Protein AF-A0A022Y0R9-F1 (afdb_monomer)

Solvent-accessible surface area (backbone atoms only — not comparable to full-atom values): 32531 Å² total; per-residue (Å²): 109,80,93,41,53,85,51,68,72,31,67,56,22,46,51,35,30,47,54,48,49,51,53,48,36,60,74,70,77,48,46,57,48,100,87,66,48,80,49,83,89,83,55,71,91,77,61,82,59,59,70,62,46,53,52,52,51,49,53,51,50,52,64,66,67,51,51,73,65,56,54,50,49,58,46,50,55,51,51,60,73,42,53,81,56,44,48,45,77,56,95,91,37,86,34,45,39,52,47,70,69,77,74,74,55,43,65,36,79,50,55,62,80,22,67,58,18,24,30,68,38,62,72,80,51,54,62,53,30,31,38,35,46,60,87,89,50,87,76,81,80,54,62,90,99,54,45,57,53,42,80,44,64,65,85,86,58,79,48,46,31,35,33,66,43,87,82,82,63,48,79,46,71,25,35,63,18,64,58,22,70,70,45,35,52,52,52,50,53,53,46,50,53,22,47,54,43,66,79,47,44,66,60,52,52,53,50,28,62,55,26,51,69,43,87,51,63,52,51,21,45,48,19,46,46,53,48,46,26,64,77,54,35,41,51,49,23,68,87,74,62,89,77,44,43,88,47,41,21,57,37,45,32,31,39,76,32,53,46,82,42,85,91,28,35,39,34,39,50,44,33,21,81,78,51,43,74,45,73,49,80,41,80,48,58,61,60,52,40,52,46,53,56,58,50,56,38,82,91,56,46,79,83,35,50,46,35,80,72,48,50,50,65,60,51,29,58,55,42,27,74,81,38,89,83,37,41,60,70,42,43,37,31,28,51,30,28,50,50,43,52,52,49,56,71,75,53,77,69,59,85,53,68,66,55,38,50,46,56,52,48,53,47,44,43,54,36,13,56,55,58,67,34,65,43,74,66,55,92,63,46,64,65,52,52,50,56,49,50,54,51,44,52,52,47,52,52,52,43,44,50,48,45,42,17,39,41,62,75,40,65,69,50,44,78,77,66,40,67,74,72,66,47,76,57,91,94,57,52,78,65,59,51,52,53,51,50,52,48,53,25,51,51,45,40,52,52,51,51,54,50,51,52,54,51,28,56,49,27,51,76,73,74,41,78,63,77,56,70,68,59,53,54,60,60,42,45,62,26,54,52,49,42,53,48,53,54,50,28,69,73,66,76,50,46,77,67,69,72,92,81,70,46,62,66,62,48,52,56,48,39,56,55,46,51,56,49,42,54,53,49,50,54,51,50,50,54,50,61,80,37,42,47,45,33,51,65,60,35,57,75,73,27,33,51,61,46,58,57,42,15,52,22,54,66,58,72,39,67,58,68,81,80,34,51,74,70,47,43,52,35,40,43,70,36,61,76,69,56,58,54,84,65,81,127

Radius of gyration: 31.55 Å; Cα contacts (8 Å, |Δi|>4): 720; chains: 1; bounding box: 85×70×90 Å

Sequence (585 aa):
MLNSTHNVENPIFQKNFFNDFQAIIKKTGGAKDPQGKPIQIKEFSKCDFRTIFEHYEKLRAEKKAMSAAEKKAAKAEKDAAEAPYMYCMWDGRKQKVGNFRVEPPALFRGRGEHPKTGTVKTRVMPEQITINIGKDAPVPAPPEGHRWKEVRHDQEGTWLAMWQENVNGNYKYVMLAANSDVKGQSDYKKFEKARELKKHIDRIRKDYKKGLKDELMVNRQRATAVYLIDQFALRAGNEKGEDEADTVGCCSLKFEHVTLKPPNTVVFDFLGKDSIRYYDEVEVDPQVFKNLKIFKKPPKKEGDEIFDRLTTSALNKHLSSYMPGLTAKVFRTYNASYTMATLLKKMSATGTTPEKVKQYNDANREVAILCNHKRTVAAGHADQMEKLSDRIKGLQYQKWRIKQMILALDPKIKKKKGAAYFELDEDLDMEWIKEHQAFLAEELRQKIRKKFDKENEKRAADGEKEMKAKELEERLKAADELEAKYKRENKTKKVEAEGRGPTVEKFEGQISKIDQRIENMLLQAEDKENNKEVALGTSKLNYIDPRLTVVFSKKFNVPIEKFFSKTMREKFDWAIKSVDEDWEF

Nearest PDB structures (foldseek):
  1ej9-assembly1_A  TM=9.448E-01  e=2.783E-35  Homo sapiens
  1a31-assembly1_A  TM=9.478E-01  e=4.021E-34  Homo sapiens
  2b9s-assembly1_A  TM=9.733E-01  e=2.728E-32  Leishmania donovani
  1k4s-assembly1_A  TM=9.468E-01  e=2.603E-32  Homo sapiens
  1nh3-assembly1_A  TM=9.400E-01  e=3.589E-31  Homo sapiens

Foldseek 3Di:
DVVPCVQVVDPLLLVQQVVVVQVVCVVVVADADPVRHHDHDDDSVPDDCVVVVVVVVVVVVVVVVDDPVVVVVVVVVVCVVCVVQQWDQDPNDTFGWAPSDDDAWDFDCAFDPQNNGNHIWDGDAQLFKEFEDAPPDDDDDHPPPDHHVYYHDDPPDQFGMWGAIDQPRDIDTTHTHLLGPVNLVVQVVLLVLLVVCVVLVVVLVVLLVVQLPDPDLLSNLLSLLLVCCQPLVWDLFADDDPNGDPAGTSQQAALVQWDADPDFWIWGWTQHPSRQTDTDIDGDDNSSSVSLVVLCDPPGDGPHGSNNNDGQVNSQVVQCVSPNRDHSNSSLLNQLAVQLQVLLVVDPDDDDLLSLLLSSLVSLQVSLVSNVQWDAQDPCLVVVLVVLVLVLLVLLVVLLLLLLQLCQVPVCCCVVPDVVSNDRDPSDDPVSLLVVLVVVLVVQLVVLVVVLVVVQVVCVVVVHHRDDVVVSVVSNVVSVVSNVQVVVCSVVVHRHNDDDPGDSVVSVVVSVVSVVVSVSSVSVSVSCVVCSTTDSVVSCQRRHDVLSLLLSCQVHVHDSCSPAPPSRCSSCVVSNPPDHNPDGD

Structure (mmCIF, N/CA/C/O backbone):
data_AF-A0A022Y0R9-F1
#
_entry.id   AF-A0A022Y0R9-F1
#
loop_
_atom_site.group_PDB
_atom_site.id
_atom_site.type_symbol
_atom_site.label_atom_id
_atom_site.label_alt_id
_atom_site.label_comp_id
_atom_site.label_asym_id
_atom_site.label_entity_id
_atom_site.label_seq_id
_atom_site.pdbx_PDB_ins_code
_atom_site.Cartn_x
_atom_site.Cartn_y
_atom_site.Cartn_z
_atom_site.occupancy
_atom_site.B_iso_or_equiv
_atom_site.auth_seq_id
_atom_site.auth_comp_id
_atom_site.auth_asym_id
_atom_site.auth_atom_id
_atom_site.pdbx_PDB_model_num
ATOM 1 N N . MET A 1 1 ? -2.597 22.151 -9.084 1.00 50.31 1 MET A N 1
ATOM 2 C CA . MET A 1 1 ? -1.182 21.730 -9.166 1.00 50.31 1 MET A CA 1
ATOM 3 C C . MET A 1 1 ? -0.357 22.318 -8.029 1.00 50.31 1 MET A C 1
ATOM 5 O O . MET A 1 1 ? 0.408 21.558 -7.456 1.00 50.31 1 MET A O 1
ATOM 9 N N . LEU A 1 2 ? -0.576 23.580 -7.636 1.00 60.91 2 LEU A N 1
ATOM 10 C CA . LEU A 1 2 ? 0.195 24.274 -6.590 1.00 60.91 2 LEU A CA 1
ATOM 11 C C . LEU A 1 2 ? 0.255 23.551 -5.229 1.00 60.91 2 LEU A C 1
ATOM 13 O O . LEU A 1 2 ? 1.308 23.520 -4.614 1.00 60.91 2 LEU A O 1
ATOM 17 N N . ASN A 1 3 ? -0.806 22.850 -4.813 1.00 65.56 3 ASN A N 1
ATOM 18 C CA . ASN A 1 3 ? -0.824 22.113 -3.532 1.00 65.56 3 ASN A CA 1
ATOM 19 C C . ASN A 1 3 ? 0.118 20.893 -3.480 1.00 65.56 3 ASN A C 1
ATOM 21 O O . ASN A 1 3 ? 0.201 20.214 -2.463 1.00 65.56 3 ASN A O 1
ATOM 25 N N . SER A 1 4 ? 0.767 20.547 -4.592 1.00 73.75 4 SER A N 1
ATOM 26 C CA . SER A 1 4 ? 1.695 19.426 -4.679 1.00 73.75 4 SER A CA 1
ATOM 27 C C . SER A 1 4 ? 3.127 19.943 -4.815 1.00 73.75 4 SER A C 1
ATOM 29 O O . SER A 1 4 ? 3.768 19.675 -5.838 1.00 73.75 4 SER A O 1
ATOM 31 N N . THR A 1 5 ? 3.611 20.646 -3.788 1.00 76.44 5 THR A N 1
ATOM 32 C CA . THR A 1 5 ? 4.952 21.266 -3.701 1.00 76.44 5 THR A CA 1
ATOM 33 C C . THR A 1 5 ? 6.051 20.347 -4.232 1.00 76.44 5 THR A C 1
ATOM 35 O O . THR A 1 5 ? 6.713 20.692 -5.204 1.00 76.44 5 THR A O 1
ATOM 38 N N . HIS A 1 6 ? 6.088 19.088 -3.775 1.00 81.44 6 HIS A N 1
ATOM 39 C CA . HIS A 1 6 ? 7.045 18.063 -4.230 1.00 81.44 6 HIS A CA 1
ATOM 40 C C . HIS A 1 6 ? 7.155 17.884 -5.761 1.00 81.44 6 HIS A C 1
ATOM 42 O O . HIS A 1 6 ? 8.184 17.448 -6.261 1.00 81.44 6 HIS A O 1
ATOM 48 N N . ASN A 1 7 ? 6.088 18.161 -6.519 1.00 85.88 7 ASN A N 1
ATOM 49 C CA . ASN A 1 7 ? 6.117 18.061 -7.983 1.00 85.88 7 ASN A CA 1
ATOM 50 C C . ASN A 1 7 ? 6.301 19.434 -8.632 1.00 85.88 7 ASN A C 1
ATOM 52 O O . ASN A 1 7 ? 7.072 19.548 -9.573 1.00 85.88 7 ASN A O 1
ATOM 56 N N . VAL A 1 8 ? 5.600 20.469 -8.159 1.00 84.50 8 VAL A N 1
ATOM 57 C CA . VAL A 1 8 ? 5.638 21.783 -8.820 1.00 84.50 8 VAL A CA 1
ATOM 58 C C . VAL A 1 8 ? 6.938 22.539 -8.588 1.00 84.50 8 VAL A C 1
ATOM 60 O O . VAL A 1 8 ? 7.271 23.371 -9.415 1.00 84.50 8 VAL A O 1
ATOM 63 N N . GLU A 1 9 ? 7.679 22.240 -7.523 1.00 88.94 9 GLU A N 1
ATOM 64 C CA . GLU A 1 9 ? 9.000 22.823 -7.245 1.00 88.94 9 GLU A CA 1
ATOM 65 C C . GLU A 1 9 ? 10.142 22.000 -7.856 1.00 88.94 9 GLU A C 1
ATOM 67 O O . GLU A 1 9 ? 11.284 22.446 -7.870 1.00 88.94 9 GLU A O 1
ATOM 72 N N . ASN A 1 10 ? 9.855 20.804 -8.383 1.00 92.81 10 ASN A N 1
ATOM 73 C CA . ASN A 1 10 ? 10.867 19.936 -8.974 1.00 92.81 10 ASN A CA 1
ATOM 74 C C . ASN A 1 10 ? 11.312 20.491 -10.348 1.00 92.81 10 ASN A C 1
ATOM 76 O O . ASN A 1 10 ? 10.494 20.527 -11.275 1.00 92.81 10 ASN A O 1
ATOM 80 N N . PRO A 1 11 ? 12.597 20.857 -10.534 1.00 94.62 11 PRO A N 1
ATOM 81 C CA . PRO A 1 11 ? 13.074 21.444 -11.789 1.00 94.62 11 PRO A CA 1
ATOM 82 C C . PRO A 1 11 ? 12.941 20.511 -12.999 1.00 94.62 11 PRO A C 1
ATOM 84 O O . PRO A 1 11 ? 12.618 20.966 -14.095 1.00 94.62 11 PRO A O 1
ATOM 87 N N . ILE A 1 12 ? 13.137 19.200 -12.813 1.00 95.88 12 ILE A N 1
ATOM 88 C CA . ILE A 1 12 ? 12.966 18.194 -13.874 1.00 95.88 12 ILE A CA 1
ATOM 89 C C . ILE A 1 12 ? 11.490 18.108 -14.269 1.00 95.88 12 ILE A C 1
ATOM 91 O O . ILE A 1 12 ? 11.167 18.089 -15.457 1.00 95.88 12 ILE A O 1
ATOM 95 N N . PHE A 1 13 ? 10.588 18.135 -13.282 1.00 95.88 13 PHE A N 1
ATOM 96 C CA . PHE A 1 13 ? 9.147 18.145 -13.528 1.00 95.88 13 PHE A CA 1
ATOM 97 C C . PHE A 1 13 ? 8.723 19.371 -14.339 1.00 95.88 13 PHE A C 1
ATOM 99 O O . PHE A 1 13 ? 8.027 19.226 -15.343 1.00 95.88 13 PHE A O 1
ATOM 106 N N . GLN A 1 14 ? 9.161 20.567 -13.928 1.00 95.12 14 GLN A N 1
ATOM 107 C CA . GLN A 1 14 ? 8.875 21.816 -14.638 1.00 95.12 14 GLN A CA 1
ATOM 108 C C . GLN A 1 14 ? 9.438 21.794 -16.061 1.00 95.12 14 GLN A C 1
ATOM 110 O O . GLN A 1 14 ? 8.714 22.114 -17.001 1.00 95.12 14 GLN A O 1
ATOM 115 N N . LYS A 1 15 ? 10.698 21.373 -16.230 1.00 96.56 15 LYS A N 1
ATOM 116 C CA . LYS A 1 15 ? 11.367 21.278 -17.534 1.00 96.56 15 LYS A CA 1
ATOM 117 C C . LYS A 1 15 ? 10.610 20.354 -18.488 1.00 96.56 15 LYS A C 1
ATOM 119 O O . LYS A 1 15 ? 10.275 20.768 -19.594 1.00 96.56 15 LYS A O 1
ATOM 124 N N . ASN A 1 16 ? 10.316 19.127 -18.061 1.00 97.31 16 ASN A N 1
ATOM 125 C CA . ASN A 1 16 ? 9.630 18.146 -18.903 1.00 97.31 16 ASN A CA 1
ATOM 126 C C . ASN A 1 16 ? 8.200 18.585 -19.235 1.00 97.31 16 ASN A C 1
ATOM 128 O O . ASN A 1 16 ? 7.799 18.525 -20.395 1.00 97.31 16 ASN A O 1
ATOM 132 N N . PHE A 1 17 ? 7.458 19.096 -18.244 1.00 96.69 17 PHE A N 1
ATOM 133 C CA . PHE A 1 17 ? 6.132 19.666 -18.482 1.00 96.69 17 PHE A CA 1
ATOM 134 C C . PHE A 1 17 ? 6.189 20.799 -19.507 1.00 96.69 17 PHE A C 1
ATOM 136 O O . PHE A 1 17 ? 5.391 20.820 -20.441 1.00 96.69 17 PHE A O 1
ATOM 143 N N . PHE A 1 18 ? 7.111 21.746 -19.331 1.00 96.75 18 PHE A N 1
ATOM 144 C CA . PHE A 1 18 ? 7.184 22.937 -20.166 1.00 96.75 18 PHE A CA 1
ATOM 145 C C . PHE A 1 18 ? 7.545 22.602 -21.615 1.00 96.75 18 PHE A C 1
ATOM 147 O O . PHE A 1 18 ? 6.906 23.125 -22.528 1.00 96.75 18 PHE A O 1
ATOM 154 N N . ASN A 1 19 ? 8.476 21.666 -21.822 1.00 97.12 19 ASN A N 1
ATOM 155 C CA . ASN A 1 19 ? 8.824 21.161 -23.149 1.00 97.12 19 ASN A CA 1
ATOM 156 C C . ASN A 1 19 ? 7.595 20.585 -23.876 1.00 97.12 19 ASN A C 1
ATOM 158 O O . ASN A 1 19 ? 7.285 20.983 -25.002 1.00 97.12 19 ASN A O 1
ATOM 162 N N . ASP A 1 20 ? 6.850 19.695 -23.216 1.00 97.19 20 ASP A N 1
ATOM 163 C CA . ASP A 1 20 ? 5.657 19.080 -23.804 1.00 97.19 20 ASP A CA 1
ATOM 164 C C . ASP A 1 20 ? 4.521 20.092 -23.992 1.00 97.19 20 ASP A C 1
ATOM 166 O O . ASP A 1 20 ? 3.797 20.056 -24.988 1.00 97.19 20 ASP A O 1
ATOM 170 N N . PHE A 1 21 ? 4.369 21.031 -23.058 1.00 95.69 21 PHE A N 1
ATOM 171 C CA . PHE A 1 21 ? 3.374 22.094 -23.132 1.00 95.69 21 PHE A CA 1
ATOM 172 C C . PHE A 1 21 ? 3.614 23.002 -24.344 1.00 95.69 21 PHE A C 1
ATOM 174 O O . PHE A 1 21 ? 2.680 23.264 -25.104 1.00 95.69 21 PHE A O 1
ATOM 181 N N . GLN A 1 22 ? 4.861 23.419 -24.587 1.00 95.44 22 GLN A N 1
ATOM 182 C CA . GLN A 1 22 ? 5.234 24.186 -25.778 1.00 95.44 22 GLN A CA 1
ATOM 183 C C . GLN A 1 22 ? 4.964 23.402 -27.070 1.00 95.44 22 GLN A C 1
ATOM 185 O O . GLN A 1 22 ? 4.436 23.963 -28.036 1.00 95.44 22 GLN A O 1
ATOM 190 N N . ALA A 1 23 ? 5.273 22.101 -27.087 1.00 95.06 23 ALA A N 1
ATOM 191 C CA . ALA A 1 23 ? 4.993 21.241 -28.233 1.00 95.06 23 ALA A CA 1
ATOM 192 C C . ALA A 1 23 ? 3.485 21.147 -28.526 1.00 95.06 23 ALA A C 1
ATOM 194 O O . ALA A 1 23 ? 3.069 21.248 -29.685 1.00 95.06 23 ALA A O 1
ATOM 195 N N . ILE A 1 24 ? 2.655 21.020 -27.485 1.00 93.62 24 ILE A N 1
ATOM 196 C CA . ILE A 1 24 ? 1.193 21.008 -27.612 1.00 93.62 24 ILE A CA 1
ATOM 197 C C . ILE A 1 24 ? 0.687 22.350 -28.138 1.00 93.62 24 ILE A C 1
ATOM 199 O O . ILE A 1 24 ? -0.055 22.352 -29.115 1.00 93.62 24 ILE A O 1
ATOM 203 N N . ILE A 1 25 ? 1.129 23.477 -27.570 1.00 93.50 25 ILE A N 1
ATOM 204 C CA . ILE A 1 25 ? 0.736 24.820 -28.031 1.00 93.50 25 ILE A CA 1
ATOM 205 C C . ILE A 1 25 ? 1.023 24.990 -29.522 1.00 93.50 25 ILE A C 1
ATOM 207 O O . ILE A 1 25 ? 0.167 25.459 -30.272 1.00 93.50 25 ILE A O 1
ATOM 211 N N . LYS A 1 26 ? 2.214 24.578 -29.973 1.00 92.25 26 LYS A N 1
ATOM 212 C CA . LYS A 1 26 ? 2.590 24.639 -31.389 1.00 92.25 26 LYS A CA 1
ATOM 213 C C . LYS A 1 26 ? 1.649 23.797 -32.255 1.00 92.25 26 LYS A C 1
ATOM 215 O O . LYS A 1 26 ? 1.250 24.240 -33.328 1.00 92.25 26 LYS A O 1
ATOM 220 N N . LYS A 1 27 ? 1.268 22.608 -31.782 1.00 92.25 27 LYS A N 1
ATOM 221 C CA . LYS A 1 27 ? 0.342 21.706 -32.481 1.00 92.25 27 LYS A CA 1
ATOM 222 C C . LYS A 1 27 ? -1.100 22.231 -32.512 1.00 92.25 27 LYS A C 1
ATOM 224 O O . LYS A 1 27 ? -1.826 21.917 -33.448 1.00 92.25 27 LYS A O 1
ATOM 229 N N . THR A 1 28 ? -1.518 23.024 -31.526 1.00 91.00 28 THR A N 1
ATOM 230 C CA . THR A 1 28 ? -2.899 23.525 -31.384 1.00 91.00 28 THR A CA 1
ATOM 231 C C . THR A 1 28 ? -3.095 24.959 -31.884 1.00 91.00 28 THR A C 1
ATOM 233 O O . THR A 1 28 ? -4.025 25.633 -31.452 1.00 91.00 28 THR A O 1
ATOM 236 N N . GLY A 1 29 ? -2.237 25.448 -32.786 1.00 89.06 29 GLY A N 1
ATOM 237 C CA . GLY A 1 29 ? -2.412 26.761 -33.425 1.00 89.06 29 GLY A CA 1
ATOM 238 C C . GLY A 1 29 ? -1.744 27.943 -32.711 1.00 89.06 29 GLY A C 1
ATOM 239 O O . GLY A 1 29 ? -2.010 29.090 -33.068 1.00 89.06 29 GLY A O 1
ATOM 240 N N . GLY A 1 30 ? -0.852 27.680 -31.750 1.00 91.25 30 GLY A N 1
ATOM 241 C CA . GLY A 1 30 ? -0.072 28.698 -31.043 1.00 91.25 30 GLY A CA 1
ATOM 242 C C . GLY A 1 30 ? -0.811 29.353 -29.873 1.00 91.25 30 GLY A C 1
ATOM 243 O O . GLY A 1 30 ? -2.021 29.212 -29.710 1.00 91.25 30 GLY A O 1
ATOM 244 N N . ALA A 1 31 ? -0.066 30.072 -29.031 1.00 91.38 31 ALA A N 1
ATOM 245 C CA . ALA A 1 31 ? -0.639 30.886 -27.965 1.00 91.38 31 ALA A CA 1
ATOM 246 C C . ALA A 1 31 ? -0.994 32.274 -28.510 1.00 91.38 31 ALA A C 1
ATOM 248 O O . ALA A 1 31 ? -0.322 32.778 -29.412 1.00 91.38 31 ALA A O 1
ATOM 249 N N . LYS A 1 32 ? -2.043 32.891 -27.963 1.00 92.44 32 LYS A N 1
ATOM 250 C CA . LYS A 1 32 ? -2.500 34.233 -28.340 1.00 92.44 32 LYS A CA 1
ATOM 251 C C . LYS A 1 32 ? -2.700 35.099 -27.099 1.00 92.44 32 LYS A C 1
ATOM 253 O O . LYS A 1 32 ? -3.011 34.568 -26.034 1.00 92.44 32 LYS A O 1
ATOM 258 N N . ASP A 1 33 ? -2.508 36.404 -27.240 1.00 90.19 33 ASP A N 1
ATOM 259 C CA . ASP A 1 33 ? -2.887 37.388 -26.222 1.00 90.19 33 ASP A CA 1
ATOM 260 C C . ASP A 1 33 ? -4.422 37.610 -26.197 1.00 90.19 33 ASP A C 1
ATOM 262 O O . ASP A 1 33 ? -5.138 37.062 -27.047 1.00 90.19 33 ASP A O 1
ATOM 266 N N . PRO A 1 34 ? -4.967 38.392 -25.242 1.00 89.94 34 PRO A N 1
ATOM 267 C CA . PRO A 1 34 ? -6.401 38.703 -25.194 1.00 89.94 34 PRO A CA 1
ATOM 268 C C . PRO A 1 34 ? -6.950 39.399 -26.451 1.00 89.94 34 PRO A C 1
ATOM 270 O O . PRO A 1 34 ? -8.152 39.361 -26.693 1.00 89.94 34 PRO A O 1
ATOM 273 N N . GLN A 1 35 ? -6.087 40.022 -27.255 1.00 92.94 35 GLN A N 1
ATOM 274 C CA . GLN A 1 35 ? -6.417 40.680 -28.519 1.00 92.94 35 GLN A CA 1
ATOM 275 C C . GLN A 1 35 ? -6.293 39.728 -29.725 1.00 92.94 35 GLN A C 1
ATOM 277 O O . GLN A 1 35 ? -6.485 40.143 -30.868 1.00 92.94 35 GLN A O 1
ATOM 282 N N . GLY A 1 36 ? -5.982 38.449 -29.491 1.00 90.19 36 GLY A N 1
ATOM 283 C CA . GLY A 1 36 ? -5.864 37.419 -30.517 1.00 90.19 36 GLY A CA 1
ATOM 284 C C . GLY A 1 36 ? -4.533 37.416 -31.273 1.00 90.19 36 GLY A C 1
ATOM 285 O O . GLY A 1 36 ? -4.391 36.640 -32.225 1.00 90.19 36 GLY A O 1
ATOM 286 N N . LYS A 1 37 ? -3.548 38.232 -30.877 1.00 92.81 37 LYS A N 1
ATOM 287 C CA . LYS A 1 37 ? -2.232 38.270 -31.525 1.00 92.81 37 LYS A CA 1
ATOM 288 C C . LYS A 1 37 ? -1.377 37.086 -31.071 1.00 92.81 37 LYS A C 1
ATOM 290 O O . LYS A 1 37 ? -1.365 36.776 -29.880 1.00 92.81 37 LYS A O 1
ATOM 295 N N . PRO A 1 38 ? -0.638 36.424 -31.980 1.00 91.88 38 PRO A N 1
ATOM 296 C CA . PRO A 1 38 ? 0.245 35.322 -31.613 1.00 91.88 38 PRO A CA 1
ATOM 297 C C . PRO A 1 38 ? 1.319 35.746 -30.606 1.00 91.88 38 PRO A C 1
ATOM 299 O O . PRO A 1 38 ? 1.994 36.756 -30.796 1.00 91.88 38 PRO A O 1
ATOM 302 N N . ILE A 1 39 ? 1.524 34.929 -29.576 1.00 92.75 39 ILE A N 1
ATOM 303 C CA . ILE A 1 39 ? 2.581 35.099 -28.577 1.00 92.75 39 ILE A CA 1
ATOM 304 C C . ILE A 1 39 ? 3.412 33.824 -28.454 1.00 92.75 39 ILE A C 1
ATOM 306 O O . ILE A 1 39 ? 2.926 32.707 -28.638 1.00 92.75 39 ILE A O 1
ATOM 310 N N . GLN A 1 40 ? 4.689 33.989 -28.115 1.00 89.88 40 GLN A N 1
ATOM 311 C CA . GLN A 1 40 ? 5.585 32.871 -27.837 1.00 89.88 40 GLN A CA 1
ATOM 312 C C . GLN A 1 40 ? 5.768 32.709 -26.332 1.00 89.88 40 GLN A C 1
ATOM 314 O O . GLN A 1 40 ? 6.255 33.614 -25.656 1.00 89.88 40 GLN A O 1
ATOM 319 N N . ILE A 1 41 ? 5.439 31.528 -25.819 1.00 93.25 41 ILE A N 1
ATOM 320 C CA . ILE A 1 41 ? 5.697 31.172 -24.424 1.00 93.25 41 ILE A CA 1
ATOM 321 C C . ILE A 1 41 ? 7.122 30.622 -24.337 1.00 93.25 41 ILE A C 1
ATOM 323 O O . ILE A 1 41 ? 7.364 29.499 -24.768 1.00 93.25 41 ILE A O 1
ATOM 327 N N . LYS A 1 42 ? 8.072 31.424 -23.838 1.00 93.06 42 LYS A N 1
ATOM 328 C CA . LYS A 1 42 ? 9.515 31.093 -23.832 1.00 93.06 42 LYS A CA 1
ATOM 329 C C . LYS A 1 42 ? 10.046 30.594 -22.491 1.00 93.06 42 LYS A C 1
ATOM 331 O O . LYS A 1 42 ? 10.961 29.783 -22.473 1.00 93.06 42 LYS A O 1
ATOM 336 N N . GLU A 1 43 ? 9.476 31.067 -21.387 1.00 93.50 43 GLU A N 1
ATOM 337 C CA . GLU A 1 43 ? 9.962 30.780 -20.036 1.00 93.50 43 GLU A CA 1
ATOM 338 C C . GLU A 1 43 ? 8.810 30.309 -19.146 1.00 93.50 43 GLU A C 1
ATOM 340 O O . GLU A 1 43 ? 7.776 30.975 -19.054 1.00 93.50 43 GLU A O 1
ATOM 345 N N . PHE A 1 44 ? 9.001 29.180 -18.457 1.00 92.38 44 PHE A N 1
ATOM 346 C CA . PHE A 1 44 ? 8.013 28.650 -17.515 1.00 92.38 44 PHE A CA 1
ATOM 347 C C . PHE A 1 44 ? 7.763 29.610 -16.343 1.00 92.38 44 PHE A C 1
ATOM 349 O O . PHE A 1 44 ? 6.620 29.789 -15.935 1.00 92.38 44 PHE A O 1
ATOM 356 N N . SER A 1 45 ? 8.805 30.290 -15.853 1.00 92.94 45 SER A N 1
ATOM 357 C CA . SER A 1 45 ? 8.726 31.261 -14.749 1.00 92.94 45 SER A CA 1
ATOM 358 C C . SER A 1 45 ? 7.808 32.456 -15.033 1.00 92.94 45 SER A C 1
ATOM 360 O O . SER A 1 45 ? 7.336 33.095 -14.099 1.00 92.94 45 SER A O 1
ATOM 362 N N . LYS A 1 46 ? 7.528 32.749 -16.310 1.00 93.25 46 LYS A N 1
ATOM 363 C CA . LYS A 1 46 ? 6.604 33.811 -16.741 1.00 93.25 46 LYS A CA 1
ATOM 364 C C . LYS A 1 46 ? 5.157 33.328 -16.895 1.00 93.25 46 LYS A C 1
ATOM 366 O O . LYS A 1 46 ? 4.286 34.125 -17.231 1.00 93.25 46 LYS A O 1
ATOM 371 N N . CYS A 1 47 ? 4.891 32.038 -16.689 1.00 92.12 47 CYS A N 1
ATOM 372 C CA . CYS A 1 47 ? 3.553 31.464 -16.786 1.00 92.12 47 CYS A CA 1
ATOM 373 C C . CYS A 1 47 ? 2.853 31.502 -15.424 1.00 92.12 47 CYS A C 1
ATOM 375 O O . CYS A 1 47 ? 3.280 30.838 -14.481 1.00 92.12 47 CYS A O 1
ATOM 377 N N . ASP A 1 48 ? 1.730 32.214 -15.344 1.00 91.88 48 ASP A N 1
ATOM 378 C CA . ASP A 1 48 ? 0.878 32.223 -14.157 1.00 91.88 48 ASP A CA 1
ATOM 379 C C . ASP A 1 48 ? -0.359 31.336 -14.356 1.00 91.88 48 ASP A C 1
ATOM 381 O O . ASP A 1 48 ? -1.238 31.618 -15.169 1.00 91.88 48 ASP A O 1
ATOM 385 N N . PHE A 1 49 ? -0.431 30.249 -13.587 1.00 92.44 49 PHE A N 1
ATOM 386 C CA . PHE A 1 49 ? -1.542 29.297 -13.622 1.00 92.44 49 PHE A CA 1
ATOM 387 C C . PHE A 1 49 ? -2.572 29.518 -12.497 1.00 92.44 49 PHE A C 1
ATOM 389 O O . PHE A 1 49 ? -3.459 28.675 -12.328 1.00 92.44 49 PHE A O 1
ATOM 396 N N . ARG A 1 50 ? -2.480 30.607 -11.712 1.00 93.00 50 ARG A N 1
ATOM 397 C CA . ARG A 1 50 ? -3.360 30.866 -10.552 1.00 93.00 50 ARG A CA 1
ATOM 398 C C . ARG A 1 50 ? -4.834 30.924 -10.926 1.00 93.00 50 ARG A C 1
ATOM 400 O O . ARG A 1 50 ? -5.622 30.217 -10.310 1.00 93.00 50 ARG A O 1
ATOM 407 N N . THR A 1 51 ? -5.199 31.632 -11.992 1.00 94.88 51 THR A N 1
ATOM 408 C CA . THR A 1 51 ? -6.602 31.718 -12.439 1.00 94.88 51 THR A CA 1
ATOM 409 C C . THR A 1 51 ? -7.186 30.342 -12.778 1.00 94.88 51 THR A C 1
ATOM 411 O O . THR A 1 51 ? -8.317 30.026 -12.411 1.00 94.88 51 THR A O 1
ATOM 414 N N . ILE A 1 52 ? -6.400 29.473 -13.426 1.00 94.25 52 ILE A N 1
ATOM 415 C CA . ILE A 1 52 ? -6.811 28.090 -13.715 1.00 94.25 52 ILE A CA 1
ATOM 416 C C . ILE A 1 52 ? -6.946 27.298 -12.409 1.00 94.25 52 ILE A C 1
ATOM 418 O O . ILE A 1 52 ? -7.900 26.544 -12.228 1.00 94.25 52 ILE A O 1
ATOM 422 N N . PHE A 1 53 ? -5.993 27.456 -11.490 1.00 92.31 53 PHE A N 1
ATOM 423 C CA . PHE A 1 53 ? -6.020 26.791 -10.193 1.00 92.31 53 PHE A CA 1
ATOM 424 C C . PHE A 1 53 ? -7.260 27.173 -9.370 1.00 92.31 53 PHE A C 1
ATOM 426 O O . PHE A 1 53 ? -7.977 26.277 -8.926 1.00 92.31 53 PHE A O 1
ATOM 433 N N . GLU A 1 54 ? -7.548 28.466 -9.230 1.00 94.81 54 GLU A N 1
ATOM 434 C CA . GLU A 1 54 ? -8.703 29.006 -8.503 1.00 94.81 54 GLU A CA 1
ATOM 435 C C . GLU A 1 54 ? -10.028 28.530 -9.101 1.00 94.81 54 GLU A C 1
ATOM 437 O O . GLU A 1 54 ? -10.925 28.117 -8.367 1.00 94.81 54 GLU A O 1
ATOM 442 N N . HIS A 1 55 ? -10.128 28.486 -10.434 1.00 96.00 55 HIS A N 1
ATOM 443 C CA . HIS A 1 55 ? -11.285 27.912 -11.116 1.00 96.00 55 HIS A CA 1
ATOM 444 C C . HIS A 1 55 ? -11.536 26.452 -10.695 1.00 96.00 55 HIS A C 1
ATOM 446 O O . HIS A 1 55 ? -12.656 26.092 -10.333 1.00 96.00 55 HIS A O 1
ATOM 452 N N . TYR A 1 56 ? -10.501 25.604 -10.672 1.00 93.81 56 TYR A N 1
ATOM 453 C CA . TYR A 1 56 ? -10.657 24.205 -10.253 1.00 93.81 56 TYR A CA 1
ATOM 454 C C . TYR A 1 56 ? -10.883 24.034 -8.744 1.00 93.81 56 TYR A C 1
ATOM 456 O O . TYR A 1 56 ? -11.549 23.074 -8.348 1.00 93.81 56 TYR A O 1
ATOM 464 N N . GLU A 1 57 ? -10.366 24.927 -7.897 1.00 93.31 57 GLU A N 1
ATOM 465 C CA . GLU A 1 57 ? -10.707 24.940 -6.468 1.00 93.31 57 GLU A CA 1
ATOM 466 C C . GLU A 1 57 ? -12.181 25.307 -6.260 1.00 93.31 57 GLU A C 1
ATOM 468 O O . GLU A 1 57 ? -12.873 24.626 -5.499 1.00 93.31 57 GLU A O 1
ATOM 473 N N . LYS A 1 58 ? -12.703 26.281 -7.018 1.00 95.81 58 LYS A N 1
ATOM 474 C CA . LYS A 1 58 ? -14.131 26.619 -7.027 1.00 95.81 58 LYS A CA 1
ATOM 475 C C . LYS A 1 58 ? -14.991 25.425 -7.451 1.00 95.81 58 LYS A C 1
ATOM 477 O O . LYS A 1 58 ? -15.880 25.035 -6.700 1.00 95.81 58 LYS A O 1
ATOM 482 N N . LEU A 1 59 ? -14.669 24.761 -8.567 1.00 94.94 59 LEU A N 1
ATOM 483 C CA . LEU A 1 59 ? -15.391 23.558 -9.017 1.00 94.94 59 LEU A CA 1
ATOM 484 C C . LEU A 1 59 ? -15.369 22.426 -7.973 1.00 94.94 59 LEU A C 1
ATOM 486 O O . LEU A 1 59 ? -16.340 21.683 -7.814 1.00 94.94 59 LEU A O 1
ATOM 490 N N . ARG A 1 60 ? -14.259 22.259 -7.238 1.00 93.88 60 ARG A N 1
ATOM 491 C CA . ARG A 1 60 ? -14.178 21.285 -6.135 1.00 93.88 60 ARG A CA 1
ATOM 492 C C . ARG A 1 60 ? -15.073 21.675 -4.965 1.00 93.88 60 ARG A C 1
ATOM 494 O O . ARG A 1 60 ? -15.707 20.787 -4.391 1.00 93.88 60 ARG A O 1
ATOM 501 N N . ALA A 1 61 ? -15.115 22.958 -4.612 1.00 93.81 61 ALA A N 1
ATOM 502 C CA . ALA A 1 61 ? -15.984 23.479 -3.564 1.00 93.81 61 ALA A CA 1
ATOM 503 C C . ALA A 1 61 ? -17.464 23.302 -3.936 1.00 93.81 61 ALA A C 1
ATOM 505 O O . ALA A 1 61 ? -18.215 22.738 -3.144 1.00 93.81 61 ALA A O 1
ATOM 506 N N . GLU A 1 62 ? -17.851 23.651 -5.165 1.00 93.75 62 GLU A N 1
ATOM 507 C CA . GLU A 1 62 ? -19.200 23.447 -5.715 1.00 93.75 62 GLU A CA 1
ATOM 508 C C . GLU A 1 62 ? -19.595 21.962 -5.686 1.00 93.75 62 GLU A C 1
ATOM 510 O O . GLU A 1 62 ? -20.627 21.591 -5.127 1.00 93.75 62 GLU A O 1
ATOM 515 N N . LYS A 1 63 ? -18.721 21.064 -6.162 1.00 91.50 63 LYS A N 1
ATOM 516 C CA . LYS A 1 63 ? -18.961 19.611 -6.102 1.00 91.50 63 LYS A CA 1
ATOM 517 C C . LYS A 1 63 ? -19.109 19.087 -4.670 1.00 91.50 63 LYS A C 1
ATOM 519 O O . LYS A 1 63 ? -19.863 18.144 -4.413 1.00 91.50 63 LYS A O 1
ATOM 524 N N . LYS A 1 64 ? -18.364 19.656 -3.719 1.00 90.19 64 LYS A N 1
ATOM 525 C CA . LYS A 1 64 ? -18.477 19.306 -2.297 1.00 90.19 64 LYS A CA 1
ATOM 526 C C . LYS A 1 64 ? -19.795 19.819 -1.711 1.00 90.19 64 LYS A C 1
ATOM 528 O O . LYS A 1 64 ? -20.385 19.093 -0.907 1.00 90.19 64 LYS A O 1
ATOM 533 N N . ALA A 1 65 ? -20.254 20.988 -2.152 1.00 89.38 65 ALA A N 1
ATOM 534 C CA . ALA A 1 65 ? -21.496 21.635 -1.740 1.00 89.38 65 ALA A CA 1
ATOM 535 C C . ALA A 1 65 ? -22.767 21.026 -2.359 1.00 89.38 65 ALA A C 1
ATOM 537 O O . ALA A 1 65 ? -23.837 21.239 -1.802 1.00 89.38 65 ALA A O 1
ATOM 538 N N . MET A 1 66 ? -22.665 20.225 -3.432 1.00 87.38 66 MET A N 1
ATOM 539 C CA . MET A 1 66 ? -23.814 19.502 -4.005 1.00 87.38 66 MET A CA 1
ATOM 540 C C . MET A 1 66 ? -24.628 18.767 -2.931 1.00 87.38 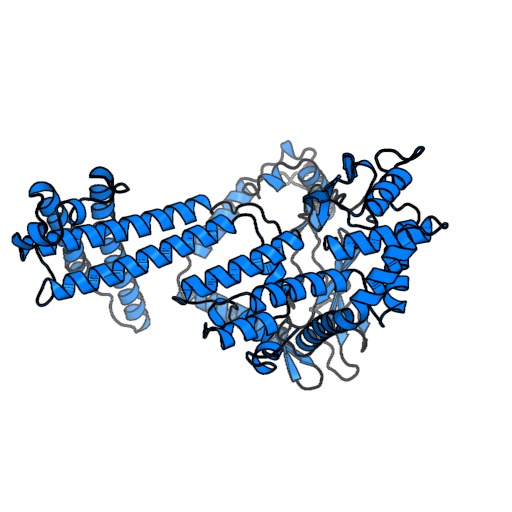66 MET A C 1
ATOM 542 O O . MET A 1 66 ? -24.063 18.103 -2.045 1.00 87.38 66 MET A O 1
ATOM 546 N N . SER A 1 67 ? -25.947 18.810 -3.067 1.00 86.62 67 SER A N 1
ATOM 547 C CA . SER A 1 67 ? -26.887 18.103 -2.202 1.00 86.62 67 SER A CA 1
ATOM 548 C C . SER A 1 67 ? -26.696 16.582 -2.270 1.00 86.62 67 SER A C 1
ATOM 550 O O . SER A 1 67 ? -26.099 16.021 -3.199 1.00 86.62 67 SER A O 1
ATOM 552 N N . ALA A 1 68 ? -27.215 15.873 -1.265 1.00 83.88 68 ALA A N 1
ATOM 553 C CA . ALA A 1 68 ? -27.206 14.412 -1.266 1.00 83.88 68 ALA A CA 1
ATOM 554 C C . ALA A 1 68 ? -27.993 13.830 -2.457 1.00 83.88 68 ALA A C 1
ATOM 556 O O . ALA A 1 68 ? -27.572 12.822 -3.031 1.00 83.88 68 ALA A O 1
ATOM 557 N N . ALA A 1 69 ? -29.093 14.485 -2.849 1.00 83.00 69 ALA A N 1
ATOM 558 C CA . ALA A 1 69 ? -29.918 14.097 -3.989 1.00 83.00 69 ALA A CA 1
ATOM 559 C C . ALA A 1 69 ? -29.153 14.227 -5.315 1.00 83.00 69 ALA A C 1
ATOM 561 O O . ALA A 1 69 ? -29.062 13.252 -6.059 1.00 83.00 69 ALA A O 1
ATOM 562 N N . GLU A 1 70 ? -28.507 15.369 -5.568 1.00 88.44 70 GLU A N 1
ATOM 563 C CA . GLU A 1 70 ? -27.702 15.582 -6.780 1.00 88.44 70 GLU A CA 1
ATOM 564 C C . GLU A 1 70 ? -26.513 14.618 -6.849 1.00 88.44 70 GLU A C 1
ATOM 566 O O . GLU A 1 70 ? -26.242 14.025 -7.892 1.00 88.44 70 GLU A O 1
ATOM 571 N N . LYS A 1 71 ? -25.819 14.389 -5.724 1.00 89.38 71 LYS A N 1
ATOM 572 C CA . LYS A 1 71 ? -24.726 13.402 -5.654 1.00 89.38 71 LYS A CA 1
ATOM 573 C C . LYS A 1 71 ? -25.216 11.987 -5.968 1.00 89.38 71 LYS A C 1
ATOM 575 O O . LYS A 1 71 ? -24.494 11.228 -6.618 1.00 89.38 71 LYS A O 1
ATOM 580 N N . LYS A 1 72 ? -26.420 11.619 -5.513 1.00 89.31 72 LYS A N 1
ATOM 581 C CA . LYS A 1 72 ? -27.043 10.318 -5.798 1.00 89.31 72 LYS A CA 1
ATOM 582 C C . LYS A 1 72 ? -27.441 10.203 -7.272 1.00 89.31 72 LYS A C 1
ATOM 584 O O . LYS A 1 72 ? -27.140 9.175 -7.872 1.00 89.31 72 LYS A O 1
ATOM 589 N N . ALA A 1 73 ? -28.044 11.242 -7.851 1.00 92.25 73 ALA A N 1
ATOM 590 C CA . ALA A 1 73 ? -28.427 11.284 -9.262 1.00 92.25 73 ALA A CA 1
ATOM 591 C C . ALA A 1 73 ? -27.202 11.187 -10.187 1.00 92.25 73 ALA A C 1
ATOM 593 O O . ALA A 1 73 ? -27.126 10.271 -11.002 1.00 92.25 73 ALA A O 1
ATOM 594 N N . ALA A 1 74 ? -26.181 12.023 -9.967 1.00 92.56 74 ALA A N 1
ATOM 595 C CA . ALA A 1 74 ? -24.932 11.987 -10.732 1.00 92.56 74 ALA A CA 1
ATOM 596 C C . ALA A 1 74 ? -24.203 10.637 -10.607 1.00 92.56 74 ALA A C 1
ATOM 598 O O . ALA A 1 74 ? -23.557 10.165 -11.544 1.00 92.56 74 ALA A O 1
ATOM 599 N N . LYS A 1 75 ? -24.298 9.982 -9.441 1.00 93.94 75 LYS A N 1
ATOM 600 C CA . LYS A 1 75 ? -23.774 8.627 -9.262 1.00 93.94 75 LYS A CA 1
ATOM 601 C C . LYS A 1 75 ? -24.587 7.586 -10.038 1.00 93.94 75 LYS A C 1
ATOM 603 O O . LYS A 1 75 ? -23.974 6.698 -10.616 1.00 93.94 75 LYS A O 1
ATOM 608 N N . ALA A 1 76 ? -25.916 7.673 -10.044 1.00 94.69 76 ALA A N 1
ATOM 609 C CA . ALA A 1 76 ? -26.773 6.740 -10.774 1.00 94.69 76 ALA A CA 1
ATOM 610 C C . ALA A 1 76 ? -26.559 6.840 -12.291 1.00 94.69 76 ALA A C 1
ATOM 612 O O . ALA A 1 76 ? -26.403 5.814 -12.947 1.00 94.69 76 ALA A O 1
ATOM 613 N N . GLU A 1 77 ? -26.459 8.059 -12.824 1.00 96.12 77 GLU A N 1
ATOM 614 C CA . GLU A 1 77 ? -26.134 8.310 -14.233 1.00 96.12 77 GLU A CA 1
ATOM 615 C C . GLU A 1 77 ? -24.770 7.713 -14.604 1.00 96.12 77 GLU A C 1
ATOM 617 O O . GLU A 1 77 ? -24.646 6.960 -15.570 1.00 96.12 77 GLU A O 1
ATOM 622 N N . LYS A 1 78 ? -23.752 7.969 -13.773 1.00 94.94 78 LYS A N 1
ATOM 623 C CA . LYS A 1 78 ? -22.420 7.390 -13.957 1.00 94.94 78 LYS A CA 1
ATOM 624 C C . LYS A 1 78 ? -22.437 5.859 -13.900 1.00 94.94 78 LYS A C 1
ATOM 626 O O . LYS A 1 78 ? -21.809 5.216 -14.736 1.00 94.94 78 LYS A O 1
ATOM 631 N N . ASP A 1 79 ? -23.113 5.276 -12.912 1.00 94.75 79 ASP A N 1
ATOM 632 C CA . ASP A 1 79 ? -23.184 3.823 -12.742 1.00 94.75 79 ASP A CA 1
ATOM 633 C C . ASP A 1 79 ? -23.917 3.173 -13.938 1.00 94.75 79 ASP A C 1
ATOM 635 O O . ASP A 1 79 ? -23.486 2.122 -14.410 1.00 94.75 79 ASP A O 1
ATOM 639 N N . ALA A 1 80 ? -24.962 3.815 -14.480 1.00 96.31 80 ALA A N 1
ATOM 640 C CA . ALA A 1 80 ? -25.674 3.361 -15.676 1.00 96.31 80 ALA A CA 1
ATOM 641 C C . ALA A 1 80 ? -24.795 3.417 -16.936 1.00 96.31 80 ALA A C 1
ATOM 643 O O . ALA A 1 80 ? -24.727 2.438 -17.678 1.00 96.31 80 ALA A O 1
ATOM 644 N N . ALA A 1 81 ? -24.065 4.519 -17.142 1.00 95.19 81 ALA A N 1
ATOM 645 C CA . ALA A 1 81 ? -23.135 4.667 -18.261 1.00 95.19 81 ALA A CA 1
ATOM 646 C C . ALA A 1 81 ? -21.976 3.655 -18.207 1.00 95.19 81 ALA A C 1
ATOM 648 O O . ALA A 1 81 ? -21.452 3.237 -19.238 1.00 95.19 81 ALA A O 1
ATOM 649 N N . GLU A 1 82 ? -21.559 3.248 -17.005 1.00 95.69 82 GLU A N 1
ATOM 650 C CA . GLU A 1 82 ? -20.448 2.315 -16.811 1.00 95.69 82 GLU A CA 1
ATOM 651 C C . GLU A 1 82 ? -20.871 0.842 -16.801 1.00 95.69 82 GLU A C 1
ATOM 653 O O . GLU A 1 82 ? -20.030 -0.023 -17.061 1.00 95.69 82 GLU A O 1
ATOM 658 N N . ALA A 1 83 ? -22.147 0.545 -16.531 1.00 96.19 83 ALA A N 1
ATOM 659 C CA . ALA A 1 83 ? -22.669 -0.813 -16.388 1.00 96.19 83 ALA A CA 1
ATOM 660 C C . ALA A 1 83 ? -22.276 -1.776 -17.531 1.00 96.19 83 ALA A C 1
ATOM 662 O O . ALA A 1 83 ? -21.887 -2.907 -17.210 1.00 96.19 83 ALA A O 1
ATOM 663 N N . PRO A 1 84 ? -22.279 -1.370 -18.822 1.00 95.06 84 PRO A N 1
ATOM 664 C CA . PRO A 1 84 ? -21.876 -2.246 -19.926 1.00 95.06 84 PRO A CA 1
ATOM 665 C C . PRO A 1 84 ? -20.405 -2.689 -19.883 1.00 95.06 84 PRO A C 1
ATOM 667 O O . PRO A 1 84 ? -20.066 -3.735 -20.424 1.00 95.06 84 PRO A O 1
ATOM 670 N N . TYR A 1 85 ? -19.528 -1.927 -19.222 1.00 96.12 85 TYR A N 1
ATOM 671 C CA . TYR A 1 85 ? -18.075 -2.158 -19.217 1.00 96.12 85 TYR A CA 1
ATOM 672 C C . TYR A 1 85 ? -17.568 -2.827 -17.933 1.00 96.12 85 TYR A C 1
ATOM 674 O O . TYR A 1 85 ? -16.402 -3.214 -17.834 1.00 96.12 85 TYR A O 1
ATOM 682 N N . MET A 1 86 ? -18.422 -2.943 -16.913 1.00 96.31 86 MET A N 1
ATOM 683 C CA . MET A 1 86 ? -18.030 -3.453 -15.597 1.00 96.31 86 MET A CA 1
ATOM 684 C C . MET A 1 86 ? -17.801 -4.966 -15.565 1.00 96.31 86 MET A C 1
ATOM 686 O O . MET A 1 86 ? -17.168 -5.461 -14.628 1.00 96.31 86 MET A O 1
ATOM 690 N N . TYR A 1 87 ? -18.324 -5.701 -16.544 1.00 96.88 87 TYR A N 1
ATOM 691 C CA . TYR A 1 87 ? -18.302 -7.158 -16.575 1.00 96.88 87 TYR A CA 1
ATOM 692 C C . TYR A 1 87 ? -17.970 -7.673 -17.971 1.00 96.88 87 TYR A C 1
ATOM 694 O O . TYR A 1 87 ? -18.298 -7.039 -18.966 1.00 96.88 87 TYR A O 1
ATOM 702 N N . CYS A 1 88 ? -17.368 -8.854 -18.028 1.00 96.50 88 CYS A N 1
ATOM 703 C CA . CYS A 1 88 ? -17.222 -9.633 -19.248 1.00 96.50 88 CYS A CA 1
ATOM 704 C C . CYS A 1 88 ? -17.703 -11.069 -19.009 1.00 96.50 88 CYS A C 1
ATOM 706 O O . CYS A 1 88 ? -17.932 -11.480 -17.866 1.00 96.50 88 CYS A O 1
ATOM 708 N N . MET A 1 89 ? -17.834 -11.835 -20.088 1.00 95.75 89 MET A N 1
ATOM 709 C CA . MET A 1 89 ? -18.019 -13.281 -20.018 1.00 95.75 89 MET A CA 1
ATOM 710 C C . MET A 1 89 ? -16.655 -13.952 -20.153 1.00 95.75 89 MET A C 1
ATOM 712 O O . MET A 1 89 ? -15.938 -13.701 -21.116 1.00 95.75 89 MET A O 1
ATOM 716 N N . TRP A 1 90 ? -16.291 -14.771 -19.174 1.00 95.06 90 TRP A N 1
ATOM 717 C CA . TRP A 1 90 ? -15.074 -15.574 -19.172 1.00 95.06 90 TRP A CA 1
ATOM 718 C C . TRP A 1 90 ? -15.484 -17.030 -18.960 1.00 95.06 90 TRP A C 1
ATOM 720 O O . TRP A 1 90 ? -16.062 -17.345 -17.919 1.00 95.06 90 TRP A O 1
ATOM 730 N N . ASP A 1 91 ? -15.259 -17.889 -19.955 1.00 92.25 91 ASP A N 1
ATOM 731 C CA . ASP A 1 91 ? -15.654 -19.308 -19.945 1.00 92.25 91 ASP A CA 1
ATOM 732 C C . ASP A 1 91 ? -17.119 -19.526 -19.512 1.00 92.25 91 ASP A C 1
ATOM 734 O O . ASP A 1 91 ? -17.436 -20.322 -18.628 1.00 92.25 91 ASP A O 1
ATOM 738 N N . GLY A 1 92 ? -18.035 -18.733 -20.081 1.00 92.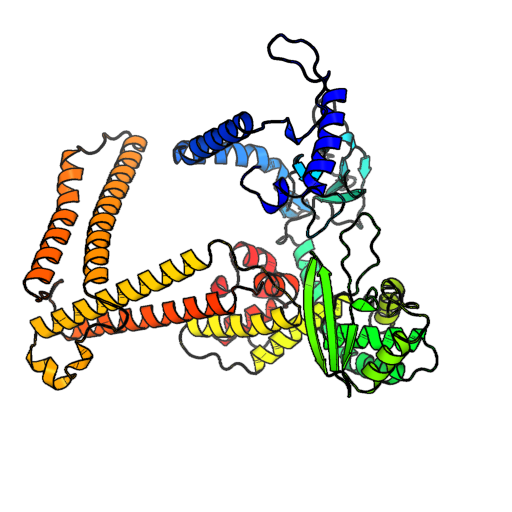12 92 GLY A N 1
ATOM 739 C CA . GLY A 1 92 ? -19.471 -18.798 -19.779 1.00 92.12 92 GLY A CA 1
ATOM 740 C C . GLY A 1 92 ? -19.888 -18.183 -18.436 1.00 92.12 92 GLY A C 1
ATOM 741 O O . GLY A 1 92 ? -21.078 -18.140 -18.129 1.00 92.12 92 GLY A O 1
ATOM 742 N N . ARG A 1 93 ? -18.953 -17.644 -17.642 1.00 94.69 93 ARG A N 1
ATOM 743 C CA . ARG A 1 93 ? -19.242 -16.990 -16.356 1.00 94.69 93 ARG A CA 1
ATOM 744 C C . ARG A 1 93 ? -19.092 -15.479 -16.438 1.00 94.69 93 ARG A C 1
ATOM 746 O O . ARG A 1 93 ? -18.118 -14.962 -16.980 1.00 94.69 93 ARG A O 1
ATOM 753 N N . LYS A 1 94 ? -20.030 -14.757 -15.824 1.00 96.12 94 LYS A N 1
ATOM 754 C CA . LYS A 1 94 ? -19.960 -13.298 -15.699 1.00 96.12 94 LYS A CA 1
ATOM 755 C C . LYS A 1 94 ? -18.891 -12.913 -14.676 1.00 96.12 94 LYS A C 1
ATOM 757 O O . LYS A 1 94 ? -19.055 -13.157 -13.484 1.00 96.12 94 LYS A O 1
ATOM 762 N N . GLN A 1 95 ? -17.817 -12.281 -15.136 1.00 96.00 95 GLN A N 1
ATOM 763 C CA . GLN A 1 95 ? -16.669 -11.880 -14.323 1.00 96.00 95 GLN A CA 1
ATOM 764 C C . GLN A 1 95 ? -16.508 -10.362 -14.333 1.00 96.00 95 GLN A C 1
ATOM 766 O O . GLN A 1 95 ? -16.738 -9.699 -15.342 1.00 96.00 95 GLN A O 1
ATOM 771 N N . LYS A 1 96 ? -16.130 -9.783 -13.191 1.00 96.12 96 LYS A N 1
ATOM 772 C CA . LYS A 1 96 ? -15.953 -8.332 -13.065 1.00 96.12 96 LYS A CA 1
ATOM 773 C C . LYS A 1 96 ? -14.640 -7.894 -13.715 1.00 96.12 96 LYS A C 1
ATOM 775 O O . LYS A 1 96 ? -13.594 -8.484 -13.451 1.00 96.12 96 LYS A O 1
ATOM 780 N N . VAL A 1 97 ? -14.670 -6.817 -14.495 1.00 97.38 97 VAL A N 1
ATOM 781 C CA . VAL A 1 97 ? -13.475 -6.181 -15.064 1.00 97.38 97 VAL A CA 1
ATOM 782 C C . VAL A 1 97 ? -12.856 -5.243 -14.026 1.00 97.38 97 VAL A C 1
ATOM 784 O O . VAL A 1 97 ? -13.554 -4.483 -13.354 1.00 97.38 97 VAL A O 1
ATOM 787 N N . GLY A 1 98 ? -11.535 -5.306 -13.853 1.00 95.00 98 GLY A N 1
ATOM 788 C CA . GLY A 1 98 ? -10.821 -4.554 -12.821 1.00 95.00 98 GLY A CA 1
ATOM 789 C C . GLY A 1 98 ? -10.666 -3.074 -13.163 1.00 95.00 98 GLY A C 1
ATOM 790 O O . GLY A 1 98 ? -11.033 -2.206 -12.374 1.00 95.00 98 GLY A O 1
ATOM 791 N N . ASN A 1 99 ? -10.120 -2.787 -14.344 1.00 95.50 99 ASN A N 1
ATOM 792 C CA . ASN A 1 99 ? -9.726 -1.445 -14.775 1.00 95.50 99 ASN A CA 1
ATOM 793 C C . ASN A 1 99 ? -10.199 -1.135 -16.204 1.00 95.50 99 ASN A C 1
ATOM 795 O O . ASN A 1 99 ? -9.398 -0.801 -17.067 1.00 95.50 99 ASN A O 1
ATOM 799 N N . PHE A 1 100 ? -11.510 -1.226 -16.446 1.00 96.12 100 PHE A N 1
ATOM 800 C CA . PHE A 1 100 ? -12.120 -0.963 -17.760 1.00 96.12 100 PHE A CA 1
ATOM 801 C C . PHE A 1 100 ? -11.976 0.491 -18.245 1.00 96.12 100 PHE A C 1
ATOM 803 O O . PHE A 1 100 ? -12.106 0.762 -19.433 1.00 96.12 100 PHE A O 1
ATOM 810 N N . ARG A 1 101 ? -11.705 1.442 -17.340 1.00 96.12 101 ARG A N 1
ATOM 811 C CA . ARG A 1 101 ? -11.433 2.834 -17.717 1.00 96.12 101 ARG A CA 1
ATOM 812 C C . ARG A 1 101 ? -9.982 2.967 -18.152 1.00 96.12 101 ARG A C 1
ATOM 814 O O . ARG A 1 101 ? -9.076 2.751 -17.345 1.00 96.12 101 ARG A O 1
ATOM 821 N N . VAL A 1 102 ? -9.785 3.378 -19.397 1.00 96.62 102 VAL A N 1
ATOM 822 C CA . VAL A 1 102 ? -8.471 3.765 -19.912 1.00 96.62 102 VAL A CA 1
ATOM 823 C C . VAL A 1 102 ? -7.918 4.923 -19.073 1.00 96.62 102 VAL A C 1
ATOM 825 O O . VAL A 1 102 ? -8.666 5.812 -18.656 1.00 96.62 102 VAL A O 1
ATOM 828 N N . GLU A 1 103 ? -6.617 4.886 -18.771 1.00 93.31 103 GLU A N 1
ATOM 829 C CA . GLU A 1 103 ? -5.968 5.925 -17.964 1.00 93.31 103 GLU A CA 1
ATOM 830 C C . GLU A 1 103 ? -6.167 7.305 -18.632 1.00 93.31 103 GLU A C 1
ATOM 832 O O . GLU A 1 103 ? -5.853 7.453 -19.816 1.00 93.31 103 GLU A O 1
ATOM 837 N N . PRO A 1 104 ? -6.685 8.324 -17.917 1.00 95.81 104 PRO A N 1
ATOM 838 C CA . PRO A 1 104 ? -6.857 9.651 -18.495 1.00 95.81 104 PRO A CA 1
ATOM 839 C C . PRO A 1 104 ? -5.494 10.310 -18.767 1.00 95.81 104 PRO A C 1
ATOM 841 O O . PRO A 1 104 ? -4.513 9.990 -18.081 1.00 95.81 104 PRO A O 1
ATOM 844 N N . PRO A 1 105 ? -5.424 11.267 -19.713 1.00 96.12 105 PRO A N 1
ATOM 845 C CA . PRO A 1 105 ? -4.226 12.074 -19.896 1.00 96.12 105 PRO A CA 1
ATOM 846 C C . PRO A 1 105 ? -3.897 12.838 -18.610 1.00 96.12 105 PRO A C 1
ATOM 848 O O . PRO A 1 105 ? -4.790 13.309 -17.902 1.00 96.12 105 PRO A O 1
ATOM 851 N N . ALA A 1 106 ? -2.611 12.941 -18.294 1.00 96.06 106 ALA A N 1
ATOM 852 C CA . ALA A 1 106 ? -2.122 13.544 -17.057 1.00 96.06 106 ALA A CA 1
ATOM 853 C C . ALA A 1 106 ? -0.632 13.881 -17.176 1.00 96.06 106 ALA A C 1
ATOM 855 O O . ALA A 1 106 ? 0.024 13.470 -18.124 1.00 96.06 106 ALA A O 1
ATOM 856 N N . LEU A 1 107 ? -0.066 14.560 -16.181 1.00 95.69 107 LEU A N 1
ATOM 857 C CA . LEU A 1 107 ? 1.390 14.645 -16.043 1.00 95.69 107 LEU A CA 1
ATOM 858 C C . LEU A 1 107 ? 1.913 13.372 -15.375 1.00 95.69 107 LEU A C 1
ATOM 860 O O . LEU A 1 107 ? 1.347 12.902 -14.380 1.00 95.69 107 LEU A O 1
ATOM 864 N N . PHE A 1 108 ? 2.972 12.791 -15.928 1.00 95.81 108 PHE A N 1
ATOM 865 C CA . PHE A 1 108 ? 3.629 11.619 -15.374 1.00 95.81 108 PHE A CA 1
ATOM 866 C C . PHE A 1 108 ? 4.321 11.987 -14.065 1.00 95.81 108 PHE A C 1
ATOM 868 O O . PHE A 1 108 ? 5.126 12.909 -14.002 1.00 95.81 108 PHE A O 1
ATOM 875 N N . ARG A 1 109 ? 3.997 11.253 -13.003 1.00 93.69 109 ARG A N 1
ATOM 876 C CA . ARG A 1 109 ? 4.562 11.450 -11.664 1.00 93.69 109 ARG A CA 1
ATOM 877 C C . ARG A 1 109 ? 5.384 10.219 -11.325 1.00 93.69 109 ARG A C 1
ATOM 879 O O . ARG A 1 109 ? 4.888 9.293 -10.678 1.00 93.69 109 ARG A O 1
ATOM 886 N N . GLY A 1 110 ? 6.598 10.181 -11.870 1.00 91.88 110 GLY A N 1
ATOM 887 C CA . GLY A 1 110 ? 7.565 9.132 -11.566 1.00 91.88 110 GLY A CA 1
ATOM 888 C C . GLY A 1 110 ? 7.941 9.169 -10.083 1.00 91.88 110 GLY A C 1
ATOM 889 O O . GLY A 1 110 ? 7.916 10.231 -9.465 1.00 91.88 110 GLY A O 1
ATOM 890 N N . ARG A 1 111 ? 8.217 8.004 -9.491 1.00 90.62 111 ARG A N 1
ATOM 891 C CA . ARG A 1 111 ? 8.631 7.914 -8.080 1.00 90.62 111 ARG A CA 1
ATOM 892 C C . ARG A 1 111 ? 10.132 8.163 -7.954 1.00 90.62 111 ARG A C 1
ATOM 894 O O . ARG A 1 111 ? 10.875 7.746 -8.837 1.00 90.62 111 ARG A O 1
ATOM 901 N N . GLY A 1 112 ? 10.542 8.789 -6.850 1.00 89.19 112 GLY A N 1
ATOM 902 C CA . GLY A 1 112 ? 11.928 9.207 -6.637 1.00 89.19 112 GLY A CA 1
ATOM 903 C C . GLY A 1 112 ? 12.387 10.230 -7.674 1.00 89.19 112 GLY A C 1
ATOM 904 O O . GLY A 1 112 ? 11.577 10.976 -8.226 1.00 89.19 112 GLY A O 1
ATOM 905 N N . GLU A 1 113 ? 13.682 10.232 -7.964 1.00 91.25 113 GLU A N 1
ATOM 906 C CA . GLU A 1 113 ? 14.316 11.113 -8.950 1.00 91.25 113 GLU A CA 1
ATOM 907 C C . GLU A 1 113 ? 14.146 10.572 -10.377 1.00 91.25 113 GLU A C 1
ATOM 909 O O . GLU A 1 113 ? 15.100 10.297 -11.095 1.00 91.25 113 GLU A O 1
ATOM 914 N N . HIS A 1 114 ? 12.897 10.351 -10.794 1.00 94.12 114 HIS A N 1
ATOM 915 C CA . HIS A 1 114 ? 12.621 9.793 -12.114 1.00 94.12 114 HIS A CA 1
ATOM 916 C C . HIS A 1 114 ? 12.872 10.845 -13.215 1.00 94.12 114 HIS A C 1
ATOM 918 O O . HIS A 1 114 ? 12.188 11.875 -13.220 1.00 94.12 114 HIS A O 1
ATOM 924 N N . PRO A 1 115 ? 13.727 10.571 -14.221 1.00 95.12 115 PRO A N 1
ATOM 925 C CA . PRO A 1 115 ? 14.158 11.577 -15.202 1.00 95.12 115 PRO A CA 1
ATOM 926 C C . PRO A 1 115 ? 13.017 12.107 -16.082 1.00 95.12 115 PRO A C 1
ATOM 928 O O . PRO A 1 115 ? 13.019 13.267 -16.476 1.00 95.12 115 PRO A O 1
ATOM 931 N N . LYS A 1 116 ? 11.998 11.281 -16.346 1.00 95.69 116 LYS A N 1
ATOM 932 C CA . LYS A 1 116 ? 10.796 11.641 -17.119 1.00 95.69 116 LYS A CA 1
ATOM 933 C C . LYS A 1 116 ? 9.639 12.236 -16.305 1.00 95.69 116 LYS A C 1
ATOM 935 O O . LYS A 1 116 ? 8.563 12.456 -16.863 1.00 95.69 116 LYS A O 1
ATOM 940 N N . THR A 1 117 ? 9.791 12.479 -14.999 1.00 95.81 117 THR A N 1
ATOM 941 C CA . THR A 1 117 ? 8.720 13.104 -14.195 1.00 95.81 117 THR A CA 1
ATOM 942 C C . THR A 1 117 ? 8.322 14.462 -14.792 1.00 95.81 117 THR A C 1
ATOM 944 O O . THR A 1 117 ? 9.186 15.195 -15.256 1.00 95.81 117 THR A O 1
ATOM 947 N N . GLY A 1 118 ? 7.030 14.784 -14.860 1.00 95.62 118 GLY A N 1
ATOM 948 C CA . GLY A 1 118 ? 6.500 15.993 -15.515 1.00 95.62 118 GLY A CA 1
ATOM 949 C C . GLY A 1 118 ? 6.071 15.820 -16.975 1.00 95.62 118 GLY A C 1
ATOM 950 O O . GLY A 1 118 ? 5.228 16.586 -17.434 1.00 95.62 118 GLY A O 1
ATOM 951 N N . THR A 1 119 ? 6.556 14.786 -17.670 1.00 97.06 119 THR A N 1
ATOM 952 C CA . THR A 1 119 ? 6.179 14.477 -19.067 1.00 97.06 119 THR A CA 1
ATOM 953 C C . THR A 1 119 ? 4.670 14.250 -19.202 1.00 97.06 119 THR A C 1
ATOM 955 O O . THR A 1 119 ? 4.040 13.629 -18.339 1.00 97.06 119 THR A O 1
ATOM 958 N N . VAL A 1 120 ? 4.065 14.705 -20.293 1.00 97.12 120 VAL A N 1
ATOM 959 C CA . VAL A 1 120 ? 2.642 14.530 -20.584 1.00 97.12 120 VAL A CA 1
ATOM 960 C C . VAL A 1 120 ? 2.354 13.078 -20.969 1.00 97.12 120 VAL A C 1
ATOM 962 O O . VAL A 1 120 ? 2.776 12.564 -22.005 1.00 97.12 120 VAL A O 1
ATOM 965 N N . LYS A 1 121 ? 1.535 12.415 -20.151 1.00 97.12 121 LYS A N 1
ATOM 966 C CA . LYS A 1 121 ? 0.823 11.195 -20.531 1.00 97.12 121 LYS A CA 1
ATOM 967 C C . LYS A 1 121 ? -0.319 11.589 -21.455 1.00 97.12 121 LYS A C 1
ATOM 969 O O . LYS A 1 121 ? -1.272 12.250 -21.036 1.00 97.12 121 LYS A O 1
ATOM 974 N N . THR A 1 122 ? -0.198 11.197 -22.711 1.00 95.94 122 THR A N 1
ATOM 975 C CA . THR A 1 122 ? -1.155 11.543 -23.763 1.00 95.94 122 THR A CA 1
ATOM 976 C C . THR A 1 122 ? -2.468 10.779 -23.611 1.00 95.94 122 THR A C 1
ATOM 978 O O . THR A 1 122 ? -2.550 9.755 -22.928 1.00 95.94 122 THR A O 1
ATOM 981 N N . ARG A 1 123 ? -3.530 11.301 -24.234 1.00 97.31 123 ARG A N 1
ATOM 982 C CA . ARG A 1 123 ? -4.810 10.596 -24.316 1.00 97.31 123 ARG A CA 1
ATOM 983 C C . ARG A 1 123 ? -4.631 9.379 -25.218 1.00 97.31 123 ARG A C 1
ATOM 985 O O . ARG A 1 123 ? -4.206 9.529 -26.356 1.00 97.31 123 ARG A O 1
ATOM 992 N N . VAL A 1 124 ? -4.989 8.209 -24.705 1.00 97.88 124 VAL A N 1
ATOM 993 C CA . VAL A 1 124 ? -4.990 6.965 -25.477 1.00 97.88 124 VAL A CA 1
ATOM 994 C C . VAL A 1 124 ? -6.198 6.967 -26.412 1.00 97.88 124 VAL A C 1
ATOM 996 O O . VAL A 1 124 ? -7.335 7.089 -25.951 1.00 97.88 124 VAL A O 1
ATOM 999 N N . MET A 1 125 ? -5.938 6.846 -27.710 1.00 97.75 125 MET A N 1
ATOM 1000 C CA . MET A 1 125 ? -6.953 6.788 -28.764 1.00 97.75 125 MET A CA 1
ATOM 1001 C C . MET A 1 125 ? -7.325 5.334 -29.104 1.00 97.75 125 MET A C 1
ATOM 1003 O O . MET A 1 125 ? -6.510 4.436 -28.865 1.00 97.75 125 MET A O 1
ATOM 1007 N N . PRO A 1 126 ? -8.515 5.071 -29.682 1.00 98.50 126 PRO A N 1
ATOM 1008 C CA . PRO A 1 126 ? -8.906 3.728 -30.123 1.00 98.50 126 PRO A CA 1
ATOM 1009 C C . PRO A 1 126 ? -7.864 3.051 -31.026 1.00 98.50 126 PRO A C 1
ATOM 1011 O O . PRO A 1 126 ? -7.577 1.866 -30.859 1.00 98.50 126 PRO A O 1
ATOM 1014 N N . GLU A 1 127 ? -7.191 3.823 -31.880 1.00 98.44 127 GLU A N 1
ATOM 1015 C CA . GLU A 1 127 ? -6.159 3.353 -32.814 1.00 98.44 127 GLU A CA 1
ATOM 1016 C C . GLU A 1 127 ? -4.883 2.849 -32.116 1.00 98.44 127 GLU A C 1
ATOM 1018 O O . GLU A 1 127 ? -3.992 2.297 -32.760 1.00 98.44 127 GLU A O 1
ATOM 1023 N N . GLN A 1 128 ? -4.771 3.033 -30.798 1.00 98.38 128 GLN A N 1
ATOM 1024 C CA . GLN A 1 128 ? -3.676 2.518 -29.973 1.00 98.38 128 GLN A CA 1
ATOM 1025 C C . GLN A 1 128 ? -4.068 1.265 -29.179 1.00 98.38 128 GLN A C 1
ATOM 1027 O O . GLN A 1 128 ? -3.191 0.626 -28.592 1.00 98.38 128 GLN A O 1
ATOM 1032 N N . ILE A 1 129 ? -5.360 0.927 -29.136 1.00 98.69 129 ILE A N 1
ATOM 1033 C CA . ILE A 1 129 ? -5.902 -0.148 -28.307 1.00 98.69 129 ILE A CA 1
ATOM 1034 C C . ILE A 1 129 ? -6.030 -1.424 -29.135 1.00 98.69 129 ILE A C 1
ATOM 1036 O O . ILE A 1 129 ? -6.739 -1.462 -30.140 1.00 98.69 129 ILE A O 1
ATOM 1040 N N . THR A 1 130 ? -5.368 -2.480 -28.673 1.00 98.62 130 THR A N 1
ATOM 1041 C CA . THR A 1 130 ? -5.577 -3.850 -29.141 1.00 98.62 130 THR A CA 1
ATOM 1042 C C . THR A 1 130 ? -6.611 -4.524 -28.245 1.00 98.62 130 THR A C 1
ATOM 1044 O O . THR A 1 130 ? -6.442 -4.551 -27.023 1.00 98.62 130 THR A O 1
ATOM 1047 N N . ILE A 1 131 ? -7.666 -5.079 -28.838 1.00 98.62 131 ILE A N 1
ATOM 1048 C CA . ILE A 1 131 ? -8.689 -5.868 -28.140 1.00 98.62 131 ILE A CA 1
ATOM 1049 C C . ILE A 1 131 ? -8.293 -7.343 -28.183 1.00 98.62 131 ILE A C 1
ATOM 1051 O O . ILE A 1 131 ? -7.910 -7.833 -29.241 1.00 98.62 131 ILE A O 1
ATOM 1055 N N . ASN A 1 132 ? -8.406 -8.051 -27.059 1.00 98.44 132 ASN A N 1
ATOM 1056 C CA . ASN A 1 132 ? -8.294 -9.507 -27.013 1.00 98.44 132 ASN A CA 1
ATOM 1057 C C . ASN A 1 132 ? -9.630 -10.118 -26.609 1.00 98.44 132 ASN A C 1
ATOM 1059 O O . ASN A 1 132 ? -10.187 -9.776 -25.564 1.00 98.44 132 ASN A O 1
ATOM 1063 N N . ILE A 1 133 ? -10.157 -10.996 -27.453 1.00 98.06 133 ILE A N 1
ATOM 1064 C CA . ILE A 1 133 ? -11.500 -11.544 -27.289 1.00 98.06 133 ILE A CA 1
ATOM 1065 C C . ILE A 1 133 ? -11.589 -12.953 -27.881 1.00 98.06 133 ILE A C 1
ATOM 1067 O O . ILE A 1 133 ? -10.784 -13.322 -28.729 1.00 98.06 133 ILE A O 1
ATOM 1071 N N . GLY A 1 134 ? -12.554 -13.764 -27.444 1.00 96.88 134 GLY A N 1
ATOM 1072 C CA . GLY A 1 134 ? -12.804 -15.074 -28.052 1.00 96.88 134 GLY A CA 1
ATOM 1073 C C . GLY A 1 134 ? -13.149 -14.956 -29.540 1.00 96.88 134 GLY A C 1
ATOM 1074 O O . GLY A 1 134 ? -13.784 -13.986 -29.948 1.00 96.88 134 GLY A O 1
ATOM 1075 N N . LYS A 1 135 ? -12.740 -15.943 -30.344 1.00 95.31 135 LYS A N 1
ATOM 1076 C CA . LYS A 1 135 ? -12.926 -15.944 -31.806 1.00 95.31 135 LYS A CA 1
ATOM 1077 C C . LYS A 1 135 ? -14.393 -15.791 -32.226 1.00 95.31 135 LYS A C 1
ATOM 1079 O O . LYS A 1 135 ? -14.681 -15.074 -33.175 1.00 95.31 135 LYS A O 1
ATOM 1084 N N . ASP A 1 136 ? -15.294 -16.420 -31.477 1.00 93.50 136 ASP A N 1
ATOM 1085 C CA . ASP A 1 136 ? -16.732 -16.441 -31.768 1.00 93.50 136 ASP A CA 1
ATOM 1086 C C . ASP A 1 136 ? -17.520 -15.388 -30.969 1.00 93.50 136 ASP A C 1
ATOM 1088 O O . ASP A 1 136 ? -18.746 -15.319 -31.046 1.00 93.50 136 ASP A O 1
ATOM 1092 N N . ALA A 1 137 ? -16.836 -14.576 -30.159 1.00 95.56 137 ALA A N 1
ATOM 1093 C CA . ALA A 1 137 ? -17.477 -13.553 -29.349 1.00 95.56 137 ALA A CA 1
ATOM 1094 C C . ALA A 1 137 ? -17.642 -12.241 -30.141 1.00 95.56 137 ALA A C 1
ATOM 1096 O O . ALA A 1 137 ? -16.768 -11.876 -30.931 1.00 95.56 137 ALA A O 1
ATOM 1097 N N . PRO A 1 138 ? -18.736 -11.492 -29.914 1.00 95.56 138 PRO A N 1
ATOM 1098 C CA . PRO A 1 138 ? -18.973 -10.233 -30.607 1.00 95.56 138 PRO A CA 1
ATOM 1099 C C . PRO A 1 138 ? -17.905 -9.204 -30.226 1.00 95.56 138 PRO A C 1
ATOM 1101 O O . PRO A 1 138 ? -17.759 -8.835 -29.058 1.00 95.56 138 PRO A O 1
ATOM 1104 N N . VAL A 1 139 ? -17.163 -8.729 -31.226 1.00 97.25 139 VAL A N 1
ATOM 1105 C CA . VAL A 1 139 ? -16.122 -7.713 -31.044 1.00 97.25 139 VAL A CA 1
ATOM 1106 C C . VAL A 1 139 ? -16.774 -6.380 -30.642 1.00 97.25 139 VAL A C 1
ATOM 1108 O O . VAL A 1 139 ? -17.685 -5.924 -31.336 1.00 97.25 139 VAL A O 1
ATOM 1111 N N . PRO A 1 140 ? -16.323 -5.716 -29.559 1.00 96.44 140 PRO A N 1
ATOM 1112 C CA . PRO A 1 140 ? -16.825 -4.400 -29.178 1.00 96.44 140 PRO A CA 1
ATOM 1113 C C . PRO A 1 140 ? -16.606 -3.380 -30.297 1.00 96.44 140 PRO A C 1
ATOM 1115 O O . PRO A 1 140 ? -15.499 -3.280 -30.828 1.00 96.44 140 PRO A O 1
ATOM 1118 N N . ALA A 1 141 ? -17.628 -2.593 -30.630 1.00 97.00 141 ALA A N 1
ATOM 1119 C CA . ALA A 1 141 ? -17.483 -1.524 -31.613 1.00 97.00 141 ALA A CA 1
ATOM 1120 C C . ALA A 1 141 ? -16.570 -0.403 -31.067 1.00 97.00 141 ALA A C 1
ATOM 1122 O O . ALA A 1 141 ? -16.706 -0.024 -29.897 1.00 97.00 141 ALA A O 1
ATOM 1123 N N . PRO A 1 142 ? -15.637 0.133 -31.876 1.00 97.38 142 PRO A N 1
ATOM 1124 C CA . PRO A 1 142 ? -14.922 1.353 -31.523 1.00 97.38 142 PRO A CA 1
ATOM 1125 C C . PRO A 1 142 ? -15.884 2.555 -31.493 1.00 97.38 142 PRO A C 1
ATOM 1127 O O . PRO A 1 142 ? -16.980 2.479 -32.054 1.00 97.38 142 PRO A O 1
ATOM 1130 N N . PRO A 1 143 ? -15.491 3.676 -30.859 1.00 97.25 143 PRO A N 1
ATOM 1131 C CA . PRO A 1 143 ? -16.222 4.934 -30.982 1.00 97.25 143 PRO A CA 1
ATOM 1132 C C . PRO A 1 143 ? -16.460 5.326 -32.447 1.00 97.25 143 PRO A C 1
ATOM 1134 O O . PRO A 1 143 ? -15.671 4.977 -33.326 1.00 97.25 143 PRO A O 1
ATOM 1137 N N . GLU A 1 144 ? -17.532 6.073 -32.706 1.00 97.50 144 GLU A N 1
ATOM 1138 C CA . GLU A 1 144 ? -17.879 6.519 -34.058 1.00 97.50 144 GLU A CA 1
ATOM 1139 C C . GLU A 1 144 ? -16.712 7.273 -34.721 1.00 97.50 144 GLU A C 1
ATOM 1141 O O . GLU A 1 144 ? -16.055 8.104 -34.094 1.00 97.50 144 GLU A O 1
ATOM 1146 N N . GLY A 1 145 ? -16.423 6.942 -35.984 1.00 97.50 145 GLY A N 1
ATOM 1147 C CA . GLY A 1 145 ? -15.301 7.509 -36.742 1.00 97.50 145 GLY A CA 1
ATOM 1148 C C . GLY A 1 145 ? -13.919 6.936 -36.401 1.00 97.50 145 GLY A C 1
ATOM 1149 O O . GLY A 1 145 ? -12.937 7.330 -37.028 1.00 97.50 145 GLY A O 1
ATOM 1150 N N . HIS A 1 146 ? -13.826 5.997 -35.457 1.00 98.44 146 HIS A N 1
ATOM 1151 C CA . HIS A 1 146 ? -12.568 5.397 -35.014 1.00 98.44 146 HIS A CA 1
ATOM 1152 C C . HIS A 1 146 ? -12.455 3.909 -35.351 1.00 98.44 146 HIS A C 1
ATOM 1154 O O . HIS A 1 146 ? -13.432 3.232 -35.671 1.00 98.44 146 HIS A O 1
ATOM 1160 N N . ARG A 1 147 ? -11.234 3.375 -35.228 1.00 98.31 147 ARG A N 1
ATOM 1161 C CA . ARG A 1 147 ? -10.967 1.931 -35.306 1.00 98.31 147 ARG A CA 1
ATOM 1162 C C . ARG A 1 147 ? -10.042 1.468 -34.191 1.00 98.31 147 ARG A C 1
ATOM 1164 O O . ARG A 1 147 ? -9.195 2.227 -33.727 1.00 98.31 147 ARG A O 1
ATOM 1171 N N . TRP A 1 148 ? -10.166 0.204 -33.796 1.00 98.56 148 TRP A N 1
ATOM 1172 C CA . TRP A 1 148 ? -9.167 -0.422 -32.930 1.00 98.56 148 TRP A CA 1
ATOM 1173 C C . TRP A 1 148 ? -7.830 -0.564 -33.653 1.00 98.56 148 TRP A C 1
ATOM 1175 O O . TRP A 1 148 ? -7.792 -0.690 -34.879 1.00 98.56 148 TRP A O 1
ATOM 1185 N N . LYS A 1 149 ? -6.733 -0.583 -32.888 1.00 98.44 149 LYS A N 1
ATOM 1186 C CA . LYS A 1 149 ? -5.401 -0.894 -33.424 1.00 98.44 149 LYS A CA 1
ATOM 1187 C C . LYS A 1 149 ? -5.392 -2.273 -34.075 1.00 98.44 149 LYS A C 1
ATOM 1189 O O . LYS A 1 149 ? -4.868 -2.445 -35.169 1.00 98.44 149 LYS A O 1
ATOM 1194 N N . GLU A 1 150 ? -5.932 -3.248 -33.352 1.00 98.25 150 GLU A N 1
ATOM 1195 C CA . GLU A 1 150 ? -5.953 -4.656 -33.728 1.00 98.25 150 GLU A CA 1
ATOM 1196 C C . GLU A 1 150 ? -6.983 -5.407 -32.869 1.00 98.25 150 GLU A C 1
ATOM 1198 O O . GLU A 1 150 ? -7.236 -5.028 -31.722 1.00 98.25 150 GLU A O 1
ATOM 1203 N N . VAL A 1 151 ? -7.546 -6.490 -33.403 1.00 98.31 151 VAL A N 1
ATOM 1204 C CA . VAL A 1 151 ? -8.346 -7.464 -32.650 1.00 98.31 151 VAL A CA 1
ATOM 1205 C C . VAL A 1 151 ? -7.606 -8.798 -32.678 1.00 98.31 151 VAL A C 1
ATOM 1207 O O . VAL A 1 151 ? -7.254 -9.285 -33.749 1.00 98.31 151 VAL A O 1
ATOM 1210 N N . ARG A 1 152 ? -7.346 -9.368 -31.501 1.00 97.75 152 ARG A N 1
ATOM 1211 C CA . ARG A 1 152 ? -6.647 -10.641 -31.303 1.00 97.75 152 ARG A CA 1
ATOM 1212 C C . ARG A 1 152 ? -7.530 -11.653 -30.582 1.00 97.75 152 ARG A C 1
ATOM 1214 O O . ARG A 1 152 ? -8.487 -11.292 -29.897 1.00 97.75 152 ARG A O 1
ATOM 1221 N N . HIS A 1 153 ? -7.141 -12.916 -30.722 1.00 97.44 153 HIS A N 1
ATOM 1222 C CA . HIS A 1 153 ? -7.763 -14.072 -30.081 1.00 97.44 153 HIS A CA 1
ATOM 1223 C C . HIS A 1 153 ? -6.701 -14.909 -29.347 1.00 97.44 153 HIS A C 1
ATOM 1225 O O . HIS A 1 153 ? -6.573 -16.112 -29.564 1.00 97.44 153 HIS A O 1
ATOM 1231 N N . ASP A 1 154 ? -5.886 -14.242 -28.530 1.00 95.75 154 ASP A N 1
ATOM 1232 C CA . ASP A 1 154 ? -4.846 -14.846 -27.698 1.00 95.75 154 ASP A CA 1
ATOM 1233 C C . ASP A 1 154 ? -5.483 -15.544 -26.485 1.00 95.75 154 ASP A C 1
ATOM 1235 O O . ASP A 1 154 ? -6.042 -14.892 -25.597 1.00 95.75 154 ASP A O 1
ATOM 1239 N N . GLN A 1 155 ? -5.396 -16.877 -26.469 1.00 93.06 155 GLN A N 1
ATOM 1240 C CA . GLN A 1 155 ? -5.908 -17.735 -25.396 1.00 93.06 155 GLN A CA 1
ATOM 1241 C C . GLN A 1 155 ? -4.883 -17.984 -24.274 1.00 93.06 155 GLN A C 1
ATOM 1243 O O . GLN A 1 155 ? -5.229 -18.579 -23.254 1.00 93.06 155 GLN A O 1
ATOM 1248 N N . GLU A 1 156 ? -3.636 -17.531 -24.428 1.00 91.88 156 GLU A N 1
ATOM 1249 C CA . GLU A 1 156 ? -2.597 -17.631 -23.395 1.00 91.88 156 GLU A CA 1
ATOM 1250 C C . GLU A 1 156 ? -2.622 -16.413 -22.455 1.00 91.88 156 GLU A C 1
ATOM 1252 O O . GLU A 1 156 ? -2.328 -16.510 -21.257 1.00 91.88 156 GLU A O 1
ATOM 1257 N N . GLY A 1 157 ? -2.997 -15.248 -22.987 1.00 90.31 157 GLY A N 1
ATOM 1258 C CA . GLY A 1 157 ? -3.136 -14.000 -22.247 1.00 90.31 157 GLY A CA 1
ATOM 1259 C C . GLY A 1 157 ? -4.400 -13.914 -21.382 1.00 90.31 157 GLY A C 1
ATOM 1260 O O . GLY A 1 157 ? -5.498 -14.275 -21.785 1.00 90.31 157 GLY A O 1
ATOM 1261 N N . THR A 1 158 ? -4.285 -13.319 -20.187 1.00 94.19 158 THR A N 1
ATOM 1262 C CA . THR A 1 158 ? -5.441 -13.033 -19.302 1.00 94.19 158 THR A CA 1
ATOM 1263 C C . THR A 1 158 ? -5.932 -11.578 -19.385 1.00 94.19 158 THR A C 1
ATOM 1265 O O . THR A 1 158 ? -6.484 -11.047 -18.415 1.00 94.19 158 THR A O 1
ATOM 1268 N N . TRP A 1 159 ? -5.603 -10.868 -20.463 1.00 96.69 159 TRP A N 1
ATOM 1269 C CA . TRP A 1 159 ? -5.926 -9.454 -20.671 1.00 96.69 159 TRP A CA 1
ATOM 1270 C C . TRP A 1 159 ? -7.045 -9.312 -21.707 1.00 96.69 159 TRP A C 1
ATOM 1272 O O . TRP A 1 159 ? -7.162 -10.136 -22.607 1.00 96.69 159 TRP A O 1
ATOM 1282 N N . LEU A 1 160 ? -7.877 -8.280 -21.547 1.00 97.94 160 LEU A N 1
ATOM 1283 C CA . LEU A 1 160 ? -9.045 -8.009 -22.400 1.00 97.94 160 LEU A CA 1
ATOM 1284 C C . LEU A 1 160 ? -8.764 -6.911 -23.433 1.00 97.94 160 LEU A C 1
ATOM 1286 O O . LEU A 1 160 ? -9.291 -6.914 -24.539 1.00 97.94 160 LEU A O 1
ATOM 1290 N N . ALA A 1 161 ? -7.930 -5.945 -23.058 1.00 98.38 161 ALA A N 1
ATOM 1291 C CA . ALA A 1 161 ? -7.455 -4.897 -23.945 1.00 98.38 161 ALA A CA 1
ATOM 1292 C C . ALA A 1 161 ? -6.051 -4.479 -23.521 1.00 98.38 161 ALA A C 1
ATOM 1294 O O . ALA A 1 161 ? -5.711 -4.567 -22.336 1.00 98.38 161 ALA A O 1
ATOM 1295 N N . MET A 1 162 ? -5.246 -4.007 -24.465 1.00 98.00 162 MET A N 1
ATOM 1296 C CA . MET A 1 162 ? -3.918 -3.481 -24.182 1.00 98.00 162 MET A CA 1
ATOM 1297 C C . MET A 1 162 ? -3.575 -2.280 -25.052 1.00 98.00 162 MET A C 1
ATOM 1299 O O . MET A 1 162 ? -4.086 -2.129 -26.157 1.00 98.00 162 MET A O 1
ATOM 1303 N N . TRP A 1 163 ? -2.684 -1.435 -24.555 1.00 98.12 163 TRP A N 1
ATOM 1304 C CA . TRP A 1 163 ? -2.090 -0.335 -25.310 1.00 98.12 163 TRP A CA 1
ATOM 1305 C C . TRP A 1 163 ? -0.668 -0.089 -24.814 1.00 98.12 163 TRP A C 1
ATOM 1307 O O . TRP A 1 163 ? -0.290 -0.542 -23.733 1.00 98.12 163 TRP A O 1
ATOM 1317 N N . GLN A 1 164 ? 0.123 0.635 -25.596 1.00 97.69 164 GLN A N 1
ATOM 1318 C CA . GLN A 1 164 ? 1.456 1.074 -25.194 1.00 97.69 164 GLN A CA 1
ATOM 1319 C C . GLN A 1 164 ? 1.380 2.528 -24.718 1.00 97.69 164 GLN A C 1
ATOM 1321 O O . GLN A 1 164 ? 0.813 3.373 -25.412 1.00 97.69 164 GLN A O 1
ATOM 1326 N N . GLU A 1 165 ? 1.886 2.826 -23.520 1.00 94.94 165 GLU A N 1
ATOM 1327 C CA . GLU A 1 165 ? 1.933 4.204 -23.014 1.00 94.94 165 GLU A CA 1
ATOM 1328 C C . GLU A 1 165 ? 3.146 4.977 -23.557 1.00 94.94 165 GLU A C 1
ATOM 1330 O O . GLU A 1 165 ? 4.173 4.383 -23.878 1.00 94.94 165 GLU A O 1
ATOM 1335 N N . ASN A 1 166 ? 3.018 6.301 -23.694 1.00 95.62 166 ASN A N 1
ATOM 1336 C CA . ASN A 1 166 ? 3.962 7.123 -24.458 1.00 95.62 166 ASN A CA 1
ATOM 1337 C C . ASN A 1 166 ? 5.217 7.582 -23.698 1.00 95.62 166 ASN A C 1
ATOM 1339 O O . ASN A 1 166 ? 6.103 8.151 -24.323 1.00 95.62 166 ASN A O 1
ATOM 1343 N N . VAL A 1 167 ? 5.285 7.419 -22.377 1.00 95.06 167 VAL A N 1
ATOM 1344 C CA . VAL A 1 167 ? 6.381 7.955 -21.554 1.00 95.06 167 VAL A CA 1
ATOM 1345 C C . VAL A 1 167 ? 7.547 6.970 -21.508 1.00 95.06 167 VAL A C 1
ATOM 1347 O O . VAL A 1 167 ? 8.680 7.330 -21.825 1.00 95.06 167 VAL A O 1
ATOM 1350 N N . ASN A 1 168 ? 7.268 5.716 -21.147 1.00 92.06 168 ASN A N 1
ATOM 1351 C CA . ASN A 1 168 ? 8.281 4.663 -21.034 1.00 92.06 168 ASN A CA 1
ATOM 1352 C C . ASN A 1 168 ? 8.090 3.542 -22.070 1.00 92.06 168 ASN A C 1
ATOM 1354 O O . ASN A 1 168 ? 8.841 2.572 -22.052 1.00 92.06 168 ASN A O 1
ATOM 1358 N N . GLY A 1 169 ? 7.089 3.635 -22.953 1.00 93.75 169 GLY A N 1
ATOM 1359 C CA . GLY A 1 169 ? 6.818 2.598 -23.949 1.00 93.75 169 GLY A CA 1
ATOM 1360 C C . GLY A 1 169 ? 6.294 1.292 -23.346 1.00 93.75 169 GLY A C 1
ATOM 1361 O O . GLY A 1 169 ? 6.321 0.258 -24.013 1.00 93.75 169 GLY A O 1
ATOM 1362 N N . ASN A 1 170 ? 5.824 1.295 -22.096 1.00 93.50 170 ASN A N 1
ATOM 1363 C CA . ASN A 1 170 ? 5.337 0.083 -21.448 1.00 93.50 170 ASN A CA 1
ATOM 1364 C C . ASN A 1 170 ? 3.946 -0.307 -21.948 1.00 93.50 170 ASN A C 1
ATOM 1366 O O . ASN A 1 170 ? 3.091 0.536 -22.219 1.00 93.50 170 ASN A O 1
ATOM 1370 N N . TYR A 1 171 ? 3.673 -1.608 -21.969 1.00 96.38 171 TYR A N 1
ATOM 1371 C CA . TYR A 1 171 ? 2.325 -2.099 -22.215 1.00 96.38 171 TYR A CA 1
ATOM 1372 C C . TYR A 1 171 ? 1.451 -1.993 -20.962 1.00 96.38 171 TYR A C 1
ATOM 1374 O O . TYR A 1 171 ? 1.839 -2.359 -19.849 1.00 96.38 171 TYR A O 1
ATOM 1382 N N . LYS A 1 172 ? 0.239 -1.491 -21.164 1.00 97.69 172 LYS A N 1
ATOM 1383 C CA . LYS A 1 172 ? -0.838 -1.379 -20.185 1.00 97.69 172 LYS A CA 1
ATOM 1384 C C . LYS A 1 172 ? -1.961 -2.317 -20.587 1.00 97.69 172 LYS A C 1
ATOM 1386 O O . LYS A 1 172 ? -2.201 -2.507 -21.772 1.00 97.69 172 LYS A O 1
ATOM 1391 N N . TYR A 1 173 ? -2.649 -2.873 -19.596 1.00 97.69 173 TYR A N 1
ATOM 1392 C CA . TYR A 1 173 ? -3.645 -3.919 -19.806 1.00 97.69 173 TYR A CA 1
ATOM 1393 C C . TYR A 1 173 ? -4.919 -3.626 -19.023 1.00 97.69 173 TYR A C 1
ATOM 1395 O O . TYR A 1 173 ? -4.852 -3.263 -17.846 1.00 97.69 173 TYR A O 1
ATOM 1403 N N . VAL A 1 174 ? -6.071 -3.871 -19.640 1.00 97.94 174 VAL A N 1
ATOM 1404 C CA . VAL A 1 174 ? -7.328 -4.124 -18.933 1.00 97.94 174 VAL A CA 1
ATOM 1405 C C . VAL A 1 174 ? -7.373 -5.603 -18.572 1.00 97.94 174 VAL A C 1
ATOM 1407 O O . VAL A 1 174 ? -7.221 -6.465 -19.436 1.00 97.94 174 VAL A O 1
ATOM 1410 N N . MET A 1 175 ? -7.576 -5.908 -17.293 1.00 97.12 175 MET A N 1
ATOM 1411 C CA . MET A 1 175 ? -7.683 -7.281 -16.791 1.00 97.12 175 MET A CA 1
ATOM 1412 C C . MET A 1 175 ? -8.925 -7.450 -15.915 1.00 97.12 175 MET A C 1
ATOM 1414 O O . MET A 1 175 ? -9.536 -6.475 -15.469 1.00 97.12 175 MET A O 1
ATOM 1418 N N . LEU A 1 176 ? -9.273 -8.703 -15.621 1.00 96.81 176 LEU A N 1
ATOM 1419 C CA . LEU A 1 176 ? -10.302 -9.029 -14.637 1.00 96.81 176 LEU A CA 1
ATOM 1420 C C . LEU A 1 176 ? -9.953 -8.494 -13.240 1.00 96.81 176 LEU A C 1
ATOM 1422 O O . LEU A 1 176 ? -8.783 -8.337 -12.873 1.00 96.81 176 LEU A O 1
ATOM 1426 N N . ALA A 1 177 ? -10.990 -8.221 -12.451 1.00 95.50 177 ALA A N 1
ATOM 1427 C CA . ALA A 1 177 ? -10.878 -7.755 -11.079 1.00 95.50 177 ALA A CA 1
ATOM 1428 C C . ALA A 1 177 ? -10.211 -8.808 -10.178 1.00 95.50 177 ALA A C 1
ATOM 1430 O O . ALA A 1 177 ? -10.191 -10.001 -10.477 1.00 95.50 177 ALA A O 1
ATOM 1431 N N . ALA A 1 178 ? -9.665 -8.369 -9.042 1.00 92.25 178 ALA A N 1
ATOM 1432 C CA . ALA A 1 178 ? -8.907 -9.239 -8.140 1.00 92.25 178 ALA A CA 1
ATOM 1433 C C . ALA A 1 178 ? -9.732 -10.393 -7.535 1.00 92.25 178 ALA A C 1
ATOM 1435 O O . ALA A 1 178 ? -9.145 -11.386 -7.125 1.00 92.25 178 ALA A O 1
ATOM 1436 N N . ASN A 1 179 ? -11.059 -10.257 -7.487 1.00 90.94 179 ASN A N 1
ATOM 1437 C CA . ASN A 1 179 ? -12.003 -11.274 -7.018 1.00 90.94 179 ASN A CA 1
ATOM 1438 C C . ASN A 1 179 ? -12.521 -12.200 -8.135 1.00 90.94 179 ASN A C 1
ATOM 1440 O O . ASN A 1 179 ? -13.468 -12.940 -7.905 1.00 90.94 179 ASN A O 1
ATOM 1444 N N . SER A 1 180 ? -11.957 -12.123 -9.343 1.00 94.00 180 SER A N 1
ATOM 1445 C CA . SER A 1 180 ? -12.309 -13.035 -10.435 1.00 94.00 180 SER A CA 1
ATOM 1446 C C . SER A 1 180 ? -11.659 -14.405 -10.271 1.00 94.00 180 SER A C 1
ATOM 1448 O O . SER A 1 180 ? -10.573 -14.510 -9.694 1.00 94.00 180 SER A O 1
ATOM 1450 N N . ASP A 1 181 ? -12.274 -15.433 -10.858 1.00 91.31 181 ASP A N 1
ATOM 1451 C CA . ASP A 1 181 ? -11.801 -16.822 -10.794 1.00 91.31 181 ASP A CA 1
ATOM 1452 C C . ASP A 1 181 ? -10.329 -16.936 -11.238 1.00 91.31 181 ASP A C 1
ATOM 1454 O O . ASP A 1 181 ? -9.499 -17.490 -10.518 1.00 91.31 181 ASP A O 1
ATOM 1458 N N . VAL A 1 182 ? -9.967 -16.331 -12.376 1.00 92.38 182 VAL A N 1
ATOM 1459 C CA . VAL A 1 182 ? -8.602 -16.375 -12.937 1.00 92.38 182 VAL A CA 1
ATOM 1460 C C . VAL A 1 182 ? -7.580 -15.726 -12.002 1.00 92.38 182 VAL A C 1
ATOM 1462 O O . VAL A 1 182 ? -6.493 -16.268 -11.776 1.00 92.38 182 VAL A O 1
ATOM 1465 N N . LYS A 1 183 ? -7.908 -14.560 -11.426 1.00 93.06 183 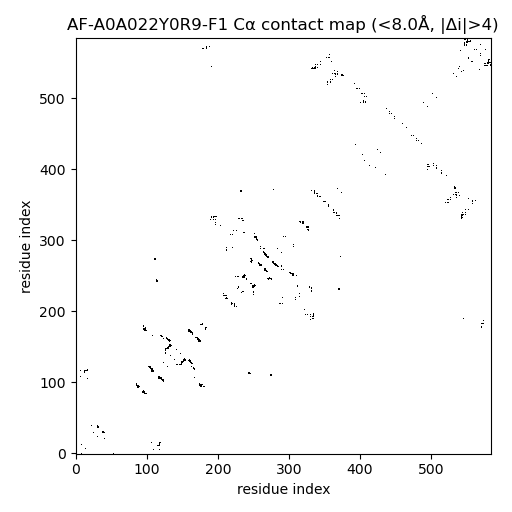LYS A N 1
ATOM 1466 C CA . LYS A 1 183 ? -7.007 -13.873 -10.487 1.00 93.06 183 LYS A CA 1
ATOM 1467 C C . LYS A 1 183 ? -6.901 -14.625 -9.164 1.00 93.06 183 LYS A C 1
ATOM 1469 O O . LYS A 1 183 ? -5.791 -14.739 -8.649 1.00 93.06 183 LYS A O 1
ATOM 1474 N N . GLY A 1 184 ? -8.003 -15.183 -8.663 1.00 93.62 184 GLY A N 1
ATOM 1475 C CA . GLY A 1 184 ? -8.023 -16.036 -7.477 1.00 93.62 184 GLY A CA 1
ATOM 1476 C C . GLY A 1 184 ? -7.158 -17.285 -7.651 1.00 93.62 184 GLY A C 1
ATOM 1477 O O . GLY A 1 184 ? -6.280 -17.537 -6.831 1.00 93.62 184 GLY A O 1
ATOM 1478 N N . GLN A 1 185 ? -7.310 -18.008 -8.765 1.00 93.38 185 GLN A N 1
ATOM 1479 C CA . GLN A 1 185 ? -6.493 -19.184 -9.083 1.00 93.38 185 GLN A CA 1
ATOM 1480 C C . GLN A 1 185 ? -5.007 -18.842 -9.237 1.00 93.38 185 GLN A C 1
ATOM 1482 O O . GLN A 1 185 ? -4.149 -19.586 -8.762 1.00 93.38 185 GLN A O 1
ATOM 1487 N N . SER A 1 186 ? -4.678 -17.720 -9.884 1.00 93.56 186 SER A N 1
ATOM 1488 C CA . SER A 1 186 ? -3.288 -17.263 -9.989 1.00 93.56 186 SER A CA 1
ATOM 1489 C C . SER A 1 186 ? -2.689 -16.945 -8.617 1.00 93.56 186 SER A C 1
ATOM 1491 O O . SER A 1 186 ? -1.518 -17.255 -8.385 1.00 93.56 186 SER A O 1
ATOM 1493 N N . ASP A 1 187 ? -3.463 -16.333 -7.720 1.00 94.81 187 ASP A N 1
ATOM 1494 C CA . ASP A 1 187 ? -3.016 -15.998 -6.368 1.00 94.81 187 ASP A CA 1
ATOM 1495 C C . ASP A 1 187 ? -2.865 -17.256 -5.496 1.00 94.81 187 ASP A C 1
ATOM 1497 O O . ASP A 1 187 ? -1.847 -17.400 -4.822 1.00 94.81 187 ASP A O 1
ATOM 1501 N N . TYR A 1 188 ? -3.792 -18.215 -5.604 1.00 96.56 188 TYR A N 1
ATOM 1502 C CA . TYR A 1 188 ? -3.683 -19.547 -4.999 1.00 96.56 188 TYR A CA 1
ATOM 1503 C C . TYR A 1 188 ? -2.407 -20.269 -5.456 1.00 96.56 188 TYR A C 1
ATOM 1505 O O . TYR A 1 188 ? -1.558 -20.614 -4.635 1.00 96.56 188 TYR A O 1
ATOM 1513 N N . LYS A 1 189 ? -2.200 -20.407 -6.776 1.00 96.00 189 LYS A N 1
ATOM 1514 C CA . LYS A 1 189 ? -1.009 -21.058 -7.358 1.00 96.00 189 LYS A CA 1
ATOM 1515 C C . LYS A 1 189 ? 0.295 -20.382 -6.929 1.00 96.00 189 LYS A C 1
ATOM 1517 O O . LYS A 1 189 ? 1.302 -21.058 -6.729 1.00 96.00 189 LYS A O 1
ATOM 1522 N N . LYS A 1 190 ? 0.294 -19.052 -6.777 1.00 96.25 190 LYS A N 1
ATOM 1523 C CA . LYS A 1 190 ? 1.445 -18.293 -6.264 1.00 96.25 190 LYS A CA 1
ATOM 1524 C C . LYS A 1 190 ? 1.817 -18.746 -4.850 1.00 96.25 190 LYS A C 1
ATOM 1526 O O . LYS A 1 190 ? 3.002 -18.941 -4.586 1.00 96.25 190 LYS A O 1
ATOM 1531 N N . PHE A 1 191 ? 0.840 -18.910 -3.959 1.00 97.75 191 PHE A N 1
ATOM 1532 C CA . PHE A 1 191 ? 1.101 -19.374 -2.597 1.00 97.75 191 PHE A CA 1
ATOM 1533 C C . PHE A 1 191 ? 1.433 -20.868 -2.540 1.00 97.75 191 PHE A C 1
ATOM 1535 O O . PHE A 1 191 ? 2.378 -21.227 -1.849 1.00 97.75 191 PHE A O 1
ATOM 1542 N N . GLU A 1 192 ? 0.787 -21.720 -3.341 1.00 97.56 192 GLU A N 1
ATOM 1543 C CA . GLU A 1 192 ? 1.173 -23.138 -3.451 1.00 97.56 192 GLU A CA 1
ATOM 1544 C C . GLU A 1 192 ? 2.616 -23.311 -3.933 1.00 97.56 192 GLU A C 1
ATOM 1546 O O . GLU A 1 192 ? 3.354 -24.137 -3.409 1.00 97.56 192 GLU A O 1
ATOM 1551 N N . LYS A 1 193 ? 3.080 -22.474 -4.864 1.00 97.44 193 LYS A N 1
ATOM 1552 C CA . LYS A 1 193 ? 4.485 -22.464 -5.290 1.00 97.44 193 LYS A CA 1
ATOM 1553 C C . LYS A 1 193 ? 5.439 -22.044 -4.162 1.00 97.44 193 LYS A C 1
ATOM 1555 O O . LYS A 1 193 ? 6.546 -22.567 -4.080 1.00 97.44 193 LYS A O 1
ATOM 1560 N N . ALA A 1 194 ? 5.026 -21.145 -3.271 1.00 97.81 194 ALA A N 1
ATOM 1561 C CA . ALA A 1 194 ? 5.809 -20.812 -2.081 1.00 97.81 194 ALA A CA 1
ATOM 1562 C C . ALA A 1 194 ? 5.815 -21.954 -1.046 1.00 97.81 194 ALA A C 1
ATOM 1564 O O . ALA A 1 194 ? 6.849 -22.210 -0.436 1.00 97.81 194 ALA A O 1
ATOM 1565 N N . ARG A 1 195 ? 4.700 -22.677 -0.886 1.00 97.75 195 ARG A N 1
ATOM 1566 C CA . ARG A 1 195 ? 4.624 -23.880 -0.038 1.00 97.75 195 ARG A CA 1
ATOM 1567 C C . ARG A 1 195 ? 5.471 -25.019 -0.586 1.00 97.75 195 ARG A C 1
ATOM 1569 O O . ARG A 1 195 ? 6.167 -25.688 0.163 1.00 97.75 195 ARG A O 1
ATOM 1576 N N . GLU A 1 196 ? 5.476 -25.208 -1.900 1.00 97.69 196 GLU A N 1
ATOM 1577 C CA . GLU A 1 196 ? 6.323 -26.210 -2.542 1.00 97.69 196 GLU A CA 1
ATOM 1578 C C . GLU A 1 196 ? 7.810 -25.875 -2.357 1.00 97.69 196 GLU A C 1
ATOM 1580 O O . GLU A 1 196 ? 8.589 -26.769 -2.037 1.00 97.69 196 GLU A O 1
ATOM 1585 N N . LEU A 1 197 ? 8.205 -24.592 -2.413 1.00 97.69 197 LEU A N 1
ATOM 1586 C CA . LEU A 1 197 ? 9.577 -24.172 -2.091 1.00 97.69 197 LEU A CA 1
ATOM 1587 C C . LEU A 1 197 ? 10.019 -24.628 -0.688 1.00 97.69 197 LEU A C 1
ATOM 1589 O O . LEU A 1 197 ? 11.179 -25.000 -0.529 1.00 97.69 197 LEU A O 1
ATOM 1593 N N . LYS A 1 198 ? 9.117 -24.688 0.303 1.00 96.12 198 LYS A N 1
ATOM 1594 C CA . LYS A 1 198 ? 9.419 -25.201 1.655 1.00 96.12 198 LYS A CA 1
ATOM 1595 C C . LYS A 1 198 ? 10.034 -26.605 1.626 1.00 96.12 198 LYS A C 1
ATOM 1597 O O . LYS A 1 198 ? 10.906 -26.894 2.433 1.00 96.12 198 LYS A O 1
ATOM 1602 N N . LYS A 1 199 ? 9.624 -27.465 0.687 1.00 96.56 199 LYS A N 1
ATOM 1603 C CA . LYS A 1 199 ? 10.151 -28.836 0.549 1.00 96.56 199 LYS A CA 1
ATOM 1604 C C . LYS A 1 199 ? 11.563 -28.879 -0.043 1.00 96.56 199 LYS A C 1
ATOM 1606 O O . LYS A 1 199 ? 12.290 -29.842 0.170 1.00 96.56 199 LYS A O 1
ATOM 1611 N N . HIS A 1 200 ? 11.952 -27.840 -0.782 1.00 97.38 200 HIS A N 1
ATOM 1612 C CA . HIS A 1 200 ? 13.237 -27.757 -1.488 1.00 97.38 200 HIS A CA 1
ATOM 1613 C C . HIS A 1 200 ? 14.242 -26.826 -0.799 1.00 97.38 200 HIS A C 1
ATOM 1615 O O . HIS A 1 200 ? 15.426 -26.845 -1.141 1.00 97.38 200 HIS A O 1
ATOM 1621 N N . ILE A 1 201 ? 13.794 -26.009 0.162 1.00 97.31 201 ILE A N 1
ATOM 1622 C CA . ILE A 1 201 ? 14.587 -24.912 0.727 1.00 97.31 201 ILE A CA 1
ATOM 1623 C C . ILE A 1 201 ? 15.879 -25.399 1.389 1.00 97.31 201 ILE A C 1
ATOM 1625 O O . ILE A 1 201 ? 16.930 -24.805 1.168 1.00 97.31 201 ILE A O 1
ATOM 1629 N N . ASP A 1 202 ? 15.848 -26.514 2.119 1.00 97.75 202 ASP A N 1
ATOM 1630 C CA . ASP A 1 202 ? 17.030 -27.026 2.821 1.00 97.75 202 ASP A CA 1
ATOM 1631 C C . ASP A 1 202 ? 18.108 -27.517 1.852 1.00 97.75 202 ASP A C 1
ATOM 1633 O O . ASP A 1 202 ? 19.298 -27.258 2.054 1.00 97.75 202 ASP A O 1
ATOM 1637 N N . ARG A 1 203 ? 17.698 -28.150 0.745 1.00 98.00 203 ARG A N 1
ATOM 1638 C CA . ARG A 1 203 ? 18.610 -28.524 -0.341 1.00 98.00 203 ARG A CA 1
ATOM 1639 C C . ARG A 1 203 ? 19.239 -27.283 -0.968 1.00 98.00 203 ARG A C 1
ATOM 1641 O O . ARG A 1 203 ? 20.458 -27.227 -1.094 1.00 98.00 203 ARG A O 1
ATOM 1648 N N . ILE A 1 204 ? 18.431 -26.276 -1.308 1.00 98.19 204 ILE A N 1
ATOM 1649 C CA . ILE A 1 204 ? 18.920 -25.015 -1.887 1.00 98.19 204 ILE A CA 1
ATOM 1650 C C . ILE A 1 204 ? 19.930 -24.350 -0.945 1.00 98.19 204 ILE A C 1
ATOM 1652 O O . ILE A 1 204 ? 20.989 -23.905 -1.387 1.00 98.19 204 ILE A O 1
ATOM 1656 N N . ARG A 1 205 ? 19.631 -24.329 0.360 1.00 98.44 205 ARG A N 1
ATOM 1657 C CA . ARG A 1 205 ? 20.506 -23.773 1.398 1.00 98.44 205 ARG A CA 1
ATOM 1658 C C . ARG A 1 205 ? 21.826 -24.507 1.510 1.00 98.44 205 ARG A C 1
ATOM 1660 O O . ARG A 1 205 ? 22.878 -23.872 1.581 1.00 98.44 205 ARG A O 1
ATOM 1667 N N . LYS A 1 206 ? 21.797 -25.837 1.482 1.00 98.31 206 LYS A N 1
ATOM 1668 C CA . LYS A 1 206 ? 23.008 -26.661 1.455 1.00 98.31 206 LYS A CA 1
ATOM 1669 C C . LYS A 1 206 ? 23.850 -26.374 0.208 1.00 98.31 206 LYS A C 1
ATOM 1671 O O . LYS A 1 206 ? 25.063 -26.179 0.317 1.00 98.31 206 LYS A O 1
ATOM 1676 N N . ASP A 1 207 ? 23.207 -26.292 -0.951 1.00 98.06 207 ASP A N 1
ATOM 1677 C CA . ASP A 1 207 ? 23.885 -26.141 -2.235 1.00 98.06 207 ASP A CA 1
ATOM 1678 C C . ASP A 1 207 ? 24.492 -24.744 -2.407 1.00 98.06 207 ASP A C 1
ATOM 1680 O O . ASP A 1 207 ? 25.664 -24.642 -2.781 1.00 98.06 207 ASP A O 1
ATOM 1684 N N . TYR A 1 208 ? 23.784 -23.660 -2.053 1.00 98.19 208 TYR A N 1
ATOM 1685 C CA . TYR A 1 208 ? 24.410 -22.335 -2.088 1.00 98.19 208 TYR A CA 1
ATOM 1686 C C . TYR A 1 208 ? 25.518 -22.222 -1.035 1.00 98.19 208 TYR A C 1
ATOM 1688 O O . TYR A 1 208 ? 26.547 -21.627 -1.338 1.00 98.19 208 TYR A O 1
ATOM 1696 N N . LYS A 1 209 ? 25.393 -22.829 0.162 1.00 98.25 209 LYS A N 1
ATOM 1697 C CA . LYS A 1 209 ? 26.465 -22.805 1.181 1.00 98.25 209 LYS A CA 1
ATOM 1698 C C . LYS A 1 209 ? 27.742 -23.470 0.673 1.00 98.25 209 LYS A C 1
ATOM 1700 O O . LYS A 1 209 ? 28.835 -22.967 0.931 1.00 98.25 209 LYS A O 1
ATOM 1705 N N . LYS A 1 210 ? 27.614 -24.556 -0.095 1.00 98.12 210 LYS A N 1
ATOM 1706 C CA . LYS A 1 210 ? 28.736 -25.156 -0.830 1.00 98.12 210 LYS A CA 1
ATOM 1707 C C . LYS A 1 210 ? 29.255 -24.201 -1.913 1.00 98.12 210 LYS A C 1
ATOM 1709 O O . LYS A 1 210 ? 30.455 -23.940 -1.973 1.00 98.12 210 LYS A O 1
ATOM 1714 N N . GLY A 1 211 ? 28.354 -23.629 -2.712 1.00 98.06 211 GLY A N 1
ATOM 1715 C CA . GLY A 1 211 ? 28.670 -22.687 -3.791 1.00 98.06 211 GLY A CA 1
ATOM 1716 C C . GLY A 1 211 ? 29.370 -21.399 -3.337 1.00 98.06 211 GLY A C 1
ATOM 1717 O O . GLY A 1 211 ? 30.123 -20.805 -4.104 1.00 98.06 211 GLY A O 1
ATOM 1718 N N . LEU A 1 212 ? 29.216 -20.988 -2.073 1.00 98.44 212 LEU A N 1
ATOM 1719 C CA . LEU A 1 212 ? 29.948 -19.853 -1.498 1.00 98.44 212 LEU A CA 1
ATOM 1720 C C . LEU A 1 212 ? 31.475 -20.045 -1.522 1.00 98.44 212 LEU A C 1
ATOM 1722 O O . LEU A 1 212 ? 32.202 -19.055 -1.428 1.00 98.44 212 LEU A O 1
ATOM 1726 N N . LYS A 1 213 ? 31.963 -21.286 -1.640 1.00 98.12 213 LYS A N 1
ATOM 1727 C CA . LYS A 1 213 ? 33.390 -21.634 -1.728 1.00 98.12 213 LYS A CA 1
ATOM 1728 C C . LYS A 1 213 ? 33.817 -22.098 -3.127 1.00 98.12 213 LYS A C 1
ATOM 1730 O O . LYS A 1 213 ? 34.954 -22.522 -3.284 1.00 98.12 213 LYS A O 1
ATOM 1735 N N . ASP A 1 214 ? 32.934 -22.014 -4.123 1.00 98.25 214 ASP A N 1
ATOM 1736 C CA . ASP A 1 214 ? 33.207 -22.456 -5.496 1.00 98.25 214 ASP A CA 1
ATOM 1737 C C . ASP A 1 214 ? 34.385 -21.683 -6.105 1.00 98.25 214 ASP A C 1
ATOM 1739 O O . ASP A 1 214 ? 34.547 -20.485 -5.843 1.00 98.25 214 ASP A O 1
ATOM 1743 N N . GLU A 1 215 ? 35.219 -22.358 -6.893 1.00 97.06 215 GLU A N 1
ATOM 1744 C CA . GLU A 1 215 ? 36.385 -21.767 -7.559 1.00 97.06 215 GLU A CA 1
ATOM 1745 C C . GLU A 1 215 ? 35.972 -20.773 -8.650 1.00 97.06 215 GLU A C 1
ATOM 1747 O O . GLU A 1 215 ? 36.596 -19.720 -8.806 1.00 97.06 215 GLU A O 1
ATOM 1752 N N . LEU A 1 216 ? 34.871 -21.054 -9.353 1.00 97.50 216 LEU A N 1
ATOM 1753 C CA . LEU A 1 216 ? 34.351 -20.200 -10.408 1.00 97.50 216 LEU A CA 1
ATOM 1754 C C . LEU A 1 216 ? 33.600 -19.005 -9.813 1.00 97.50 216 LEU A C 1
ATOM 1756 O O . LEU A 1 216 ? 32.571 -19.136 -9.145 1.00 97.50 216 LEU A O 1
ATOM 1760 N N . MET A 1 217 ? 34.074 -17.798 -10.138 1.00 97.38 217 MET A N 1
ATOM 1761 C CA . MET A 1 217 ? 33.508 -16.542 -9.631 1.00 97.38 217 MET A CA 1
ATOM 1762 C C . MET A 1 217 ? 32.004 -16.405 -9.903 1.00 97.38 217 MET A C 1
ATOM 1764 O O . MET A 1 217 ? 31.267 -15.959 -9.030 1.00 97.38 217 MET A O 1
ATOM 1768 N N . VAL A 1 218 ? 31.534 -16.827 -11.081 1.00 97.31 218 VAL A N 1
ATOM 1769 C CA . VAL A 1 218 ? 30.107 -16.778 -11.447 1.00 97.31 218 VAL A CA 1
ATOM 1770 C C . VAL A 1 218 ? 29.241 -17.623 -10.507 1.00 97.31 218 VAL A C 1
ATOM 1772 O O . VAL A 1 218 ? 28.179 -17.181 -10.069 1.00 97.31 218 VAL A O 1
ATOM 1775 N N . ASN A 1 219 ? 29.711 -18.814 -10.123 1.00 97.81 219 ASN A N 1
ATOM 1776 C CA . ASN A 1 219 ? 29.003 -19.685 -9.186 1.00 97.81 219 ASN A CA 1
ATOM 1777 C C . ASN A 1 219 ? 29.016 -19.090 -7.778 1.00 97.81 219 ASN A C 1
ATOM 1779 O O . ASN A 1 219 ? 27.990 -19.099 -7.098 1.00 97.81 219 ASN A O 1
ATOM 1783 N N . ARG A 1 220 ? 30.152 -18.515 -7.371 1.00 98.25 220 ARG A N 1
ATOM 1784 C CA . ARG A 1 220 ? 30.316 -17.854 -6.074 1.00 98.25 220 ARG A CA 1
ATOM 1785 C C . ARG A 1 220 ? 29.430 -16.613 -5.935 1.00 98.25 220 ARG A C 1
ATOM 1787 O O . ARG A 1 220 ? 28.793 -16.432 -4.899 1.00 98.25 220 ARG A O 1
ATOM 1794 N N . GLN A 1 221 ? 29.357 -15.771 -6.966 1.00 98.44 221 GLN A N 1
ATOM 1795 C CA . GLN A 1 221 ? 28.459 -14.613 -7.018 1.00 98.44 221 GLN A CA 1
ATOM 1796 C C . GLN A 1 221 ? 26.996 -15.048 -6.984 1.00 98.44 221 GLN A C 1
ATOM 1798 O O . GLN A 1 221 ? 26.237 -14.545 -6.158 1.00 98.44 221 GLN A O 1
ATOM 1803 N N . ARG A 1 222 ? 26.617 -16.044 -7.797 1.00 98.25 222 ARG A N 1
ATOM 1804 C CA . ARG A 1 222 ? 25.267 -16.623 -7.785 1.00 98.25 222 ARG A CA 1
ATOM 1805 C C . ARG A 1 222 ? 24.887 -17.150 -6.401 1.00 98.25 222 ARG A C 1
ATOM 1807 O O . ARG A 1 222 ? 23.809 -16.832 -5.917 1.00 98.25 222 ARG A O 1
ATOM 1814 N N . ALA A 1 223 ? 25.760 -17.923 -5.757 1.00 98.50 223 ALA A N 1
ATOM 1815 C CA . ALA A 1 223 ? 25.517 -18.471 -4.425 1.00 98.50 223 ALA A CA 1
ATOM 1816 C C . ALA A 1 223 ? 25.347 -17.368 -3.369 1.00 98.50 223 ALA A C 1
ATOM 1818 O O . ALA A 1 223 ? 24.404 -17.417 -2.581 1.00 98.50 223 ALA A O 1
ATOM 1819 N N . THR A 1 224 ? 26.206 -16.343 -3.396 1.00 98.56 224 THR A N 1
ATOM 1820 C CA . THR A 1 224 ? 26.079 -15.177 -2.511 1.00 98.56 224 THR A CA 1
ATOM 1821 C C . THR A 1 224 ? 24.774 -14.414 -2.769 1.00 98.56 224 THR A C 1
ATOM 1823 O O . THR A 1 224 ? 24.089 -14.057 -1.819 1.00 98.56 224 THR A O 1
ATOM 1826 N N . ALA A 1 225 ? 24.368 -14.212 -4.025 1.00 98.25 225 ALA A N 1
ATOM 1827 C CA . ALA A 1 225 ? 23.109 -13.538 -4.346 1.00 98.25 225 ALA A CA 1
ATOM 1828 C C . ALA A 1 225 ? 21.875 -14.343 -3.896 1.00 98.25 225 ALA A C 1
ATOM 1830 O O . ALA A 1 225 ? 20.946 -13.774 -3.325 1.00 98.25 225 ALA A O 1
ATOM 1831 N N . VAL A 1 226 ? 21.867 -15.670 -4.091 1.00 98.31 226 VAL A N 1
ATOM 1832 C CA . VAL A 1 226 ? 20.791 -16.541 -3.580 1.00 98.31 226 VAL A CA 1
ATOM 1833 C C . VAL A 1 226 ? 20.725 -16.481 -2.051 1.00 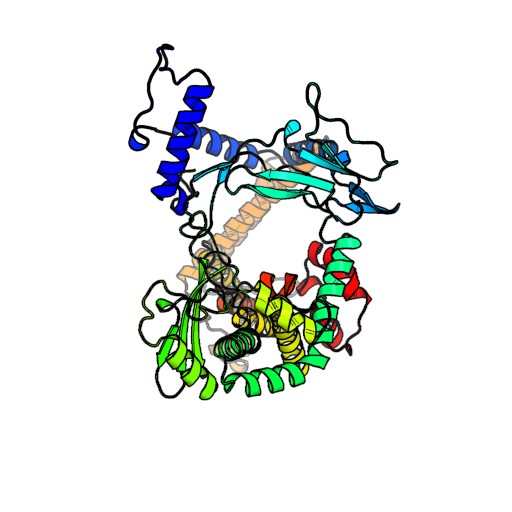98.31 226 VAL A C 1
ATOM 1835 O O . VAL A 1 226 ? 19.627 -16.359 -1.515 1.00 98.31 226 VAL A O 1
ATOM 1838 N N . TYR A 1 227 ? 21.871 -16.486 -1.356 1.00 98.44 227 TYR A N 1
ATOM 1839 C CA . TYR A 1 227 ? 21.929 -16.294 0.098 1.00 98.44 227 TYR A CA 1
ATOM 1840 C C . TYR A 1 227 ? 21.280 -14.972 0.523 1.00 98.44 227 TYR A C 1
ATOM 1842 O O . TYR A 1 227 ? 20.425 -14.974 1.402 1.00 98.44 227 TYR A O 1
ATOM 1850 N N . LEU A 1 228 ? 21.622 -13.851 -0.123 1.00 97.62 228 LEU A N 1
ATOM 1851 C CA . LEU A 1 228 ? 21.057 -12.546 0.238 1.00 97.62 228 LEU A CA 1
ATOM 1852 C C . LEU A 1 228 ? 19.541 -12.466 -0.022 1.00 97.62 228 LEU A C 1
ATOM 1854 O O . LEU A 1 228 ? 18.806 -11.873 0.766 1.00 97.62 228 LEU A O 1
ATOM 1858 N N . ILE A 1 229 ? 19.055 -13.082 -1.104 1.00 97.38 229 ILE A N 1
ATOM 1859 C CA . ILE A 1 229 ? 17.617 -13.164 -1.409 1.00 97.38 229 ILE A CA 1
ATOM 1860 C C . ILE A 1 229 ? 16.877 -14.025 -0.375 1.00 97.38 229 ILE A C 1
ATOM 1862 O O . ILE A 1 229 ? 15.793 -13.641 0.063 1.00 97.38 229 ILE A O 1
ATOM 1866 N N . ASP A 1 230 ? 17.440 -15.171 0.012 1.00 97.50 230 ASP A N 1
ATOM 1867 C CA . ASP A 1 230 ? 16.837 -16.084 0.990 1.00 97.50 230 ASP A CA 1
ATOM 1868 C C . ASP A 1 230 ? 16.856 -15.501 2.408 1.00 97.50 230 ASP A C 1
ATOM 1870 O O . ASP A 1 230 ? 15.827 -15.494 3.072 1.00 97.50 230 ASP A O 1
ATOM 1874 N N . GLN A 1 231 ? 17.984 -14.966 2.871 1.00 94.81 231 GLN A N 1
ATOM 1875 C CA . GLN A 1 231 ? 18.127 -14.531 4.264 1.00 94.81 231 GLN A CA 1
ATOM 1876 C C . GLN A 1 231 ? 17.528 -13.142 4.524 1.00 94.81 231 GLN A C 1
ATOM 1878 O O . GLN A 1 231 ? 16.929 -12.924 5.572 1.00 94.81 231 GLN A O 1
ATOM 1883 N N . PHE A 1 232 ? 17.616 -12.222 3.556 1.00 93.38 232 PHE A N 1
ATOM 1884 C CA . PHE A 1 232 ? 17.206 -10.819 3.737 1.00 93.38 232 PHE A CA 1
ATOM 1885 C C . PHE A 1 232 ? 16.016 -10.407 2.858 1.00 93.38 232 PHE A C 1
ATOM 1887 O O . PHE A 1 232 ? 15.680 -9.229 2.755 1.00 93.38 232 PHE A O 1
ATOM 1894 N N . ALA A 1 233 ? 15.371 -11.364 2.178 1.00 94.31 233 ALA A N 1
ATOM 1895 C CA . ALA A 1 233 ? 14.187 -11.133 1.339 1.00 94.31 233 ALA A CA 1
ATOM 1896 C C . ALA A 1 233 ? 14.358 -10.007 0.286 1.00 94.31 233 ALA A C 1
ATOM 1898 O O . ALA A 1 233 ? 13.381 -9.351 -0.134 1.00 94.31 233 ALA A O 1
ATOM 1899 N N . LEU A 1 234 ? 15.600 -9.799 -0.176 1.00 94.31 234 LEU A N 1
ATOM 1900 C CA . LEU A 1 234 ? 15.921 -8.835 -1.221 1.00 94.31 234 LEU A CA 1
ATOM 1901 C C . LEU A 1 234 ? 15.186 -9.195 -2.517 1.00 94.31 234 LEU A C 1
ATOM 1903 O O . LEU A 1 234 ? 14.969 -10.358 -2.861 1.00 94.31 234 LEU A O 1
ATOM 1907 N N . ARG A 1 235 ? 14.776 -8.172 -3.271 1.00 94.94 235 ARG A N 1
ATOM 1908 C CA . ARG A 1 235 ? 14.220 -8.391 -4.615 1.00 94.94 235 ARG A CA 1
ATOM 1909 C C . ARG A 1 235 ? 15.351 -8.752 -5.570 1.00 94.94 235 ARG A C 1
ATOM 1911 O O . ARG A 1 235 ? 16.462 -8.281 -5.378 1.00 94.94 235 ARG A O 1
ATOM 1918 N N . ALA A 1 236 ? 15.044 -9.499 -6.630 1.00 92.44 236 ALA A N 1
ATOM 1919 C CA . ALA A 1 236 ? 16.035 -9.907 -7.629 1.00 92.44 236 ALA A CA 1
ATOM 1920 C C . ALA A 1 236 ? 16.838 -8.723 -8.199 1.00 92.44 236 ALA A C 1
ATOM 1922 O O . ALA A 1 236 ? 18.054 -8.796 -8.218 1.00 92.44 236 ALA A O 1
ATOM 1923 N N . GLY A 1 237 ? 16.171 -7.622 -8.574 1.00 88.88 237 GLY A N 1
ATOM 1924 C CA . GLY A 1 237 ? 16.820 -6.430 -9.138 1.00 88.88 237 GLY A CA 1
ATOM 1925 C C . GLY A 1 237 ? 17.176 -6.613 -10.606 1.00 88.88 237 GLY A C 1
ATOM 1926 O O . GLY A 1 237 ? 18.286 -7.023 -10.910 1.00 88.88 237 GLY A O 1
ATOM 1927 N N . ASN A 1 238 ? 16.216 -6.360 -11.500 1.00 86.50 238 ASN A N 1
ATOM 1928 C CA . ASN A 1 238 ? 16.510 -6.323 -12.932 1.00 86.50 238 ASN A CA 1
ATOM 1929 C C . ASN A 1 238 ? 17.294 -5.049 -13.252 1.00 86.50 238 ASN A C 1
ATOM 1931 O O . ASN A 1 238 ? 17.042 -4.020 -12.623 1.00 86.50 238 ASN A O 1
ATOM 1935 N N . GLU A 1 239 ? 18.169 -5.132 -14.248 1.00 78.88 239 GLU A N 1
ATOM 1936 C CA . GLU A 1 239 ? 18.827 -3.969 -14.839 1.00 78.88 239 GLU A CA 1
ATOM 1937 C C . GLU A 1 239 ? 17.789 -2.946 -15.317 1.00 78.88 239 GLU A C 1
ATOM 1939 O O . GLU A 1 239 ? 16.701 -3.305 -15.785 1.00 78.88 239 GLU A O 1
ATOM 1944 N N . LYS A 1 240 ? 18.133 -1.670 -15.158 1.00 81.38 240 LYS A N 1
ATOM 1945 C CA . LYS A 1 240 ? 17.315 -0.522 -15.542 1.00 81.38 240 LYS A CA 1
ATOM 1946 C C . LYS A 1 240 ? 18.079 0.347 -16.523 1.00 81.38 240 LYS A C 1
ATOM 1948 O O . LYS A 1 240 ? 19.293 0.475 -16.406 1.00 81.38 240 LYS A O 1
ATOM 1953 N N . GLY A 1 241 ? 17.357 0.950 -17.463 1.00 77.94 241 GLY A N 1
ATOM 1954 C CA . GLY A 1 241 ? 17.933 1.943 -18.368 1.00 77.94 241 GLY A CA 1
ATOM 1955 C C . GLY A 1 241 ? 18.081 3.319 -17.712 1.00 77.94 241 GLY A C 1
ATOM 1956 O O . GLY A 1 241 ? 17.470 3.593 -16.679 1.00 77.94 241 GLY A O 1
ATOM 1957 N N . GLU A 1 242 ? 18.825 4.211 -18.370 1.00 79.62 242 GLU A N 1
ATOM 1958 C CA . GLU A 1 242 ? 19.035 5.612 -17.949 1.00 79.62 242 GLU A CA 1
ATOM 1959 C C . GLU A 1 242 ? 17.732 6.438 -17.890 1.00 79.62 242 GLU A C 1
ATOM 1961 O O . GLU A 1 242 ? 17.666 7.480 -17.246 1.00 79.62 242 GLU A O 1
ATOM 1966 N N . ASP A 1 243 ? 16.668 5.946 -18.527 1.00 83.69 243 ASP A N 1
ATOM 1967 C CA . ASP A 1 243 ? 15.336 6.554 -18.566 1.00 83.69 243 ASP A CA 1
ATOM 1968 C C . ASP A 1 243 ? 14.464 6.266 -17.324 1.00 83.69 243 ASP A C 1
ATOM 1970 O O . ASP A 1 243 ? 13.320 6.733 -17.236 1.00 83.69 243 ASP A O 1
ATOM 1974 N N . GLU A 1 244 ? 14.973 5.496 -16.362 1.00 87.06 244 GLU A N 1
ATOM 1975 C CA . GLU A 1 244 ? 14.293 5.140 -15.118 1.00 87.06 244 GLU A CA 1
ATOM 1976 C C . GLU A 1 244 ? 14.975 5.754 -13.888 1.00 87.06 244 GLU A C 1
ATOM 1978 O O . GLU A 1 244 ? 16.130 6.154 -13.920 1.00 87.06 244 GLU A O 1
ATOM 1983 N N . ALA A 1 245 ? 14.258 5.806 -12.761 1.00 88.06 245 ALA A N 1
ATOM 1984 C CA . ALA A 1 245 ? 14.880 6.155 -11.484 1.00 88.06 245 ALA A CA 1
ATOM 1985 C C . ALA A 1 245 ? 15.928 5.097 -11.079 1.00 88.06 245 ALA A C 1
ATOM 1987 O O . ALA A 1 245 ? 15.602 3.896 -11.069 1.00 88.06 245 ALA A O 1
ATOM 1988 N N . ASP A 1 246 ? 17.125 5.550 -10.681 1.00 90.25 246 ASP A N 1
ATOM 1989 C CA . ASP A 1 246 ? 18.224 4.683 -10.236 1.00 90.25 246 ASP A CA 1
ATOM 1990 C C . ASP A 1 246 ? 17.824 3.956 -8.950 1.00 90.25 246 ASP A C 1
ATOM 1992 O O . ASP A 1 246 ? 17.738 4.517 -7.856 1.00 90.25 246 ASP A O 1
ATOM 1996 N N . THR A 1 247 ? 17.438 2.698 -9.119 1.00 93.06 247 THR A N 1
ATOM 1997 C CA . THR A 1 247 ? 16.922 1.849 -8.053 1.00 93.06 247 THR A CA 1
ATOM 1998 C C . THR A 1 247 ? 17.381 0.431 -8.305 1.00 93.06 247 THR A C 1
ATOM 2000 O O . THR A 1 247 ? 17.259 -0.080 -9.417 1.00 93.06 247 THR A O 1
ATOM 2003 N N . VAL A 1 248 ? 17.860 -0.234 -7.262 1.00 94.50 248 VAL A N 1
ATOM 2004 C CA . VAL A 1 248 ? 18.531 -1.528 -7.390 1.00 94.50 248 VAL A CA 1
ATOM 2005 C C . VAL A 1 248 ? 17.817 -2.630 -6.605 1.00 94.50 248 VAL A C 1
ATOM 2007 O O . VAL A 1 248 ? 16.997 -2.395 -5.711 1.00 94.50 248 VAL A O 1
ATOM 2010 N N . GLY A 1 249 ? 18.095 -3.876 -6.976 1.00 95.50 249 GLY A N 1
ATOM 2011 C CA . GLY A 1 249 ? 17.845 -5.051 -6.146 1.00 95.50 249 GLY A CA 1
ATOM 2012 C C . GLY A 1 249 ? 19.114 -5.889 -6.029 1.00 95.50 249 GLY A C 1
ATOM 2013 O O . GLY A 1 249 ? 20.189 -5.425 -6.373 1.00 95.50 249 GLY A O 1
ATOM 2014 N N . CYS A 1 250 ? 18.989 -7.123 -5.548 1.00 96.75 250 CYS A N 1
ATOM 2015 C CA . CYS A 1 250 ? 20.120 -7.970 -5.186 1.00 96.75 250 CYS A CA 1
ATOM 2016 C C . CYS A 1 250 ? 21.156 -8.137 -6.307 1.00 96.75 250 CYS A C 1
ATOM 2018 O O . CYS A 1 250 ? 22.335 -7.933 -6.058 1.00 96.75 250 CYS A O 1
ATOM 2020 N N . CYS A 1 251 ? 20.743 -8.531 -7.513 1.00 96.19 251 CYS A N 1
ATOM 2021 C CA . CYS A 1 251 ? 21.657 -8.791 -8.628 1.00 96.19 251 CYS A CA 1
ATOM 2022 C C . CYS A 1 251 ? 22.271 -7.505 -9.188 1.00 96.19 251 CYS A C 1
ATOM 2024 O O . CYS A 1 251 ? 23.406 -7.540 -9.632 1.00 96.19 251 CYS A O 1
ATOM 2026 N N . SER A 1 252 ? 21.563 -6.379 -9.091 1.00 96.06 252 SER A N 1
ATOM 2027 C CA . SER A 1 252 ? 22.001 -5.077 -9.598 1.00 96.06 252 SER A CA 1
ATOM 2028 C C . SER A 1 252 ? 22.617 -4.183 -8.508 1.00 96.06 252 SER A C 1
ATOM 2030 O O . SER A 1 252 ? 22.631 -2.960 -8.649 1.00 96.06 252 SER A O 1
ATOM 2032 N N . LEU A 1 253 ? 23.037 -4.749 -7.367 1.00 96.81 253 LEU A N 1
ATOM 2033 C CA . LEU A 1 253 ? 23.740 -3.988 -6.331 1.00 96.81 253 LEU A CA 1
ATOM 2034 C C . LEU A 1 253 ? 25.054 -3.450 -6.905 1.00 96.81 253 LEU A C 1
ATOM 2036 O O . LEU A 1 253 ? 25.763 -4.163 -7.610 1.00 96.81 253 LEU A O 1
ATOM 2040 N N . LYS A 1 254 ? 25.399 -2.218 -6.534 1.00 96.50 254 LYS A N 1
ATOM 2041 C CA . LYS A 1 254 ? 26.613 -1.508 -6.972 1.00 96.50 254 LYS A CA 1
ATOM 2042 C C . LYS A 1 254 ? 27.585 -1.367 -5.812 1.00 96.50 254 LYS A C 1
ATOM 2044 O O . LYS A 1 254 ? 27.206 -1.601 -4.663 1.00 96.50 254 LYS A O 1
ATOM 2049 N N . PHE A 1 255 ? 28.831 -1.026 -6.104 1.00 97.50 255 PHE A N 1
ATOM 2050 C CA . PHE A 1 255 ? 29.904 -0.929 -5.126 1.00 97.50 255 PHE A CA 1
ATOM 2051 C C . PHE A 1 255 ? 29.511 -0.083 -3.901 1.00 97.50 255 PHE A C 1
ATOM 2053 O O . PHE A 1 255 ? 29.620 -0.560 -2.773 1.00 97.50 255 PHE A O 1
ATOM 2060 N N . GLU A 1 256 ? 29.023 1.131 -4.107 1.00 96.88 256 GLU A N 1
ATOM 2061 C CA . GLU A 1 256 ? 28.628 2.111 -3.090 1.00 96.88 256 GLU A CA 1
ATOM 2062 C C . GLU A 1 256 ? 27.499 1.628 -2.167 1.00 96.88 256 GLU A C 1
ATOM 2064 O O . GLU A 1 256 ? 27.441 2.011 -1.003 1.00 96.88 256 GLU A O 1
ATOM 2069 N N . HIS A 1 257 ? 26.663 0.701 -2.638 1.00 97.94 257 HIS A N 1
ATOM 2070 C CA . HIS A 1 257 ? 25.507 0.195 -1.897 1.00 97.94 257 HIS A CA 1
ATOM 2071 C C . HIS A 1 257 ? 25.859 -0.768 -0.753 1.00 97.94 257 HIS A C 1
ATOM 2073 O O . HIS A 1 257 ? 24.979 -1.155 0.021 1.00 97.94 257 HIS A O 1
ATOM 2079 N N . VAL A 1 258 ? 27.119 -1.214 -0.671 1.00 97.94 258 VAL A N 1
ATOM 2080 C CA . VAL A 1 258 ? 27.576 -2.210 0.307 1.00 97.94 258 VAL A CA 1
ATOM 2081 C C . VAL A 1 258 ? 28.854 -1.748 0.992 1.00 97.94 258 VAL A C 1
ATOM 2083 O O . VAL A 1 258 ? 29.924 -1.674 0.374 1.00 97.94 258 VAL A O 1
ATOM 2086 N N . THR A 1 259 ? 28.752 -1.544 2.304 1.00 98.12 259 THR A N 1
ATOM 2087 C CA . THR A 1 259 ? 29.881 -1.251 3.192 1.00 98.12 259 THR A CA 1
ATOM 2088 C C . THR A 1 259 ? 30.194 -2.465 4.066 1.00 98.12 259 THR A C 1
ATOM 2090 O O . THR A 1 259 ? 29.298 -3.110 4.606 1.00 98.12 259 THR A O 1
ATOM 2093 N N . LEU A 1 260 ? 31.481 -2.798 4.193 1.00 98.06 260 LEU A N 1
ATOM 2094 C CA . LEU A 1 260 ? 31.957 -3.983 4.911 1.00 98.06 260 LEU A CA 1
ATOM 2095 C C . LEU A 1 260 ? 32.643 -3.567 6.214 1.00 98.06 260 LEU A C 1
ATOM 2097 O O . LEU A 1 260 ? 33.703 -2.944 6.177 1.00 98.06 260 LEU A O 1
ATOM 2101 N N . LYS A 1 261 ? 32.062 -3.950 7.352 1.00 97.94 261 LYS A N 1
ATOM 2102 C CA . LYS A 1 261 ? 32.611 -3.745 8.695 1.00 97.94 261 LYS A CA 1
ATOM 2103 C C . LYS A 1 261 ? 33.099 -5.092 9.257 1.00 97.94 261 LYS A C 1
ATOM 2105 O O . LYS A 1 261 ? 32.295 -6.009 9.427 1.00 97.94 261 LYS A O 1
ATOM 2110 N N . PRO A 1 262 ? 34.408 -5.274 9.504 1.00 94.56 262 PRO A N 1
ATOM 2111 C CA . PRO A 1 262 ? 34.909 -6.489 10.144 1.00 94.56 262 PRO A CA 1
ATOM 2112 C C . PRO A 1 262 ? 34.269 -6.707 11.530 1.00 94.56 262 PRO A C 1
ATOM 2114 O O . PRO A 1 262 ? 33.984 -5.720 12.205 1.00 94.56 262 PRO A O 1
ATOM 2117 N N . PRO A 1 263 ? 34.098 -7.964 11.983 1.00 95.38 263 PRO A N 1
ATOM 2118 C CA . PRO A 1 263 ? 34.565 -9.194 11.336 1.00 95.38 263 PRO A CA 1
ATOM 2119 C C . PRO A 1 263 ? 33.647 -9.733 10.223 1.00 95.38 263 PRO A C 1
ATOM 2121 O O . PRO A 1 263 ? 34.153 -10.347 9.282 1.00 95.38 263 PRO A O 1
ATOM 2124 N N . ASN A 1 264 ? 32.335 -9.506 10.295 1.00 97.56 264 ASN A N 1
ATOM 2125 C CA . ASN A 1 264 ? 31.354 -10.070 9.357 1.00 97.56 264 ASN A CA 1
ATOM 2126 C C . ASN A 1 264 ? 30.064 -9.235 9.223 1.00 97.56 264 ASN A C 1
ATOM 2128 O O . ASN A 1 264 ? 29.026 -9.764 8.826 1.00 97.56 264 ASN A O 1
ATOM 2132 N N . THR A 1 265 ? 30.124 -7.938 9.517 1.00 98.25 265 THR A N 1
ATOM 2133 C CA . THR A 1 265 ? 28.974 -7.032 9.435 1.00 98.25 265 THR A CA 1
ATOM 2134 C C . THR A 1 265 ? 28.917 -6.357 8.067 1.00 98.25 265 THR A C 1
ATOM 2136 O O . THR A 1 265 ? 29.890 -5.772 7.588 1.00 98.25 265 THR A O 1
ATOM 2139 N N . VAL A 1 266 ? 27.761 -6.423 7.415 1.00 98.25 266 VAL A N 1
ATOM 2140 C CA . VAL A 1 266 ? 27.509 -5.802 6.114 1.00 98.25 266 VAL A CA 1
ATOM 2141 C C . VAL A 1 266 ? 26.433 -4.744 6.280 1.00 98.25 266 VAL A C 1
ATOM 2143 O O . VAL A 1 266 ? 25.336 -5.034 6.751 1.00 98.25 266 VAL A O 1
ATOM 2146 N N . VAL A 1 267 ? 26.746 -3.519 5.868 1.00 98.25 267 VAL A N 1
ATOM 2147 C CA . VAL A 1 267 ? 25.773 -2.430 5.794 1.00 98.25 267 VAL A CA 1
ATOM 2148 C C . VAL A 1 267 ? 25.297 -2.322 4.354 1.00 98.25 267 VAL A C 1
ATOM 2150 O O . VAL A 1 267 ? 26.100 -2.080 3.447 1.00 98.25 267 VAL A O 1
ATOM 2153 N N . PHE A 1 268 ? 23.998 -2.512 4.156 1.00 98.06 268 PHE A N 1
ATOM 2154 C CA . PHE A 1 268 ? 23.317 -2.264 2.893 1.00 98.06 268 PHE A CA 1
ATOM 2155 C C . PHE A 1 268 ? 22.651 -0.898 2.956 1.00 98.06 268 PHE A C 1
ATOM 2157 O O . PHE A 1 268 ? 21.847 -0.662 3.854 1.00 98.06 268 PHE A O 1
ATOM 2164 N N . ASP A 1 269 ? 22.943 -0.030 1.992 1.00 97.56 269 ASP A N 1
ATOM 2165 C CA . ASP A 1 269 ? 22.292 1.274 1.872 1.00 97.56 269 ASP A CA 1
ATOM 2166 C C . ASP A 1 269 ? 22.042 1.603 0.403 1.00 97.56 269 ASP A C 1
ATOM 2168 O O . ASP A 1 269 ? 22.966 1.903 -0.347 1.00 97.56 269 ASP A O 1
ATOM 2172 N N . PHE A 1 270 ? 20.794 1.468 -0.037 1.00 96.12 270 PHE A N 1
ATOM 2173 C CA . PHE A 1 270 ? 20.427 1.699 -1.432 1.00 96.12 270 PHE A CA 1
ATOM 2174 C C . PHE A 1 270 ? 18.953 2.053 -1.594 1.00 96.12 270 PHE A C 1
ATOM 2176 O O . PHE A 1 270 ? 18.111 1.746 -0.747 1.00 96.12 270 PHE A O 1
ATOM 2183 N N . LEU A 1 271 ? 18.599 2.655 -2.728 1.00 95.62 271 LEU A N 1
ATOM 2184 C CA . LEU A 1 271 ? 17.204 2.881 -3.096 1.00 95.62 271 LEU A CA 1
ATOM 2185 C C . LEU A 1 271 ? 16.650 1.655 -3.827 1.00 95.62 271 LEU A C 1
ATOM 2187 O O . LEU A 1 271 ? 17.105 1.282 -4.905 1.00 95.62 271 LEU A O 1
ATOM 2191 N N . GLY A 1 272 ? 15.656 1.000 -3.230 1.00 93.88 272 GLY A N 1
ATOM 2192 C CA . GLY A 1 272 ? 14.979 -0.147 -3.825 1.00 93.88 272 GLY A CA 1
ATOM 2193 C C . GLY A 1 272 ? 13.797 0.251 -4.710 1.00 93.88 272 GLY A C 1
ATOM 2194 O O . GLY A 1 272 ? 13.623 1.402 -5.109 1.00 93.88 272 GLY A O 1
ATOM 2195 N N . LYS A 1 273 ? 12.912 -0.719 -4.981 1.00 91.19 273 LYS A N 1
ATOM 2196 C CA . LYS A 1 273 ? 11.648 -0.477 -5.697 1.00 91.19 273 LYS A CA 1
ATOM 2197 C C . LYS A 1 273 ? 10.906 0.732 -5.107 1.00 91.19 273 LYS A C 1
ATOM 2199 O O . LYS A 1 273 ? 10.747 0.818 -3.893 1.00 91.19 273 LYS A O 1
ATOM 2204 N N . ASP A 1 274 ? 10.374 1.575 -5.994 1.00 89.25 274 ASP A N 1
ATOM 2205 C CA . ASP A 1 274 ? 9.639 2.799 -5.659 1.00 89.25 274 ASP A CA 1
ATOM 2206 C C . ASP A 1 274 ? 10.511 3.866 -4.963 1.00 89.25 274 ASP A C 1
ATOM 2208 O O . ASP A 1 274 ? 9.969 4.749 -4.302 1.00 89.25 274 ASP A O 1
ATOM 2212 N N . SER A 1 275 ? 11.839 3.770 -5.117 1.00 91.94 275 SER A N 1
ATOM 2213 C CA . SER A 1 275 ? 12.853 4.629 -4.486 1.00 91.94 275 SER A CA 1
ATOM 2214 C C . SER A 1 275 ? 12.774 4.640 -2.959 1.00 91.94 275 SER A C 1
ATOM 2216 O O . SER A 1 275 ? 13.111 5.620 -2.302 1.00 91.94 275 SER A O 1
ATOM 2218 N N . ILE A 1 276 ? 12.316 3.529 -2.377 1.00 91.19 276 ILE A N 1
ATOM 2219 C CA . ILE A 1 276 ? 12.295 3.337 -0.929 1.00 91.19 276 ILE A CA 1
ATOM 2220 C C . ILE A 1 276 ? 13.681 2.886 -0.479 1.00 91.19 276 ILE A C 1
ATOM 2222 O O . ILE A 1 276 ? 14.154 1.831 -0.910 1.00 91.19 276 ILE A O 1
ATOM 2226 N N . ARG A 1 277 ? 14.303 3.662 0.414 1.00 94.12 277 ARG A N 1
ATOM 2227 C CA . ARG A 1 277 ? 15.607 3.337 1.000 1.00 94.12 277 ARG A CA 1
ATOM 2228 C C . ARG A 1 277 ? 15.551 2.002 1.747 1.00 94.12 277 ARG A C 1
ATOM 2230 O O . ARG A 1 277 ? 14.724 1.789 2.642 1.00 94.12 277 ARG A O 1
ATOM 2237 N N . TYR A 1 278 ? 16.432 1.094 1.364 1.00 94.44 278 TYR A N 1
ATOM 2238 C CA . TYR A 1 278 ? 16.812 -0.078 2.130 1.00 94.44 278 TYR A CA 1
ATOM 2239 C C . TYR A 1 278 ? 18.082 0.295 2.884 1.00 94.44 278 TYR A C 1
ATOM 2241 O O . TYR A 1 278 ? 19.116 0.486 2.259 1.00 94.44 278 TYR A O 1
ATOM 2249 N N . TYR A 1 279 ? 17.962 0.438 4.200 1.00 94.62 279 TYR A N 1
ATOM 2250 C CA . TYR A 1 279 ? 19.095 0.567 5.106 1.00 94.62 279 TYR A CA 1
ATOM 2251 C C . TYR A 1 279 ? 18.995 -0.577 6.097 1.00 94.62 279 TYR A C 1
ATOM 2253 O O . TYR A 1 279 ? 17.943 -0.717 6.732 1.00 94.62 279 TYR A O 1
ATOM 2261 N N . ASP A 1 280 ? 20.053 -1.369 6.195 1.00 94.00 280 ASP A N 1
ATOM 2262 C CA . ASP A 1 280 ? 20.145 -2.459 7.154 1.00 94.00 280 ASP A CA 1
ATOM 2263 C C . ASP A 1 280 ? 21.609 -2.754 7.480 1.00 94.00 280 ASP A C 1
ATOM 2265 O O . ASP A 1 280 ? 22.471 -2.719 6.597 1.00 94.00 280 ASP A O 1
ATOM 2269 N N . GLU A 1 281 ? 21.880 -3.048 8.745 1.00 96.38 281 GLU A N 1
ATOM 2270 C CA . GLU A 1 281 ? 23.197 -3.449 9.231 1.00 96.38 281 GLU A CA 1
ATOM 2271 C C . GLU A 1 281 ? 23.073 -4.866 9.776 1.00 96.38 281 GLU A C 1
ATOM 2273 O O . GLU A 1 281 ? 22.478 -5.091 10.827 1.00 96.38 281 GLU A O 1
ATOM 2278 N N . VAL A 1 282 ? 23.597 -5.827 9.016 1.00 94.94 282 VAL A N 1
ATOM 2279 C CA . VAL A 1 282 ? 23.362 -7.251 9.259 1.00 94.94 282 VAL A CA 1
ATOM 2280 C C . VAL A 1 282 ? 24.666 -8.011 9.395 1.00 94.94 282 VAL A C 1
ATOM 2282 O O . VAL A 1 282 ? 25.629 -7.789 8.657 1.00 94.94 282 VAL A O 1
ATOM 2285 N N . GLU A 1 283 ? 24.689 -8.958 10.321 1.00 97.12 283 GLU A N 1
ATOM 2286 C CA . GLU A 1 283 ? 25.741 -9.963 10.370 1.00 97.12 283 GLU A CA 1
ATOM 2287 C C . GLU A 1 283 ? 25.469 -11.037 9.316 1.00 97.12 283 GLU A C 1
ATOM 2289 O O . GLU A 1 283 ? 24.364 -11.573 9.215 1.00 97.12 283 GLU A O 1
ATOM 2294 N N . VAL A 1 284 ? 26.485 -11.350 8.514 1.00 97.56 284 VAL A N 1
ATOM 2295 C CA . VAL A 1 284 ? 26.415 -12.410 7.500 1.00 97.56 284 VAL A CA 1
ATOM 2296 C C . VAL A 1 284 ? 27.363 -13.550 7.850 1.00 97.56 284 VAL A C 1
ATOM 2298 O O . VAL A 1 284 ? 28.296 -13.390 8.642 1.00 97.56 284 VAL A O 1
ATOM 2301 N N . ASP A 1 285 ? 27.182 -14.703 7.206 1.00 97.50 285 ASP A N 1
ATOM 2302 C CA . ASP A 1 285 ? 28.126 -15.815 7.308 1.00 97.50 285 ASP A CA 1
ATOM 2303 C C . ASP A 1 285 ? 29.550 -15.323 6.950 1.00 97.50 285 ASP A C 1
ATOM 2305 O O . ASP A 1 285 ? 29.723 -14.636 5.935 1.00 97.50 285 ASP A O 1
ATOM 2309 N N . PRO A 1 286 ? 30.609 -15.716 7.684 1.00 97.88 286 PRO A N 1
ATOM 2310 C CA . PRO A 1 286 ? 31.971 -15.227 7.430 1.00 97.88 286 PRO A CA 1
ATOM 2311 C C . PRO A 1 286 ? 32.449 -15.420 5.982 1.00 97.88 286 PRO A C 1
ATOM 2313 O O . PRO A 1 286 ? 33.169 -14.589 5.425 1.00 97.88 286 PRO A O 1
ATOM 2316 N N . GLN A 1 287 ? 32.011 -16.504 5.331 1.00 98.25 287 GLN A N 1
ATOM 2317 C CA . GLN A 1 287 ? 32.315 -16.753 3.923 1.00 98.25 287 GLN A CA 1
ATOM 2318 C C . GLN A 1 287 ? 31.612 -15.757 2.983 1.00 98.25 287 GLN A C 1
ATOM 2320 O O . GLN A 1 287 ? 32.202 -15.366 1.978 1.00 98.25 287 GLN A O 1
ATOM 2325 N N . VAL A 1 288 ? 30.390 -15.320 3.300 1.00 98.44 288 VAL A N 1
ATOM 2326 C CA . VAL A 1 288 ? 29.666 -14.290 2.535 1.00 98.44 288 VAL A CA 1
ATOM 2327 C C . VAL A 1 288 ? 30.381 -12.949 2.655 1.00 98.44 288 VAL A C 1
ATOM 2329 O O . VAL A 1 288 ? 30.642 -12.314 1.634 1.00 98.44 288 VAL A O 1
ATOM 2332 N N . PHE A 1 289 ? 30.798 -12.561 3.863 1.00 98.56 289 PHE A N 1
ATOM 2333 C CA . PHE A 1 289 ? 31.589 -11.345 4.072 1.00 98.56 289 PHE A CA 1
ATOM 2334 C C . PHE A 1 289 ? 32.901 -11.379 3.273 1.00 98.56 289 PHE A C 1
ATOM 2336 O O . PHE A 1 289 ? 33.225 -10.441 2.539 1.00 98.56 289 PHE A O 1
ATOM 2343 N N . LYS A 1 290 ? 33.633 -12.502 3.338 1.00 98.38 290 LYS A N 1
ATOM 2344 C CA . LYS A 1 290 ? 34.848 -12.723 2.537 1.00 98.38 290 LYS A CA 1
ATOM 2345 C C . LYS A 1 290 ? 34.567 -12.609 1.037 1.00 98.38 290 LYS A C 1
ATOM 2347 O O . LYS A 1 290 ? 35.356 -11.996 0.321 1.00 98.38 290 LYS A O 1
ATOM 2352 N N . ASN A 1 291 ? 33.460 -13.173 0.561 1.00 98.50 291 ASN A N 1
ATOM 2353 C CA . ASN A 1 291 ? 33.064 -13.097 -0.842 1.00 98.50 291 ASN A CA 1
ATOM 2354 C C . ASN A 1 291 ? 32.766 -11.659 -1.269 1.00 98.50 291 ASN A C 1
ATOM 2356 O O . ASN A 1 291 ? 33.339 -11.213 -2.256 1.00 98.50 291 ASN A O 1
ATOM 2360 N N . LEU A 1 292 ? 31.971 -10.906 -0.505 1.00 98.31 292 LEU A N 1
ATOM 2361 C CA . LEU A 1 292 ? 31.692 -9.494 -0.792 1.00 98.31 292 LEU A CA 1
ATOM 2362 C C . LEU A 1 292 ? 32.975 -8.651 -0.800 1.00 98.31 292 LEU A C 1
ATOM 2364 O O . LEU A 1 292 ? 33.151 -7.808 -1.678 1.00 98.31 292 LEU A O 1
ATOM 2368 N N . LYS A 1 293 ? 33.923 -8.935 0.105 1.00 97.94 293 LYS A N 1
ATOM 2369 C CA . LYS A 1 293 ? 35.256 -8.313 0.088 1.00 97.94 293 LYS A CA 1
ATOM 2370 C C . LYS A 1 293 ? 36.017 -8.620 -1.203 1.00 97.94 293 LYS A C 1
ATOM 2372 O O . LYS A 1 293 ? 36.668 -7.732 -1.740 1.00 97.94 293 LYS A O 1
ATOM 2377 N N . ILE A 1 294 ? 35.945 -9.855 -1.710 1.00 97.81 294 ILE A N 1
ATOM 2378 C CA . ILE A 1 294 ? 36.542 -10.234 -3.001 1.00 97.81 294 ILE A CA 1
ATOM 2379 C C . ILE A 1 294 ? 35.833 -9.523 -4.157 1.00 97.81 294 ILE A C 1
ATOM 2381 O O . ILE A 1 294 ? 36.506 -9.018 -5.048 1.00 97.81 294 ILE A O 1
ATOM 2385 N N . PHE A 1 295 ? 34.501 -9.455 -4.138 1.00 98.00 295 PHE A N 1
ATOM 2386 C CA . PHE A 1 295 ? 33.707 -8.847 -5.208 1.00 98.00 295 PHE A CA 1
ATOM 2387 C C . PHE A 1 295 ? 33.934 -7.340 -5.323 1.00 98.00 295 PHE A C 1
ATOM 2389 O O . PHE A 1 295 ? 33.765 -6.802 -6.407 1.00 98.00 295 PHE A O 1
ATOM 2396 N N . LYS A 1 296 ? 34.347 -6.680 -4.235 1.00 97.31 296 LYS A N 1
ATOM 2397 C CA . LYS A 1 296 ? 34.721 -5.258 -4.186 1.00 97.31 296 LYS A CA 1
ATOM 2398 C C . LYS A 1 296 ? 36.221 -4.997 -4.407 1.00 97.31 296 LYS A C 1
ATOM 2400 O O . LYS A 1 296 ? 36.658 -3.866 -4.225 1.00 97.31 296 LYS A O 1
ATOM 2405 N N . LYS A 1 297 ? 37.039 -6.004 -4.741 1.00 95.88 297 LYS A N 1
ATOM 2406 C CA . LYS A 1 297 ? 38.474 -5.776 -4.995 1.00 95.88 297 LYS A CA 1
ATOM 2407 C C . LYS A 1 297 ? 38.696 -4.905 -6.245 1.00 95.88 297 LYS A C 1
ATOM 2409 O O . LYS A 1 297 ? 37.883 -4.963 -7.169 1.00 95.88 297 LYS A O 1
ATOM 2414 N N . PRO A 1 298 ? 39.823 -4.167 -6.311 1.00 93.44 298 PRO A N 1
ATOM 2415 C CA . PRO A 1 298 ? 40.237 -3.464 -7.520 1.00 93.44 298 PRO A CA 1
ATOM 2416 C C . PRO A 1 298 ? 40.217 -4.383 -8.756 1.00 93.44 298 PRO A C 1
ATOM 2418 O O . PRO A 1 298 ? 40.547 -5.567 -8.628 1.00 93.44 298 PRO A O 1
ATOM 2421 N N . PRO A 1 299 ? 39.844 -3.862 -9.938 1.00 94.69 299 PRO A N 1
ATOM 2422 C CA . PRO A 1 299 ? 39.653 -2.440 -10.256 1.00 94.69 299 PRO A CA 1
ATOM 2423 C C . PRO A 1 299 ? 38.251 -1.869 -9.947 1.00 94.69 299 PRO A C 1
ATOM 2425 O O . PRO A 1 299 ? 37.961 -0.762 -10.390 1.00 94.69 299 PRO A O 1
ATOM 2428 N N . LYS A 1 300 ? 37.391 -2.587 -9.203 1.00 96.44 300 LYS A N 1
ATOM 2429 C CA . LYS A 1 300 ? 36.003 -2.167 -8.941 1.00 96.44 300 LYS A CA 1
ATOM 2430 C C . LYS A 1 300 ? 35.916 -0.847 -8.158 1.00 96.44 300 LYS A C 1
ATOM 2432 O O . LYS A 1 300 ? 36.599 -0.694 -7.143 1.00 96.44 300 LYS A O 1
ATOM 2437 N N . LYS A 1 301 ? 35.053 0.066 -8.605 1.00 96.56 301 LYS A N 1
ATOM 2438 C CA . LYS A 1 301 ? 34.820 1.411 -8.049 1.00 96.56 301 LYS A CA 1
ATOM 2439 C C . LYS A 1 301 ? 33.323 1.739 -7.974 1.00 96.56 301 LYS A C 1
ATOM 2441 O O . LYS A 1 301 ? 32.484 0.918 -8.329 1.00 96.56 301 LYS A O 1
ATOM 2446 N N . GLU A 1 302 ? 32.992 2.926 -7.470 1.00 96.00 302 GLU A N 1
ATOM 2447 C CA . GLU A 1 302 ? 31.618 3.448 -7.447 1.00 96.00 302 GLU A CA 1
ATOM 2448 C C . GLU A 1 302 ? 30.982 3.428 -8.847 1.00 96.00 302 GLU A C 1
ATOM 2450 O O . GLU A 1 302 ? 31.641 3.740 -9.841 1.00 96.00 302 GLU A O 1
ATOM 2455 N N . GLY A 1 303 ? 29.720 3.005 -8.913 1.00 93.50 303 GLY A N 1
ATOM 2456 C CA . GLY A 1 303 ? 28.980 2.753 -10.147 1.00 93.50 303 GLY A CA 1
ATOM 2457 C C . GLY A 1 303 ? 29.072 1.310 -10.658 1.00 93.50 303 GLY A C 1
ATOM 2458 O O . GLY A 1 303 ? 28.140 0.850 -11.318 1.00 93.50 303 GLY A O 1
ATOM 2459 N N . ASP A 1 304 ? 30.132 0.566 -10.320 1.00 95.56 304 ASP A N 1
ATOM 2460 C CA . ASP A 1 304 ? 30.308 -0.810 -10.793 1.00 95.56 304 ASP A CA 1
ATOM 2461 C C . ASP A 1 304 ? 29.424 -1.800 -10.017 1.00 95.56 304 ASP A C 1
ATOM 2463 O O . ASP A 1 304 ? 29.332 -1.765 -8.785 1.00 95.56 304 ASP A O 1
ATOM 2467 N N . GLU A 1 305 ? 28.836 -2.765 -10.723 1.00 95.44 305 GLU A N 1
ATOM 2468 C CA . GLU A 1 305 ? 28.022 -3.822 -10.118 1.00 95.44 305 GLU A CA 1
ATOM 2469 C C . GLU A 1 305 ? 28.852 -4.729 -9.206 1.00 95.44 305 GLU A C 1
ATOM 2471 O O . GLU A 1 305 ? 29.918 -5.208 -9.586 1.00 95.44 305 GLU A O 1
ATOM 2476 N N . ILE A 1 306 ? 28.352 -5.058 -8.013 1.00 96.06 306 ILE A N 1
ATOM 2477 C CA . ILE A 1 306 ? 28.975 -6.040 -7.111 1.00 96.06 306 ILE A CA 1
ATOM 2478 C C . ILE A 1 306 ? 28.951 -7.436 -7.732 1.00 96.06 306 ILE A C 1
ATOM 2480 O O . ILE A 1 306 ? 29.927 -8.175 -7.586 1.00 96.06 306 ILE A O 1
ATOM 2484 N N . PHE A 1 307 ? 27.875 -7.775 -8.441 1.00 97.06 307 PHE A N 1
ATOM 2485 C CA . PHE A 1 307 ? 27.679 -9.068 -9.090 1.00 97.06 307 PHE A CA 1
ATOM 2486 C C . PHE A 1 307 ? 27.860 -8.984 -10.614 1.00 97.06 307 PHE A C 1
ATOM 2488 O O . PHE A 1 307 ? 26.983 -9.380 -11.371 1.00 97.06 307 PHE A O 1
ATOM 2495 N N . ASP A 1 308 ? 29.038 -8.536 -11.054 1.00 95.25 308 ASP A N 1
ATOM 2496 C CA . ASP A 1 308 ? 29.413 -8.280 -12.460 1.00 95.25 308 ASP A CA 1
ATOM 2497 C C . ASP A 1 308 ? 29.322 -9.491 -13.413 1.00 95.25 308 ASP A C 1
ATOM 2499 O O . ASP A 1 308 ? 29.498 -9.354 -14.621 1.00 95.25 308 ASP A O 1
ATOM 2503 N N . ARG A 1 309 ? 29.083 -10.703 -12.898 1.00 96.19 309 ARG A N 1
ATOM 2504 C CA . ARG A 1 309 ? 28.945 -11.934 -13.697 1.00 96.19 309 ARG A CA 1
ATOM 2505 C C . ARG A 1 309 ? 27.578 -12.594 -13.535 1.00 96.19 309 ARG A C 1
ATOM 2507 O O . ARG A 1 309 ? 27.435 -13.780 -13.841 1.00 96.19 309 ARG A O 1
ATOM 2514 N N . LEU A 1 310 ? 26.585 -11.875 -13.012 1.00 95.56 310 LEU A N 1
ATOM 2515 C CA . LEU A 1 310 ? 25.275 -12.421 -12.678 1.00 95.56 310 LEU A CA 1
ATOM 2516 C C . LEU A 1 310 ? 24.144 -11.519 -13.170 1.00 95.56 310 LEU A C 1
ATOM 2518 O O . LEU A 1 310 ? 23.978 -10.405 -12.700 1.00 95.56 310 LEU A O 1
ATOM 2522 N N . THR A 1 311 ? 23.259 -12.076 -13.993 1.00 94.00 311 THR A N 1
ATOM 2523 C CA . THR A 1 311 ? 21.984 -11.435 -14.343 1.00 94.00 311 THR A CA 1
ATOM 2524 C C . THR A 1 311 ? 20.818 -12.105 -13.618 1.00 94.00 311 THR A C 1
ATOM 2526 O O . THR A 1 311 ? 20.881 -13.282 -13.231 1.00 94.00 311 THR A O 1
ATOM 2529 N N . THR A 1 312 ? 19.692 -11.401 -13.480 1.00 94.12 312 THR A N 1
ATOM 2530 C CA . THR A 1 312 ? 18.470 -11.985 -12.896 1.00 94.12 312 THR A CA 1
ATOM 2531 C C . THR A 1 312 ? 17.924 -13.151 -13.717 1.00 94.12 312 THR A C 1
ATOM 2533 O O . THR A 1 312 ? 17.365 -14.095 -13.152 1.00 94.12 312 THR A O 1
ATOM 2536 N N . SER A 1 313 ? 18.104 -13.123 -15.040 1.00 94.56 313 SER A N 1
ATOM 2537 C CA . SER A 1 313 ? 17.735 -14.225 -15.934 1.00 94.56 313 SER A CA 1
ATOM 2538 C C . SER A 1 313 ? 18.547 -15.485 -15.618 1.00 94.56 313 SER A C 1
ATOM 2540 O O . SER A 1 313 ? 17.971 -16.551 -15.380 1.00 94.56 313 SER A O 1
ATOM 2542 N N . ALA A 1 314 ? 19.874 -15.356 -15.497 1.00 95.19 314 ALA A N 1
ATOM 2543 C CA . ALA A 1 314 ? 20.754 -16.467 -15.139 1.00 95.19 314 ALA A CA 1
ATOM 2544 C C . ALA A 1 314 ? 20.443 -17.026 -13.738 1.00 95.19 314 ALA A C 1
ATOM 2546 O O . ALA A 1 314 ? 20.388 -18.246 -13.552 1.00 95.19 314 ALA A O 1
ATOM 2547 N N . LEU A 1 315 ? 20.170 -16.147 -12.766 1.00 96.69 315 LEU A N 1
ATOM 2548 C CA . LEU A 1 315 ? 19.739 -16.536 -11.423 1.00 96.69 315 LEU A CA 1
ATOM 2549 C C . LEU A 1 315 ? 18.433 -17.352 -11.464 1.00 96.69 315 LEU A C 1
ATOM 2551 O O . LEU A 1 315 ? 18.372 -18.445 -10.905 1.00 96.69 315 LEU A O 1
ATOM 2555 N N . ASN A 1 316 ? 17.395 -16.862 -12.148 1.00 96.62 316 ASN A N 1
ATOM 2556 C CA . ASN A 1 316 ? 16.101 -17.551 -12.224 1.00 96.62 316 ASN A CA 1
ATOM 2557 C C . ASN A 1 316 ? 16.177 -18.875 -12.998 1.00 96.62 316 ASN A C 1
ATOM 2559 O O . ASN A 1 316 ? 15.506 -19.837 -12.618 1.00 96.62 316 ASN A O 1
ATOM 2563 N N . LYS A 1 317 ? 17.024 -18.959 -14.034 1.00 96.62 317 LYS A N 1
ATOM 2564 C CA . LYS A 1 317 ? 17.301 -20.214 -14.747 1.00 96.62 317 LYS A CA 1
ATOM 2565 C C . LYS A 1 317 ? 17.910 -21.259 -13.810 1.00 96.62 317 LYS A C 1
ATOM 2567 O O . LYS A 1 317 ? 17.470 -22.404 -13.812 1.00 96.62 317 LYS A O 1
ATOM 2572 N N . HIS A 1 318 ? 18.869 -20.862 -12.969 1.00 96.06 318 HIS A N 1
ATOM 2573 C CA . HIS A 1 318 ? 19.428 -21.749 -11.948 1.00 96.06 318 HIS A CA 1
ATOM 2574 C C . HIS A 1 318 ? 18.372 -22.175 -10.920 1.00 96.06 318 HIS A C 1
ATOM 2576 O O . HIS A 1 318 ? 18.242 -23.363 -10.640 1.00 96.06 318 HIS A O 1
ATOM 2582 N N . LEU A 1 319 ? 17.572 -21.240 -10.403 1.00 97.06 319 LEU A N 1
ATOM 2583 C CA . LEU A 1 319 ? 16.517 -21.550 -9.434 1.00 97.06 319 LEU A CA 1
ATOM 2584 C C . LEU A 1 319 ? 15.477 -22.534 -9.990 1.00 97.06 319 LEU A C 1
ATOM 2586 O O . LEU A 1 319 ? 15.073 -23.460 -9.290 1.00 97.06 319 LEU A O 1
ATOM 2590 N N . SER A 1 320 ? 15.108 -22.399 -11.264 1.00 96.31 320 SER A N 1
ATOM 2591 C CA . SER A 1 320 ? 14.157 -23.302 -11.926 1.00 96.31 320 SER A CA 1
ATOM 2592 C C . SER A 1 320 ? 14.637 -24.758 -12.001 1.00 96.31 320 SER A C 1
ATOM 2594 O O . SER A 1 320 ? 13.806 -25.649 -12.145 1.00 96.31 320 SER A O 1
ATOM 2596 N N . SER A 1 321 ? 15.946 -25.016 -11.866 1.00 96.31 321 SER A N 1
ATOM 2597 C CA . SER A 1 321 ? 16.493 -26.382 -11.816 1.00 96.31 321 SER A CA 1
ATOM 2598 C C . SER A 1 321 ? 16.209 -27.115 -10.499 1.00 96.31 321 SER A C 1
ATOM 2600 O O . SER A 1 321 ? 16.196 -28.342 -10.482 1.00 96.31 321 SER A O 1
ATOM 2602 N N . TYR A 1 322 ? 15.944 -26.387 -9.407 1.00 96.31 322 TYR A N 1
ATOM 2603 C CA . TYR A 1 322 ? 15.527 -26.991 -8.136 1.00 96.31 322 TYR A CA 1
ATOM 2604 C C . TYR A 1 322 ? 14.043 -27.331 -8.125 1.00 96.31 322 TYR A C 1
ATOM 2606 O O . TYR A 1 322 ? 13.637 -28.322 -7.529 1.00 96.31 322 TYR A O 1
ATOM 2614 N N . MET A 1 323 ? 13.235 -26.478 -8.750 1.00 93.75 323 MET A N 1
ATOM 2615 C CA . MET A 1 323 ? 11.785 -26.575 -8.722 1.00 93.75 323 MET A CA 1
ATOM 2616 C C . MET A 1 323 ? 11.203 -25.872 -9.962 1.00 93.75 323 MET A C 1
ATOM 2618 O O . MET A 1 323 ? 11.480 -24.684 -10.169 1.00 93.75 323 MET A O 1
ATOM 2622 N N . PRO A 1 324 ? 10.352 -26.540 -10.766 1.00 94.31 324 PRO A N 1
ATOM 2623 C CA . PRO A 1 324 ? 9.767 -25.956 -11.970 1.00 94.31 324 PRO A CA 1
ATOM 2624 C C . PRO A 1 324 ? 9.083 -24.600 -11.742 1.00 94.31 324 PRO A C 1
ATOM 2626 O O . PRO A 1 324 ? 8.126 -24.442 -10.974 1.00 94.31 324 PRO A O 1
ATOM 2629 N N . GLY A 1 325 ? 9.583 -23.587 -12.451 1.00 91.94 325 GLY A N 1
ATOM 2630 C CA . GLY A 1 325 ? 9.129 -22.200 -12.376 1.00 91.94 325 GLY A CA 1
ATOM 2631 C C . GLY A 1 325 ? 9.386 -21.520 -11.027 1.00 91.94 325 GLY A C 1
ATOM 2632 O O . GLY A 1 325 ? 8.639 -20.601 -10.673 1.00 91.94 325 GLY A O 1
ATOM 2633 N N . LEU A 1 326 ? 10.374 -21.984 -10.259 1.00 96.81 326 LEU A N 1
ATOM 2634 C CA . LEU A 1 326 ? 10.923 -21.252 -9.125 1.00 96.81 326 LEU A CA 1
ATOM 2635 C C . LEU A 1 326 ? 11.697 -20.025 -9.620 1.00 96.81 326 LEU A C 1
ATOM 2637 O O . LEU A 1 326 ? 12.516 -20.100 -10.531 1.00 96.81 326 LEU A O 1
ATOM 2641 N N . THR A 1 327 ? 11.441 -18.883 -8.988 1.00 96.62 327 THR A N 1
ATOM 2642 C CA . THR A 1 327 ? 12.126 -17.614 -9.263 1.00 96.62 327 THR A CA 1
ATOM 2643 C C . THR A 1 327 ? 12.475 -16.928 -7.951 1.00 96.62 327 THR A C 1
ATOM 2645 O O . THR A 1 327 ? 11.888 -17.231 -6.910 1.00 96.62 327 THR A O 1
ATOM 2648 N N . ALA A 1 328 ? 13.366 -15.939 -7.991 1.00 95.56 328 ALA A N 1
ATOM 2649 C CA . ALA A 1 328 ? 13.741 -15.147 -6.818 1.00 95.56 328 ALA A CA 1
ATOM 2650 C C . ALA A 1 328 ? 12.537 -14.498 -6.108 1.00 95.56 328 ALA A C 1
ATOM 2652 O O . ALA A 1 328 ? 12.532 -14.337 -4.891 1.00 95.56 328 ALA A O 1
ATOM 2653 N N . LYS A 1 329 ? 11.466 -14.168 -6.845 1.00 94.25 329 LYS A N 1
ATOM 2654 C CA . LYS A 1 329 ? 10.237 -13.608 -6.261 1.00 94.25 329 LYS A CA 1
ATOM 2655 C C . LYS A 1 329 ? 9.551 -14.579 -5.291 1.00 94.25 329 LYS A C 1
ATOM 2657 O O . LYS A 1 329 ? 8.922 -14.120 -4.340 1.00 94.25 329 LYS A O 1
ATOM 2662 N N . VAL A 1 330 ? 9.663 -15.889 -5.524 1.00 97.12 330 VAL A N 1
ATOM 2663 C CA . VAL A 1 330 ? 9.007 -16.918 -4.702 1.00 97.12 330 VAL A CA 1
ATOM 2664 C C . VAL A 1 330 ? 9.597 -16.951 -3.292 1.00 97.12 330 VAL A C 1
ATOM 2666 O O . VAL A 1 330 ? 8.826 -17.061 -2.345 1.00 97.12 330 VAL A O 1
ATOM 2669 N N . PHE A 1 331 ? 10.912 -16.743 -3.134 1.00 97.81 331 PHE A N 1
ATOM 2670 C CA . PHE A 1 331 ? 11.576 -16.669 -1.821 1.00 97.81 331 PHE A CA 1
ATOM 2671 C C . PHE A 1 331 ? 10.950 -15.605 -0.930 1.00 97.81 331 PHE A C 1
ATOM 2673 O O . PHE A 1 331 ? 10.661 -15.852 0.231 1.00 97.81 331 PHE A O 1
ATOM 2680 N N . ARG A 1 332 ? 10.646 -14.432 -1.489 1.00 96.06 332 ARG A N 1
ATOM 2681 C CA . ARG A 1 332 ? 10.032 -13.343 -0.727 1.00 96.06 332 ARG A CA 1
ATOM 2682 C C . ARG A 1 332 ? 8.611 -13.673 -0.257 1.00 96.06 332 ARG A C 1
ATOM 2684 O O . ARG A 1 332 ? 8.230 -13.274 0.837 1.00 96.06 332 ARG A O 1
ATOM 2691 N N . THR A 1 333 ? 7.823 -14.389 -1.062 1.00 97.19 333 THR A N 1
ATOM 2692 C CA . THR A 1 333 ? 6.497 -14.889 -0.649 1.00 97.19 333 THR A CA 1
ATOM 2693 C C . THR A 1 333 ? 6.621 -16.006 0.388 1.00 97.19 333 THR A C 1
ATOM 2695 O O . THR A 1 333 ? 5.883 -15.998 1.371 1.00 97.19 333 THR A O 1
ATOM 2698 N N . TYR A 1 334 ? 7.571 -16.924 0.195 1.00 98.25 334 TYR A N 1
ATOM 2699 C CA . TYR A 1 334 ? 7.879 -17.997 1.135 1.00 98.25 334 TYR A CA 1
ATOM 2700 C C . TYR A 1 334 ? 8.302 -17.441 2.493 1.00 98.25 334 TYR A C 1
ATOM 2702 O O . TYR A 1 334 ? 7.625 -17.715 3.471 1.00 98.25 334 TYR A O 1
ATOM 2710 N N . ASN A 1 335 ? 9.326 -16.589 2.548 1.00 97.88 335 ASN A N 1
ATOM 2711 C CA . ASN A 1 335 ? 9.823 -15.997 3.788 1.00 97.88 335 ASN A CA 1
ATOM 2712 C C . ASN A 1 335 ? 8.727 -15.224 4.522 1.00 97.88 335 ASN A C 1
ATOM 2714 O O . ASN A 1 335 ? 8.518 -15.441 5.707 1.00 97.88 335 ASN A O 1
ATOM 2718 N N . ALA A 1 336 ? 7.959 -14.387 3.817 1.00 98.06 336 ALA A N 1
ATOM 2719 C CA . ALA A 1 336 ? 6.867 -13.643 4.440 1.00 98.06 336 ALA A CA 1
ATOM 2720 C C . ALA A 1 336 ? 5.791 -14.560 5.052 1.00 98.06 336 ALA A C 1
ATOM 2722 O O . ALA A 1 336 ? 5.359 -14.338 6.183 1.00 98.06 336 ALA A O 1
ATOM 2723 N N . SER A 1 337 ? 5.361 -15.591 4.318 1.00 98.38 337 SER A N 1
ATOM 2724 C CA . SER A 1 337 ? 4.339 -16.532 4.794 1.00 98.38 337 SER A CA 1
ATOM 2725 C C . SER A 1 337 ? 4.876 -17.466 5.880 1.00 98.38 337 SER A C 1
ATOM 2727 O O . SER A 1 337 ? 4.193 -17.705 6.868 1.00 98.38 337 SER A O 1
ATOM 2729 N N . TYR A 1 338 ? 6.112 -17.942 5.751 1.00 98.06 338 TYR A N 1
ATOM 2730 C CA . TYR A 1 338 ? 6.766 -18.820 6.717 1.00 98.06 338 TYR A CA 1
ATOM 2731 C C . TYR A 1 338 ? 7.038 -18.107 8.046 1.00 98.06 338 TYR A C 1
ATOM 2733 O O . TYR A 1 338 ? 6.767 -18.669 9.109 1.00 98.06 338 TYR A O 1
ATOM 2741 N N . THR A 1 339 ? 7.501 -16.852 8.006 1.00 97.94 339 THR A N 1
ATOM 2742 C CA . THR A 1 339 ? 7.645 -16.011 9.203 1.00 97.94 339 THR A CA 1
ATOM 2743 C C . THR A 1 339 ? 6.293 -15.817 9.880 1.00 97.94 339 THR A C 1
ATOM 2745 O O . THR A 1 339 ? 6.178 -16.094 11.071 1.00 97.94 339 THR A O 1
ATOM 2748 N N . MET A 1 340 ? 5.246 -15.449 9.130 1.00 98.06 340 MET A N 1
ATOM 2749 C CA . MET A 1 340 ? 3.898 -15.317 9.692 1.00 98.06 340 MET A CA 1
ATOM 2750 C C . MET A 1 340 ? 3.410 -16.630 10.322 1.00 98.06 340 MET A C 1
ATOM 2752 O O . MET A 1 340 ? 2.929 -16.625 11.449 1.00 98.06 340 MET A O 1
ATOM 2756 N N . ALA A 1 341 ? 3.569 -17.763 9.634 1.00 97.69 341 ALA A N 1
ATOM 2757 C CA . ALA A 1 341 ? 3.182 -19.075 10.147 1.00 97.69 341 ALA A CA 1
ATOM 2758 C C . ALA A 1 341 ? 3.930 -19.428 11.443 1.00 97.69 341 ALA A C 1
ATOM 2760 O O . ALA A 1 341 ? 3.329 -19.915 12.397 1.00 97.69 341 ALA A O 1
ATOM 2761 N N . THR A 1 342 ? 5.230 -19.133 11.505 1.00 97.31 342 THR A N 1
ATOM 2762 C CA . THR A 1 342 ? 6.063 -19.379 12.690 1.00 97.31 342 THR A CA 1
ATOM 2763 C C . THR A 1 342 ? 5.627 -18.517 13.874 1.00 97.31 342 THR A C 1
ATOM 2765 O O . THR A 1 342 ? 5.517 -19.023 14.990 1.00 97.31 342 THR A O 1
ATOM 2768 N N . LEU A 1 343 ? 5.347 -17.232 13.639 1.00 96.56 343 LEU A N 1
ATOM 2769 C CA . LEU A 1 343 ? 4.849 -16.316 14.667 1.00 96.56 343 LEU A CA 1
ATOM 2770 C C . LEU A 1 343 ? 3.473 -16.754 15.175 1.00 96.56 343 LEU A C 1
ATOM 2772 O O . LEU A 1 343 ? 3.262 -16.821 16.381 1.00 96.56 343 LEU A O 1
ATOM 2776 N N . LEU A 1 344 ? 2.571 -17.152 14.273 1.00 95.31 344 LEU A N 1
ATOM 2777 C CA . LEU A 1 344 ? 1.252 -17.678 14.629 1.00 95.31 344 LEU A CA 1
ATOM 2778 C C . LEU A 1 344 ? 1.321 -18.950 15.480 1.00 95.31 344 LEU A C 1
ATOM 2780 O O . LEU A 1 344 ? 0.533 -19.094 16.412 1.00 95.31 344 LEU A O 1
ATOM 2784 N N . LYS A 1 345 ? 2.267 -19.860 15.207 1.00 93.69 345 LYS A N 1
ATOM 2785 C CA . LYS A 1 345 ? 2.465 -21.069 16.027 1.00 93.69 345 LYS A CA 1
ATOM 2786 C C . LYS A 1 345 ? 2.912 -20.749 17.454 1.00 93.69 345 LYS A C 1
ATOM 2788 O O . LYS A 1 345 ? 2.514 -21.450 18.376 1.00 93.69 345 LYS A O 1
ATOM 2793 N N . LYS A 1 346 ? 3.724 -19.703 17.634 1.00 92.75 346 LYS A N 1
ATOM 2794 C CA . LYS A 1 346 ? 4.214 -19.252 18.949 1.00 92.75 346 LYS A CA 1
ATOM 2795 C C . LYS A 1 346 ? 3.201 -18.393 19.710 1.00 92.75 346 LYS A C 1
ATOM 2797 O O . LYS A 1 346 ? 3.410 -18.105 20.884 1.00 92.75 346 LYS A O 1
ATOM 2802 N N . MET A 1 347 ? 2.133 -17.956 19.048 1.00 92.69 347 MET A N 1
ATOM 2803 C CA . MET A 1 347 ? 1.160 -17.031 19.609 1.00 92.69 347 MET A CA 1
ATOM 2804 C C . MET A 1 347 ? 0.123 -17.768 20.463 1.00 92.69 347 MET A C 1
ATOM 2806 O O . MET A 1 347 ? -0.432 -18.783 20.047 1.00 92.69 347 MET A O 1
ATOM 2810 N N . SER A 1 348 ? -0.188 -17.219 21.636 1.00 88.50 348 SER A N 1
ATOM 2811 C CA . SER A 1 348 ? -1.220 -17.724 22.552 1.00 88.50 348 SER A CA 1
ATOM 2812 C C . SER A 1 348 ? -2.434 -16.793 22.652 1.00 88.50 348 SER A C 1
ATOM 2814 O O . SER A 1 348 ? -3.179 -16.890 23.617 1.00 88.50 348 SER A O 1
ATOM 2816 N N . ALA A 1 349 ? -2.624 -15.900 21.671 1.00 84.81 349 ALA A N 1
ATOM 2817 C CA . ALA A 1 349 ? -3.480 -14.713 21.728 1.00 84.81 349 ALA A CA 1
ATOM 2818 C C . ALA A 1 349 ? -4.724 -14.833 22.628 1.00 84.81 349 ALA A C 1
ATOM 2820 O O . ALA A 1 349 ? -5.772 -15.356 22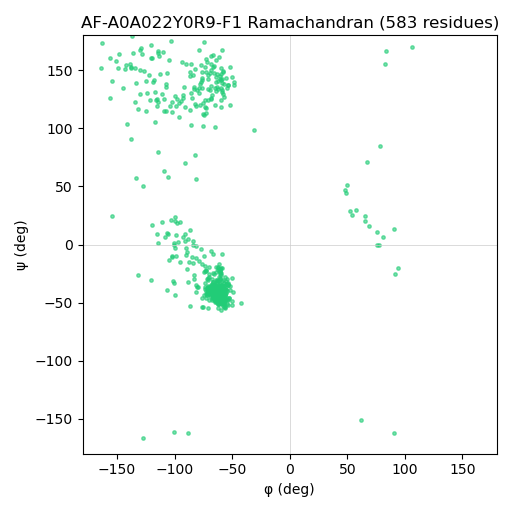.237 1.00 84.81 349 ALA A O 1
ATOM 2821 N N . THR A 1 350 ? -4.599 -14.296 23.843 1.00 88.00 350 THR A N 1
ATOM 2822 C CA . THR A 1 350 ? -5.659 -14.181 24.849 1.00 88.00 350 THR A CA 1
ATOM 2823 C C . THR A 1 350 ? -6.203 -12.750 24.911 1.00 88.00 350 THR A C 1
ATOM 2825 O O . THR A 1 350 ? -5.720 -11.856 24.215 1.00 88.00 350 THR A O 1
ATOM 2828 N N . GLY A 1 351 ? -7.248 -12.539 25.714 1.00 88.88 351 GLY A N 1
ATOM 2829 C CA . GLY A 1 351 ? -7.830 -11.218 25.943 1.00 88.88 351 GLY A CA 1
ATOM 2830 C C . GLY A 1 351 ? -8.958 -10.846 24.979 1.00 88.88 351 GLY A C 1
ATOM 2831 O O . GLY A 1 351 ? -9.600 -11.687 24.336 1.00 88.88 351 GLY A O 1
ATOM 2832 N N . THR A 1 352 ? -9.232 -9.551 24.931 1.00 91.25 352 THR A N 1
ATOM 2833 C CA . THR A 1 352 ? -10.254 -8.904 24.117 1.00 91.25 352 THR A CA 1
ATOM 2834 C C . THR A 1 352 ? -9.928 -8.974 22.623 1.00 91.25 352 THR A C 1
ATOM 2836 O O . THR A 1 352 ? -8.801 -9.211 22.189 1.00 91.25 352 THR A O 1
ATOM 2839 N N . THR A 1 353 ? -10.940 -8.747 21.780 1.00 93.38 353 THR A N 1
ATOM 2840 C CA . THR A 1 353 ? -10.735 -8.700 20.324 1.00 93.38 353 THR A CA 1
ATOM 2841 C C . THR A 1 353 ? -9.678 -7.664 19.896 1.00 93.38 353 THR A C 1
ATOM 2843 O O . THR A 1 353 ? -8.852 -8.015 19.055 1.00 93.38 353 THR A O 1
ATOM 2846 N N . PRO A 1 354 ? -9.650 -6.423 20.427 1.00 92.00 354 PRO A N 1
ATOM 2847 C CA . PRO A 1 354 ? -8.609 -5.451 20.081 1.00 92.00 354 PRO A CA 1
ATOM 2848 C C . PRO A 1 354 ? -7.188 -5.905 20.429 1.00 92.00 354 PRO A C 1
ATOM 2850 O O . PRO A 1 354 ? -6.299 -5.749 19.596 1.00 92.00 354 PRO A O 1
ATOM 2853 N N . GLU A 1 355 ? -6.982 -6.536 21.587 1.00 92.88 355 GLU A N 1
ATOM 2854 C CA . GLU A 1 355 ? -5.672 -7.078 21.983 1.00 92.88 355 GLU A CA 1
ATOM 2855 C C . GLU A 1 355 ? -5.197 -8.161 21.011 1.00 92.88 355 GLU A C 1
ATOM 2857 O O . GLU A 1 355 ? -4.070 -8.114 20.517 1.00 92.88 355 GLU A O 1
ATOM 2862 N N . LYS A 1 356 ? -6.083 -9.093 20.644 1.00 95.69 356 LYS A N 1
ATOM 2863 C CA . LYS A 1 356 ? -5.780 -10.128 19.644 1.00 95.69 356 LYS A CA 1
ATOM 2864 C C . LYS A 1 356 ? -5.467 -9.527 18.269 1.00 95.69 356 LYS A C 1
ATOM 2866 O O . LYS A 1 356 ? -4.567 -9.995 17.575 1.00 95.69 356 LYS A O 1
ATOM 2871 N N . VAL A 1 357 ? -6.184 -8.475 17.862 1.00 94.75 357 VAL A N 1
ATOM 2872 C CA . VAL A 1 357 ? -5.913 -7.762 16.600 1.00 94.75 357 VAL A CA 1
ATOM 2873 C C . VAL A 1 357 ? -4.547 -7.078 16.631 1.00 94.75 357 VAL A C 1
ATOM 2875 O O . VAL A 1 357 ? -3.827 -7.158 15.636 1.00 94.75 357 VAL A O 1
ATOM 2878 N N . LYS A 1 358 ? -4.168 -6.457 17.754 1.00 93.56 358 LYS A N 1
ATOM 2879 C CA . LYS A 1 358 ? -2.835 -5.869 17.932 1.00 93.56 358 LYS A CA 1
ATOM 2880 C C . LYS A 1 358 ? -1.746 -6.932 17.793 1.00 93.56 358 LYS A C 1
ATOM 2882 O O . LYS A 1 358 ? -0.844 -6.751 16.990 1.00 93.56 358 LYS A O 1
ATOM 2887 N N . GLN A 1 359 ? -1.885 -8.081 18.457 1.00 95.00 359 GLN A N 1
ATOM 2888 C CA . GLN A 1 359 ? -0.914 -9.180 18.343 1.00 95.00 359 GLN A CA 1
ATOM 2889 C C . GLN A 1 359 ? -0.753 -9.685 16.899 1.00 95.00 359 GLN A C 1
ATOM 2891 O O . GLN A 1 359 ? 0.360 -9.940 16.440 1.00 95.00 359 GLN A O 1
ATOM 2896 N N . TYR A 1 360 ? -1.851 -9.778 16.141 1.00 96.50 360 TYR A N 1
ATOM 2897 C CA . TYR A 1 360 ? -1.785 -10.082 14.709 1.00 96.50 360 TYR A CA 1
ATOM 2898 C C . TYR A 1 360 ? -1.048 -8.987 13.916 1.00 96.50 360 TYR A C 1
ATOM 2900 O O . TYR A 1 360 ? -0.257 -9.290 13.017 1.00 96.50 360 TYR A O 1
ATOM 2908 N N . ASN A 1 361 ? -1.321 -7.712 14.210 1.00 96.06 361 ASN A N 1
ATOM 2909 C CA . ASN A 1 361 ? -0.663 -6.584 13.553 1.00 96.06 361 ASN A CA 1
ATOM 2910 C C . ASN A 1 361 ? 0.834 -6.540 13.870 1.00 96.06 361 ASN A C 1
ATOM 2912 O O . ASN A 1 361 ? 1.612 -6.315 12.946 1.00 96.06 361 ASN A O 1
ATOM 2916 N N . ASP A 1 362 ? 1.229 -6.840 15.107 1.00 95.38 362 ASP A N 1
ATOM 2917 C CA . ASP A 1 362 ? 2.622 -6.950 15.545 1.00 95.38 362 ASP A CA 1
ATOM 2918 C C . ASP A 1 362 ? 3.345 -8.068 14.765 1.00 95.38 362 ASP A C 1
ATOM 2920 O O . ASP A 1 362 ? 4.396 -7.828 14.167 1.00 95.38 362 ASP A O 1
ATOM 2924 N N . ALA A 1 363 ? 2.724 -9.244 14.605 1.00 96.94 363 ALA A N 1
ATOM 2925 C CA . ALA A 1 363 ? 3.283 -10.315 13.772 1.00 96.94 363 ALA A CA 1
ATOM 2926 C C . ALA A 1 363 ? 3.404 -9.919 12.284 1.00 96.94 363 ALA A C 1
ATOM 2928 O O . ALA A 1 363 ? 4.414 -10.174 11.625 1.00 96.94 363 ALA A O 1
ATOM 2929 N N . ASN A 1 364 ? 2.395 -9.243 11.727 1.00 97.62 364 ASN A N 1
ATOM 2930 C CA . ASN A 1 364 ? 2.464 -8.726 10.357 1.00 97.62 364 ASN A CA 1
ATOM 2931 C C . ASN A 1 364 ? 3.508 -7.599 10.212 1.00 97.62 364 ASN A C 1
ATOM 2933 O O . ASN A 1 364 ? 4.082 -7.431 9.133 1.00 97.62 364 ASN A O 1
ATOM 2937 N N . ARG A 1 365 ? 3.770 -6.827 11.273 1.00 96.38 365 ARG A N 1
ATOM 2938 C CA . ARG A 1 365 ? 4.800 -5.783 11.308 1.00 96.38 365 ARG A CA 1
ATOM 2939 C C . ARG A 1 365 ? 6.185 -6.392 11.163 1.00 96.38 365 ARG A C 1
ATOM 2941 O O . ARG A 1 365 ? 6.949 -5.903 10.335 1.00 96.38 365 ARG A O 1
ATOM 2948 N N . GLU A 1 366 ? 6.476 -7.491 11.855 1.00 96.25 366 GLU A N 1
ATOM 2949 C CA . GLU A 1 366 ? 7.730 -8.236 11.670 1.00 96.25 366 GLU A CA 1
ATOM 2950 C C . GLU A 1 366 ? 7.909 -8.703 10.218 1.00 96.25 366 GLU A C 1
ATOM 2952 O O . GLU A 1 366 ? 8.951 -8.473 9.602 1.00 96.25 366 GLU A O 1
ATOM 2957 N N . VAL A 1 367 ? 6.856 -9.260 9.609 1.00 97.25 367 VAL A N 1
ATOM 2958 C CA . VAL A 1 367 ? 6.879 -9.662 8.191 1.00 97.25 367 VAL A CA 1
ATOM 2959 C C . VAL A 1 367 ? 7.095 -8.463 7.259 1.00 97.25 367 VAL A C 1
ATOM 2961 O O . VAL A 1 367 ? 7.795 -8.555 6.244 1.00 97.25 367 VAL A O 1
ATOM 2964 N N . ALA A 1 368 ? 6.479 -7.322 7.567 1.00 96.31 368 ALA A N 1
ATOM 2965 C CA . ALA A 1 368 ? 6.635 -6.098 6.795 1.00 96.31 368 ALA A CA 1
ATOM 2966 C C . ALA A 1 368 ? 8.059 -5.528 6.902 1.00 96.31 368 ALA A C 1
ATOM 2968 O O . ALA A 1 368 ? 8.587 -5.079 5.881 1.00 96.31 368 ALA A O 1
ATOM 2969 N N . ILE A 1 369 ? 8.681 -5.595 8.083 1.00 93.75 369 ILE A N 1
ATOM 2970 C CA . ILE A 1 369 ? 10.075 -5.197 8.323 1.00 93.75 369 ILE A CA 1
ATOM 2971 C C . ILE A 1 369 ? 11.026 -6.092 7.532 1.00 93.75 369 ILE A C 1
ATOM 2973 O O . ILE A 1 369 ? 11.812 -5.563 6.750 1.00 93.75 369 ILE A O 1
ATOM 2977 N N . LEU A 1 370 ? 10.866 -7.419 7.611 1.00 93.94 370 LEU A N 1
ATOM 2978 C CA . LEU A 1 370 ? 11.633 -8.384 6.810 1.00 93.94 370 LEU A CA 1
ATOM 2979 C C . LEU A 1 370 ? 11.578 -8.060 5.309 1.00 93.94 370 LEU A C 1
ATOM 2981 O O . LEU A 1 370 ? 12.554 -8.179 4.580 1.00 93.94 370 LEU A O 1
ATOM 2985 N N . CYS A 1 371 ? 10.419 -7.626 4.819 1.00 93.81 371 CYS A N 1
ATOM 2986 C CA . CYS A 1 371 ? 10.241 -7.261 3.418 1.00 93.81 371 CYS A CA 1
ATOM 2987 C C . 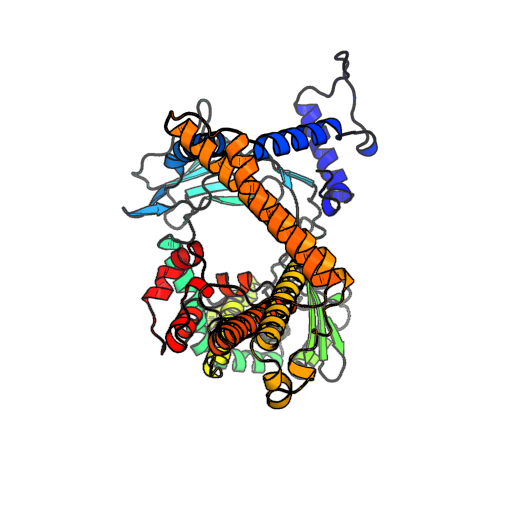CYS A 1 371 ? 10.668 -5.817 3.077 1.00 93.81 371 CYS A C 1
ATOM 2989 O O . CYS A 1 371 ? 10.503 -5.399 1.922 1.00 93.81 371 CYS A O 1
ATOM 2991 N N . ASN A 1 372 ? 11.149 -5.025 4.035 1.00 93.25 372 ASN A N 1
ATOM 2992 C CA . ASN A 1 372 ? 11.363 -3.582 3.906 1.00 93.25 372 ASN A CA 1
ATOM 2993 C C . ASN A 1 372 ? 10.132 -2.843 3.324 1.00 93.25 372 ASN A C 1
ATOM 2995 O O . ASN A 1 372 ? 10.226 -2.036 2.395 1.00 93.25 372 ASN A O 1
ATOM 2999 N N . HIS A 1 373 ? 8.928 -3.174 3.799 1.00 93.06 373 HIS A N 1
ATOM 3000 C CA . HIS A 1 373 ? 7.690 -2.482 3.434 1.00 93.06 373 HIS A CA 1
ATOM 3001 C C . HIS A 1 373 ? 7.529 -1.210 4.271 1.00 93.06 373 HIS A C 1
ATOM 3003 O O . HIS A 1 373 ? 6.730 -1.163 5.205 1.00 93.06 373 HIS A O 1
ATOM 3009 N N . LYS A 1 374 ? 8.281 -0.171 3.908 1.00 89.75 374 LYS A N 1
ATOM 3010 C CA . LYS A 1 374 ? 8.219 1.148 4.547 1.00 89.75 374 LYS A CA 1
ATOM 3011 C C . LYS A 1 374 ? 7.203 2.066 3.865 1.00 89.75 374 LYS A C 1
ATOM 3013 O O . LYS A 1 374 ? 6.884 1.905 2.684 1.00 89.75 374 LYS A O 1
ATOM 3018 N N . ARG A 1 375 ? 6.701 3.040 4.617 1.00 88.44 375 ARG A N 1
ATOM 3019 C CA . ARG A 1 375 ? 5.955 4.204 4.124 1.00 88.44 375 ARG A CA 1
ATOM 3020 C C . ARG A 1 375 ? 6.411 5.444 4.881 1.00 88.44 375 ARG A C 1
ATOM 3022 O O . ARG A 1 375 ? 6.856 5.338 6.017 1.00 88.44 375 ARG A O 1
ATOM 3029 N N . THR A 1 376 ? 6.254 6.611 4.273 1.00 87.06 376 THR A N 1
ATOM 3030 C CA . THR A 1 376 ? 6.379 7.866 5.012 1.00 87.06 376 THR A CA 1
ATOM 3031 C C . THR A 1 376 ? 5.223 8.006 5.999 1.00 87.06 376 THR A C 1
ATOM 3033 O O . THR A 1 376 ? 4.119 7.499 5.757 1.00 87.06 376 THR A O 1
ATOM 3036 N N . VAL A 1 377 ? 5.475 8.703 7.107 1.00 88.62 377 VAL A N 1
ATOM 3037 C CA . VAL A 1 377 ? 4.416 9.095 8.039 1.00 88.62 377 VAL A CA 1
ATOM 3038 C C . VAL A 1 377 ? 3.387 9.923 7.270 1.00 88.62 377 VAL A C 1
ATOM 3040 O O . VAL A 1 377 ? 3.732 10.840 6.522 1.00 88.62 377 VAL A O 1
ATOM 3043 N N . ALA A 1 378 ? 2.111 9.560 7.396 1.00 88.00 378 ALA A N 1
ATOM 3044 C CA . ALA A 1 378 ? 1.045 10.275 6.709 1.00 88.00 378 ALA A CA 1
ATOM 3045 C C . ALA A 1 378 ? 0.961 11.719 7.226 1.00 88.00 378 ALA A C 1
ATOM 3047 O O . ALA A 1 378 ? 1.037 11.939 8.430 1.00 88.00 378 ALA A O 1
ATOM 3048 N N . ALA A 1 379 ? 0.726 12.687 6.334 1.00 87.12 379 ALA A N 1
ATOM 3049 C CA . ALA A 1 379 ? 0.692 14.109 6.698 1.00 87.12 379 ALA A CA 1
ATOM 3050 C C . ALA A 1 379 ? -0.302 14.432 7.834 1.00 87.12 379 ALA A C 1
ATOM 3052 O O . ALA A 1 379 ? -0.018 15.276 8.667 1.00 87.12 379 ALA A O 1
ATOM 3053 N N . GLY A 1 380 ? -1.436 13.724 7.903 1.00 89.00 380 GLY A N 1
ATOM 3054 C CA . GLY A 1 380 ? -2.428 13.877 8.975 1.00 89.00 380 GLY A CA 1
ATOM 3055 C C . GLY A 1 380 ? -2.282 12.879 10.129 1.00 89.00 380 GLY A C 1
ATOM 3056 O O . GLY A 1 380 ? -3.275 12.603 10.797 1.00 89.00 380 GLY A O 1
ATOM 3057 N N . HIS A 1 381 ? -1.119 12.239 10.308 1.00 90.69 381 HIS A N 1
ATOM 3058 C CA . HIS A 1 381 ? -0.903 11.285 11.406 1.00 90.69 381 HIS A CA 1
ATOM 3059 C C . HIS A 1 381 ? -0.937 11.988 12.763 1.00 90.69 381 HIS A C 1
ATOM 3061 O O . HIS A 1 381 ? -1.653 11.525 13.645 1.00 90.69 381 HIS A O 1
ATOM 3067 N N . ALA A 1 382 ? -0.255 13.131 12.895 1.00 93.25 382 ALA A N 1
ATOM 3068 C CA . ALA A 1 382 ? -0.257 13.935 14.119 1.00 93.25 382 ALA A CA 1
ATOM 3069 C C . ALA A 1 382 ? -1.688 14.320 14.533 1.00 93.25 382 ALA A C 1
ATOM 3071 O O . ALA A 1 382 ? -2.133 13.909 15.600 1.00 93.25 382 ALA A O 1
ATOM 3072 N N . ASP A 1 383 ? -2.463 14.935 13.632 1.00 93.75 383 ASP A N 1
ATOM 3073 C CA . ASP A 1 383 ? -3.870 15.288 13.878 1.00 93.75 383 ASP A CA 1
ATOM 3074 C C . ASP A 1 383 ? -4.740 14.077 14.253 1.00 93.75 383 ASP A C 1
ATOM 3076 O O . ASP A 1 383 ? -5.735 14.192 14.969 1.00 93.75 383 ASP A O 1
ATOM 3080 N N . GLN A 1 384 ? -4.443 12.893 13.703 1.00 92.50 384 GLN A N 1
ATOM 3081 C CA . GLN A 1 384 ? -5.174 11.674 14.049 1.00 92.50 384 GLN A CA 1
ATOM 3082 C C . GLN A 1 384 ? -4.835 11.176 15.452 1.00 92.50 384 GLN A C 1
ATOM 3084 O O . GLN A 1 384 ? -5.730 10.650 16.116 1.00 92.50 384 GLN A O 1
ATOM 3089 N N . MET A 1 385 ? -3.574 11.297 15.867 1.00 94.69 385 MET A N 1
ATOM 3090 C CA . MET A 1 385 ? -3.116 10.920 17.203 1.00 94.69 385 MET A CA 1
ATOM 3091 C C . MET A 1 385 ? -3.624 11.904 18.253 1.00 94.69 385 MET A C 1
ATOM 3093 O O . MET A 1 385 ? -4.151 11.468 19.272 1.00 94.69 385 MET A O 1
ATOM 3097 N N . GLU A 1 386 ? -3.595 13.202 17.956 1.00 93.88 386 GLU A N 1
ATOM 3098 C CA . GLU A 1 386 ? -4.186 14.254 18.786 1.00 93.88 386 GLU A CA 1
ATOM 3099 C C . GLU A 1 386 ? -5.683 14.003 19.010 1.00 93.88 386 GLU A C 1
ATOM 3101 O O . GLU A 1 386 ? -6.125 13.837 20.142 1.00 93.88 386 GLU A O 1
ATOM 3106 N N . LYS A 1 387 ? -6.457 13.777 17.939 1.00 93.44 387 LYS A N 1
ATOM 3107 C CA . LYS A 1 387 ? -7.891 13.440 18.054 1.00 93.44 387 LYS A CA 1
ATOM 3108 C C . LYS A 1 387 ? -8.169 12.157 18.835 1.00 93.44 387 LYS A C 1
ATOM 3110 O O . LYS A 1 387 ? -9.274 11.991 19.354 1.00 93.44 387 LYS A O 1
ATOM 3115 N N . LEU A 1 388 ? -7.248 11.191 18.834 1.00 93.69 388 LEU A N 1
ATOM 3116 C CA . LEU A 1 388 ? -7.377 9.989 19.661 1.00 93.69 388 LEU A CA 1
ATOM 3117 C C . LEU A 1 388 ? -7.099 10.313 21.130 1.00 93.69 388 LEU A C 1
ATOM 3119 O O . LEU A 1 388 ? -7.889 9.894 21.974 1.00 93.69 388 LEU A O 1
ATOM 3123 N N . SER A 1 389 ? -6.055 11.098 21.402 1.00 93.94 389 SER A N 1
ATOM 3124 C CA . SER A 1 389 ? -5.715 11.607 22.732 1.00 93.94 389 SER A CA 1
ATOM 3125 C C . SER A 1 389 ? -6.868 12.411 23.341 1.00 93.94 389 SER A C 1
ATOM 3127 O O . SER A 1 389 ? -7.350 12.070 24.417 1.00 93.94 389 SER A O 1
ATOM 3129 N N . ASP A 1 390 ? -7.442 13.365 22.603 1.00 92.75 390 ASP A N 1
ATOM 3130 C CA . ASP A 1 390 ? -8.574 14.179 23.071 1.00 92.75 390 ASP A CA 1
ATOM 3131 C C . ASP A 1 390 ? -9.807 13.345 23.423 1.00 92.75 390 ASP A C 1
ATOM 3133 O O . ASP A 1 390 ? -10.540 13.637 24.369 1.00 92.75 390 ASP A O 1
ATOM 3137 N N . ARG A 1 391 ? -10.057 12.268 22.670 1.00 94.12 391 ARG A N 1
ATOM 3138 C CA . ARG A 1 391 ? -11.154 11.343 22.978 1.00 94.12 391 ARG A CA 1
ATOM 3139 C C . ARG A 1 391 ? -10.875 10.524 24.234 1.00 94.12 391 ARG A C 1
ATOM 3141 O O . ARG A 1 391 ? -11.824 10.243 24.964 1.00 94.12 391 ARG A O 1
ATOM 3148 N N . ILE A 1 392 ? -9.622 10.133 24.472 1.00 95.00 392 ILE A N 1
ATOM 3149 C CA . ILE A 1 392 ? -9.210 9.452 25.708 1.00 95.00 392 ILE A CA 1
ATOM 3150 C C . ILE A 1 392 ? -9.399 10.403 26.894 1.00 95.00 392 ILE A C 1
ATOM 3152 O O . ILE A 1 392 ? -10.096 10.033 27.838 1.00 95.00 392 ILE A O 1
ATOM 3156 N N . LYS A 1 393 ? -8.933 11.654 26.783 1.00 95.00 393 LYS A N 1
ATOM 3157 C CA . LYS A 1 393 ? -9.166 12.712 27.778 1.00 95.00 393 LYS A CA 1
ATOM 3158 C C . LYS A 1 393 ? -10.649 12.949 28.051 1.00 95.00 393 LYS A C 1
ATOM 3160 O O . LYS A 1 393 ? -11.070 13.001 29.204 1.00 95.00 393 LYS A O 1
ATOM 3165 N N . GLY A 1 394 ? -11.485 12.982 27.011 1.00 95.38 394 GLY A N 1
ATOM 3166 C CA . GLY A 1 394 ? -12.943 13.069 27.160 1.00 95.38 394 GLY A CA 1
ATOM 3167 C C . GLY A 1 394 ? -13.548 11.903 27.951 1.00 95.38 394 GLY A C 1
ATOM 3168 O O . GLY A 1 394 ? -14.441 12.104 28.777 1.00 95.38 394 GLY A O 1
ATOM 3169 N N . LEU A 1 395 ? -13.043 10.681 27.757 1.00 95.69 395 LEU A N 1
ATOM 3170 C CA . LEU A 1 395 ? -13.452 9.514 28.544 1.00 95.69 395 LEU A CA 1
ATOM 3171 C C . LEU A 1 395 ? -12.933 9.575 29.988 1.00 95.69 395 LEU A C 1
ATOM 3173 O O . LEU A 1 395 ? -13.693 9.258 30.903 1.00 95.69 395 LEU A O 1
ATOM 3177 N N . GLN A 1 396 ? -11.690 10.012 30.211 1.00 95.19 396 GLN A N 1
ATOM 3178 C CA . GLN A 1 396 ? -11.131 10.236 31.551 1.00 95.19 396 GLN A CA 1
ATOM 3179 C C . GLN A 1 396 ? -11.946 11.290 32.313 1.00 95.19 396 GLN A C 1
ATOM 3181 O O . GLN A 1 396 ? -12.326 11.066 33.464 1.00 95.19 396 GLN A O 1
ATOM 3186 N N . TYR A 1 397 ? -12.327 12.386 31.652 1.00 95.44 397 TYR A N 1
ATOM 3187 C CA . TYR A 1 397 ? -13.219 13.398 32.210 1.00 95.44 397 TYR A CA 1
ATOM 3188 C C . TYR A 1 397 ? -14.593 12.817 32.559 1.00 95.44 397 TYR A C 1
ATOM 3190 O O . TYR A 1 397 ? -15.100 13.030 33.662 1.00 95.44 397 TYR A O 1
ATOM 3198 N N . GLN A 1 398 ? -15.192 12.027 31.661 1.00 94.62 398 GLN A N 1
ATOM 3199 C CA . GLN A 1 398 ? -16.470 11.366 31.927 1.00 94.62 398 GLN A CA 1
ATOM 3200 C C . GLN A 1 398 ? -16.378 10.419 33.136 1.00 94.62 398 GLN A C 1
ATOM 3202 O O . GLN A 1 398 ? -17.256 10.442 34.002 1.00 94.62 398 GLN A O 1
ATOM 3207 N N . LYS A 1 399 ? -15.307 9.621 33.226 1.00 95.12 399 LYS A N 1
ATOM 3208 C CA . LYS A 1 399 ? -15.014 8.741 34.367 1.00 95.12 399 LYS A CA 1
ATOM 3209 C C . LYS A 1 399 ? -14.899 9.543 35.658 1.00 95.12 399 LYS A C 1
ATOM 3211 O O . LYS A 1 399 ? -15.546 9.202 36.647 1.00 95.12 399 LYS A O 1
ATOM 3216 N N . TRP A 1 400 ? -14.110 10.615 35.651 1.00 94.88 400 TRP A N 1
ATOM 3217 C CA . TRP A 1 400 ? -13.952 11.509 36.795 1.00 94.88 400 TRP A CA 1
ATOM 3218 C C . TRP A 1 400 ? -15.291 12.103 37.235 1.00 94.88 400 TRP A C 1
ATOM 3220 O O . TRP A 1 400 ? -15.637 12.046 38.414 1.00 94.88 400 TRP A O 1
ATOM 3230 N N . ARG A 1 401 ? -16.102 12.586 36.292 1.00 94.06 401 ARG A N 1
ATOM 3231 C CA . ARG A 1 401 ? -17.409 13.172 36.594 1.00 94.06 401 ARG A CA 1
ATOM 3232 C C . ARG A 1 401 ? -18.358 12.151 37.238 1.00 94.06 401 ARG A C 1
ATOM 3234 O O . ARG A 1 401 ? -19.034 12.487 38.206 1.00 94.06 401 ARG A O 1
ATOM 3241 N N . ILE A 1 402 ? -18.344 10.890 36.794 1.00 94.31 402 ILE A N 1
ATOM 3242 C CA . ILE A 1 402 ? -19.100 9.796 37.437 1.00 94.31 402 ILE A CA 1
ATOM 3243 C C . ILE A 1 402 ? -18.575 9.505 38.853 1.00 94.31 402 ILE A C 1
ATOM 3245 O O . ILE A 1 402 ? -19.368 9.321 39.775 1.00 94.31 402 ILE A O 1
ATOM 3249 N N . LYS A 1 403 ? -17.253 9.523 39.068 1.00 93.81 403 LYS A N 1
ATOM 3250 C CA . LYS A 1 403 ? -16.665 9.396 40.414 1.00 93.81 403 LYS A CA 1
ATOM 3251 C C . LYS A 1 403 ? -17.143 10.518 41.348 1.00 93.81 403 LYS A C 1
ATOM 3253 O O . LYS A 1 403 ? -17.451 10.247 42.507 1.00 93.81 403 LYS A O 1
ATOM 3258 N N . GLN A 1 404 ? -17.282 11.749 40.850 1.00 93.69 404 GLN A N 1
ATOM 3259 C CA . GLN A 1 404 ? -17.855 12.853 41.633 1.00 93.69 404 GLN A CA 1
ATOM 3260 C C . GLN A 1 404 ? -19.345 12.635 41.954 1.00 93.69 404 GLN A C 1
ATOM 3262 O O . GLN A 1 404 ? -19.771 12.917 43.071 1.00 93.69 404 GLN A O 1
ATOM 3267 N N . MET A 1 405 ? -20.131 12.065 41.033 1.00 93.94 405 MET A N 1
ATOM 3268 C CA . MET A 1 405 ? -21.529 11.693 41.311 1.00 93.94 405 MET A CA 1
ATOM 3269 C C . MET A 1 405 ? -21.647 10.611 42.386 1.00 93.94 405 MET A C 1
ATOM 3271 O O . MET A 1 405 ? -22.549 10.668 43.218 1.00 93.94 405 MET A O 1
ATOM 3275 N N . ILE A 1 406 ? -20.730 9.637 42.393 1.00 93.12 406 ILE A N 1
ATOM 3276 C CA . ILE A 1 406 ? -20.648 8.623 43.451 1.00 93.12 406 ILE A CA 1
ATOM 3277 C C . ILE A 1 406 ? -20.421 9.296 44.814 1.00 93.12 406 ILE A C 1
ATOM 3279 O O . ILE A 1 406 ? -21.122 8.963 45.767 1.00 93.12 406 ILE A O 1
ATOM 3283 N N . LEU A 1 407 ? -19.511 10.276 44.904 1.00 91.62 407 LEU A N 1
ATOM 3284 C CA . LEU A 1 407 ? -19.297 11.046 46.139 1.00 91.62 407 LEU A CA 1
ATOM 3285 C C . LEU A 1 407 ? -20.520 11.863 46.556 1.00 91.62 407 LEU A C 1
ATOM 3287 O O . LEU A 1 407 ? -20.761 12.017 47.751 1.00 91.62 407 LEU A O 1
ATOM 3291 N N . ALA A 1 408 ? -21.272 12.400 45.595 1.00 90.69 408 ALA A N 1
ATOM 3292 C CA . ALA A 1 408 ? -22.493 13.145 45.878 1.00 90.69 408 ALA A CA 1
ATOM 3293 C C . ALA A 1 408 ? -23.609 12.245 46.440 1.00 90.69 408 ALA A C 1
ATOM 3295 O O . ALA A 1 408 ? -24.376 12.701 47.284 1.00 90.69 408 ALA A O 1
ATOM 3296 N N . LEU A 1 409 ? -23.685 10.981 46.001 1.00 91.00 409 LEU A N 1
ATOM 3297 C CA . LEU A 1 409 ? -24.637 9.992 46.523 1.00 91.00 409 LEU A CA 1
ATOM 3298 C C . LEU A 1 409 ? -24.226 9.429 47.886 1.00 91.00 409 LEU A C 1
ATOM 3300 O O . LEU A 1 409 ? -25.064 9.306 48.775 1.00 91.00 409 LEU A O 1
ATOM 3304 N N . ASP A 1 410 ? -22.954 9.059 48.042 1.00 89.81 410 ASP A N 1
ATOM 3305 C CA . ASP A 1 410 ? -22.420 8.480 49.274 1.00 89.81 410 ASP A CA 1
ATOM 3306 C C . ASP A 1 410 ? -21.044 9.078 49.608 1.00 89.81 410 ASP A C 1
ATOM 3308 O O . ASP A 1 410 ? -20.009 8.535 49.220 1.00 89.81 410 ASP A O 1
ATOM 3312 N N . PRO A 1 411 ? -20.984 10.165 50.394 1.00 88.88 411 PRO A N 1
ATOM 3313 C CA . PRO A 1 411 ? -19.715 10.771 50.793 1.00 88.88 411 PRO A CA 1
ATOM 3314 C C . PRO A 1 411 ? -18.800 9.838 51.603 1.00 88.88 411 PRO A C 1
ATOM 3316 O O . PRO A 1 411 ? -17.581 10.038 51.633 1.00 88.88 411 PRO A O 1
ATOM 3319 N N . LYS A 1 412 ? -19.349 8.811 52.276 1.00 90.25 412 LYS A N 1
ATOM 3320 C CA . LYS A 1 412 ? -18.563 7.889 53.116 1.00 90.25 412 LYS A CA 1
ATOM 3321 C C . LYS A 1 412 ? -17.719 6.939 52.271 1.00 90.25 412 LYS A C 1
ATOM 3323 O O . LYS A 1 412 ? -16.683 6.471 52.752 1.00 90.25 412 LYS A O 1
ATOM 3328 N N . ILE A 1 413 ? -18.078 6.723 51.004 1.00 90.56 413 ILE A N 1
ATOM 3329 C CA . ILE A 1 413 ? -17.330 5.859 50.084 1.00 90.56 413 ILE A CA 1
ATOM 3330 C C . ILE A 1 413 ? -15.889 6.336 49.850 1.00 90.56 413 ILE A C 1
ATOM 3332 O O . ILE A 1 413 ? -15.009 5.517 49.577 1.00 90.56 413 ILE A O 1
ATOM 3336 N N . LYS A 1 414 ? -15.606 7.631 50.068 1.00 89.06 414 LYS A N 1
ATOM 3337 C CA . LYS A 1 414 ? -14.247 8.192 50.025 1.00 89.06 414 LYS A CA 1
ATOM 3338 C C . LYS A 1 414 ? -13.297 7.498 51.003 1.00 89.06 414 LYS A C 1
ATOM 3340 O O . LYS A 1 414 ? -12.137 7.276 50.671 1.00 89.06 414 LYS A O 1
ATOM 3345 N N . LYS A 1 415 ? -13.793 7.091 52.178 1.00 89.06 415 LYS A N 1
ATOM 3346 C CA . LYS A 1 415 ? -13.000 6.333 53.161 1.00 89.06 415 LYS A CA 1
ATOM 3347 C C . LYS A 1 415 ? -12.714 4.904 52.695 1.00 89.06 415 LYS A C 1
ATOM 3349 O O . LYS A 1 415 ? -11.675 4.360 53.035 1.00 89.06 415 LYS A O 1
ATOM 3354 N N . LYS A 1 416 ? -13.622 4.310 51.911 1.00 89.88 416 LYS A N 1
ATOM 3355 C CA . LYS A 1 416 ? -13.515 2.927 51.422 1.00 89.88 416 LYS A CA 1
ATOM 3356 C C . LYS A 1 416 ? -12.605 2.795 50.197 1.00 89.88 416 LYS A C 1
ATOM 3358 O O . LYS A 1 416 ? -11.873 1.820 50.098 1.00 89.88 416 LYS A O 1
ATOM 3363 N N . LYS A 1 417 ? -12.674 3.738 49.251 1.00 88.44 417 LYS A N 1
ATOM 3364 C CA . LYS A 1 417 ? -11.922 3.698 47.977 1.00 88.44 417 LYS A CA 1
ATOM 3365 C C . LYS A 1 417 ? -10.637 4.543 47.993 1.00 88.44 417 LYS A C 1
ATOM 3367 O O . LYS A 1 417 ? -9.846 4.443 47.063 1.00 88.44 417 LYS A O 1
ATOM 3372 N N . GLY A 1 418 ? -10.431 5.356 49.033 1.00 90.38 418 GLY A N 1
ATOM 3373 C CA . GLY A 1 418 ? -9.307 6.288 49.146 1.00 90.38 418 GLY A CA 1
ATOM 3374 C C . GLY A 1 418 ? -9.549 7.613 48.413 1.00 90.38 418 GLY A C 1
ATOM 3375 O O . GLY A 1 418 ? -10.348 7.690 47.481 1.00 90.38 418 GLY A O 1
ATOM 3376 N N . ALA A 1 419 ? -8.866 8.680 48.845 1.00 89.06 419 ALA A N 1
ATOM 3377 C CA . ALA A 1 419 ? -9.010 10.013 48.250 1.00 89.06 419 ALA A CA 1
ATOM 3378 C C . ALA A 1 419 ? -8.515 10.062 46.794 1.00 89.06 419 ALA A C 1
ATOM 3380 O O . ALA A 1 419 ? -9.238 10.582 45.945 1.00 89.06 419 ALA A O 1
ATOM 3381 N N . ALA A 1 420 ? -7.379 9.413 46.514 1.00 89.69 420 ALA A N 1
ATOM 3382 C CA . ALA A 1 420 ? -6.761 9.328 45.190 1.00 89.69 420 ALA A CA 1
ATOM 3383 C C . ALA A 1 420 ? -7.702 8.771 44.109 1.00 89.69 420 ALA A C 1
ATOM 3385 O O . ALA A 1 420 ? -7.667 9.195 42.959 1.00 89.69 420 ALA A O 1
ATOM 3386 N N . TYR A 1 421 ? -8.627 7.871 44.465 1.00 88.81 421 TYR A N 1
ATOM 3387 C CA . TYR A 1 421 ? -9.594 7.341 43.502 1.00 88.81 421 TYR A CA 1
ATOM 3388 C C . TYR A 1 421 ? -10.481 8.435 42.886 1.00 88.81 421 TYR A C 1
ATOM 3390 O O . TYR A 1 421 ? -10.916 8.286 41.745 1.00 88.81 421 TYR A O 1
ATOM 3398 N N . PHE A 1 422 ? -10.750 9.522 43.613 1.00 90.56 422 PHE A N 1
ATOM 3399 C CA . PHE A 1 422 ? -11.628 10.620 43.192 1.00 90.56 422 PHE A CA 1
ATOM 3400 C C . PHE A 1 422 ? -10.872 11.843 42.670 1.00 90.56 422 PHE A C 1
ATOM 3402 O O . PHE A 1 422 ? -11.504 12.846 42.328 1.00 90.56 422 PHE A O 1
ATOM 3409 N N . GLU A 1 423 ? -9.547 11.775 42.630 1.00 90.00 423 GLU A N 1
ATOM 3410 C CA . GLU A 1 423 ? -8.719 12.837 42.078 1.00 90.00 423 GLU A CA 1
ATOM 3411 C C . GLU A 1 423 ? -8.848 12.886 40.554 1.00 90.00 423 GLU A C 1
ATOM 3413 O O . GLU A 1 423 ? -9.325 11.946 39.901 1.00 90.00 423 GLU A O 1
ATOM 3418 N N . LEU A 1 424 ? -8.533 14.060 40.015 1.00 88.69 424 LEU A N 1
ATOM 3419 C CA . LEU A 1 424 ? -8.499 14.284 38.581 1.00 88.69 424 LEU A CA 1
ATOM 3420 C C . LEU A 1 424 ? -7.295 13.535 37.994 1.00 88.69 424 LEU A C 1
ATOM 3422 O O . LEU A 1 424 ? -6.277 13.395 38.663 1.00 88.69 424 LEU A O 1
ATOM 3426 N N . ASP A 1 425 ? -7.446 13.022 36.777 1.00 87.06 425 ASP A N 1
ATOM 3427 C CA . ASP A 1 425 ? -6.346 12.376 36.055 1.00 87.06 425 ASP A CA 1
ATOM 3428 C C . ASP A 1 425 ? -5.242 13.408 35.754 1.00 87.06 425 ASP A C 1
ATOM 3430 O O . ASP A 1 425 ? -5.565 14.569 35.500 1.00 87.06 425 ASP A O 1
ATOM 3434 N N . GLU A 1 426 ? -3.968 13.010 35.789 1.00 85.31 426 GLU A N 1
ATOM 3435 C CA . GLU A 1 426 ? -2.822 13.927 35.630 1.00 85.31 426 GLU A CA 1
ATOM 3436 C C . GLU A 1 426 ? -2.823 14.624 34.260 1.00 85.31 426 GLU A C 1
ATOM 3438 O O . GLU A 1 426 ? -2.368 15.759 34.130 1.00 85.31 426 GLU A O 1
ATOM 3443 N N . ASP A 1 427 ? -3.407 13.972 33.252 1.00 82.56 427 ASP A N 1
ATOM 3444 C CA . ASP A 1 427 ? -3.524 14.480 31.883 1.00 82.56 427 ASP A CA 1
ATOM 3445 C C . ASP A 1 427 ? -4.621 15.549 31.696 1.00 82.56 427 ASP A C 1
ATOM 3447 O O . ASP A 1 427 ? -4.800 16.079 30.584 1.00 82.56 427 ASP A O 1
ATOM 3451 N N . LEU A 1 428 ? -5.391 15.838 32.752 1.00 90.75 428 LEU A N 1
ATOM 3452 C CA . LEU A 1 428 ? -6.515 16.768 32.752 1.00 90.75 428 LEU A CA 1
ATOM 3453 C C . LEU A 1 428 ? -6.253 17.937 33.703 1.00 90.75 428 LEU A C 1
ATOM 3455 O O . LEU A 1 428 ? -5.980 17.757 34.887 1.00 90.75 428 LEU A O 1
ATOM 3459 N N . ASP A 1 429 ? -6.475 19.151 33.212 1.00 90.31 429 ASP A N 1
ATOM 3460 C CA . ASP A 1 429 ? -6.478 20.359 34.029 1.00 90.31 429 ASP A CA 1
ATOM 3461 C C . ASP A 1 429 ? -7.830 21.092 33.948 1.00 90.31 429 ASP A C 1
ATOM 3463 O O . ASP A 1 429 ? -8.744 20.746 33.191 1.00 90.31 429 ASP A O 1
ATOM 3467 N N . MET A 1 430 ? -7.984 22.116 34.789 1.00 88.38 430 MET A N 1
ATOM 3468 C CA . MET A 1 430 ? -9.222 22.893 34.862 1.00 88.38 430 MET A CA 1
ATOM 3469 C C . MET A 1 430 ? -9.472 23.775 33.634 1.00 88.38 430 MET A C 1
ATOM 3471 O O . MET A 1 430 ? -10.609 24.217 33.450 1.00 88.38 430 MET A O 1
ATOM 3475 N N . GLU A 1 431 ? -8.447 24.083 32.843 1.00 91.38 431 GLU A N 1
ATOM 3476 C CA . GLU A 1 431 ? -8.575 24.850 31.605 1.00 91.38 431 GLU A CA 1
ATOM 3477 C C . GLU A 1 431 ? -9.163 23.952 30.516 1.00 91.38 431 GLU A C 1
ATOM 3479 O O . GLU A 1 431 ? -10.266 24.222 30.031 1.00 91.38 431 GLU A O 1
ATOM 3484 N N . TRP A 1 432 ? -8.540 22.796 30.289 1.00 93.50 432 TRP A N 1
ATOM 3485 C CA . TRP A 1 432 ? -9.007 21.763 29.375 1.00 93.50 432 TRP A CA 1
ATOM 3486 C C . TRP A 1 432 ? -10.436 21.314 29.700 1.00 93.50 432 TRP A C 1
ATOM 3488 O O . TRP A 1 432 ? -11.260 21.180 28.799 1.00 93.50 432 TRP A O 1
ATOM 3498 N N . ILE A 1 433 ? -10.796 21.132 30.981 1.00 93.38 433 ILE A N 1
ATOM 3499 C CA . ILE A 1 433 ? -12.173 20.758 31.364 1.00 93.38 433 ILE A CA 1
ATOM 3500 C C . ILE A 1 433 ? -13.191 21.805 30.902 1.00 93.38 433 ILE A C 1
ATOM 3502 O O . ILE A 1 433 ? -14.254 21.437 30.396 1.00 93.38 433 ILE A O 1
ATOM 3506 N N . LYS A 1 434 ? -12.899 23.100 31.076 1.00 93.44 434 LYS A N 1
ATOM 3507 C CA . LYS A 1 434 ? -13.814 24.177 30.667 1.00 93.44 434 LYS A CA 1
ATOM 3508 C C . LYS A 1 434 ? -13.963 24.216 29.152 1.00 93.44 434 LYS A C 1
ATOM 3510 O O . LYS A 1 434 ? -15.085 24.338 28.660 1.00 93.44 434 LYS A O 1
ATOM 3515 N N . GLU A 1 435 ? -12.857 24.075 28.428 1.00 94.12 435 GLU A N 1
ATOM 3516 C CA . GLU A 1 435 ? -12.862 23.992 26.968 1.00 94.12 435 GLU A CA 1
ATOM 3517 C C . GLU A 1 435 ? -13.645 22.771 26.482 1.00 94.12 435 GLU A C 1
ATOM 3519 O O . GLU A 1 435 ? -14.512 22.889 25.616 1.00 94.12 435 GLU A O 1
ATOM 3524 N N . HIS A 1 436 ? -13.427 21.608 27.096 1.00 94.62 436 HIS A N 1
ATOM 3525 C CA . HIS A 1 436 ? -14.126 20.377 26.753 1.00 94.62 436 HIS A CA 1
ATOM 3526 C C . HIS A 1 436 ? -15.630 20.464 27.039 1.00 94.62 436 HIS A C 1
ATOM 3528 O O . HIS A 1 436 ? -16.444 20.028 26.228 1.00 94.62 436 HIS A O 1
ATOM 3534 N N . GLN A 1 437 ? -16.039 21.068 28.156 1.00 95.50 437 GLN A N 1
ATOM 3535 C CA . GLN A 1 437 ? -17.451 21.309 28.464 1.00 95.50 437 GLN A CA 1
ATOM 3536 C C . GLN A 1 437 ? -18.115 22.258 27.457 1.00 95.50 437 GLN A C 1
ATOM 3538 O O . GLN A 1 437 ? -19.238 21.992 27.019 1.00 95.50 437 GLN A O 1
ATOM 3543 N N . ALA A 1 438 ? -17.428 23.337 27.066 1.00 94.75 438 ALA A N 1
ATOM 3544 C CA . ALA A 1 438 ? -17.900 24.243 26.021 1.00 94.75 438 ALA A CA 1
ATOM 3545 C C . ALA A 1 438 ? -18.021 23.516 24.671 1.00 94.75 438 ALA A C 1
ATOM 3547 O O . ALA A 1 438 ? -19.042 23.636 23.990 1.00 94.75 438 ALA A O 1
ATOM 3548 N N . PHE A 1 439 ? -17.033 22.682 24.333 1.00 94.69 439 PHE A N 1
ATOM 3549 C CA . PHE A 1 439 ? -17.068 21.807 23.164 1.00 94.69 439 PHE A CA 1
ATOM 3550 C C . PHE A 1 439 ? -18.267 20.850 23.194 1.00 94.69 439 PHE A C 1
ATOM 3552 O O . PHE A 1 439 ? -18.955 20.728 22.186 1.00 94.69 439 PHE A O 1
ATOM 3559 N N . LEU A 1 440 ? -18.568 20.198 24.322 1.00 95.12 440 LEU A N 1
ATOM 3560 C CA . LEU A 1 440 ? -19.713 19.284 24.441 1.00 95.12 440 LEU A CA 1
ATOM 3561 C C . LEU A 1 440 ? -21.059 20.000 24.241 1.00 95.12 440 LEU A C 1
ATOM 3563 O O . LEU A 1 440 ? -21.954 19.450 23.592 1.00 95.12 440 LEU A O 1
ATOM 3567 N N . ALA A 1 441 ? -21.207 21.220 24.767 1.00 95.19 441 ALA A N 1
ATOM 3568 C CA . ALA A 1 441 ? -22.404 22.032 24.557 1.00 95.19 441 ALA A CA 1
ATOM 3569 C C . ALA A 1 441 ? -22.566 22.420 23.077 1.00 95.19 441 ALA A C 1
ATOM 3571 O O . ALA A 1 441 ? -23.636 22.221 22.499 1.00 95.19 441 ALA A O 1
ATOM 3572 N N . GLU A 1 4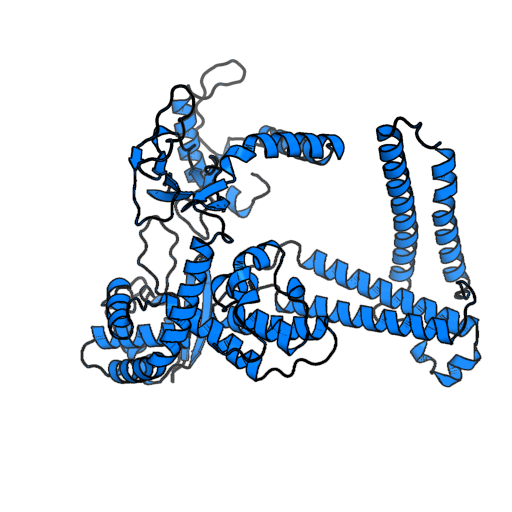42 ? -21.498 22.892 22.432 1.00 94.81 442 GLU A N 1
ATOM 3573 C CA . GLU A 1 442 ? -21.510 23.241 21.007 1.00 94.81 442 GLU A CA 1
ATOM 3574 C C . GLU A 1 442 ? -21.719 22.009 20.108 1.00 94.81 442 GLU A C 1
ATOM 3576 O O . GLU A 1 442 ? -22.500 22.047 19.156 1.00 94.81 442 GLU A O 1
ATOM 3581 N N . GLU A 1 443 ? -21.109 20.868 20.436 1.00 94.19 443 GLU A N 1
ATOM 3582 C CA . GLU A 1 443 ? -21.317 19.612 19.713 1.00 94.19 443 GLU A CA 1
ATOM 3583 C C . GLU A 1 443 ? -22.793 19.181 19.771 1.00 94.19 443 GLU A C 1
ATOM 3585 O O . GLU A 1 443 ? -23.355 18.724 18.767 1.00 94.19 443 GLU A O 1
ATOM 3590 N N . LEU A 1 444 ? -23.454 19.365 20.920 1.00 94.94 444 LEU A N 1
ATOM 3591 C CA . LEU A 1 444 ? -24.885 19.116 21.069 1.00 94.94 444 LEU A CA 1
ATOM 3592 C C . LEU A 1 444 ? -25.717 20.080 20.207 1.00 94.94 444 LEU A C 1
ATOM 3594 O O . LEU A 1 444 ? -26.599 19.612 19.481 1.00 94.94 444 LEU A O 1
ATOM 3598 N N . ARG A 1 445 ? -25.398 21.385 20.190 1.00 95.12 445 ARG A N 1
ATOM 3599 C CA . ARG A 1 445 ? -26.054 22.372 19.300 1.00 95.12 445 ARG A CA 1
ATOM 3600 C C . ARG A 1 445 ? -25.946 21.955 17.836 1.00 95.12 445 ARG A C 1
ATOM 3602 O O . ARG A 1 445 ? -26.946 21.942 17.117 1.00 95.12 445 ARG A O 1
ATOM 3609 N N . GLN A 1 446 ? -24.756 21.551 17.397 1.00 94.12 446 GLN A N 1
ATOM 3610 C CA . GLN A 1 446 ? -24.524 21.105 16.023 1.00 94.12 446 GLN A CA 1
ATOM 3611 C C . GLN A 1 446 ? -25.262 19.808 15.690 1.00 94.12 446 GLN A C 1
ATOM 3613 O O . GLN A 1 446 ? -25.801 19.679 14.589 1.00 94.12 446 GLN A O 1
ATOM 3618 N N . LYS A 1 447 ? -25.308 18.839 16.613 1.00 94.50 447 LYS A N 1
ATOM 3619 C CA . LYS A 1 447 ? -26.074 17.593 16.437 1.00 94.50 447 LYS A CA 1
ATOM 3620 C C . LYS A 1 447 ? -27.570 17.871 16.312 1.00 94.50 447 LYS A C 1
ATOM 3622 O O . LYS A 1 447 ? -28.211 17.280 15.444 1.00 94.50 447 LYS A O 1
ATOM 3627 N N . ILE A 1 448 ? -28.108 18.778 17.128 1.00 95.06 448 ILE A N 1
ATOM 3628 C CA . ILE A 1 448 ? -29.510 19.208 17.068 1.00 95.06 448 ILE A CA 1
ATOM 3629 C C . ILE A 1 448 ? -29.816 19.850 15.713 1.00 95.06 448 ILE A C 1
ATOM 3631 O O . ILE A 1 448 ? -30.744 19.400 15.043 1.00 95.06 448 ILE A O 1
ATOM 3635 N N . ARG A 1 449 ? -29.002 20.821 15.275 1.00 92.56 449 ARG A N 1
ATOM 3636 C CA . ARG A 1 449 ? -29.151 21.485 13.966 1.00 92.56 449 ARG A CA 1
ATOM 3637 C C . ARG A 1 449 ? -29.107 20.481 12.816 1.00 92.56 449 ARG A C 1
ATOM 3639 O O . ARG A 1 449 ? -30.075 20.355 12.083 1.00 92.56 449 ARG A O 1
ATOM 3646 N N . LYS A 1 450 ? -28.061 19.649 12.745 1.00 91.75 450 LYS A N 1
ATOM 3647 C CA . LYS A 1 450 ? -27.928 18.621 11.695 1.00 91.75 450 LYS A CA 1
ATOM 3648 C C . LYS A 1 450 ? -29.094 17.636 11.667 1.00 91.75 450 LYS A C 1
ATOM 3650 O O . LYS A 1 450 ? -29.488 17.185 10.595 1.00 91.75 450 LYS A O 1
ATOM 3655 N N . LYS A 1 451 ? -29.611 17.238 12.834 1.00 92.19 451 LYS A N 1
ATOM 3656 C CA . LYS A 1 451 ? -30.762 16.332 12.915 1.00 92.19 451 LYS A CA 1
ATOM 3657 C C . LYS A 1 451 ? -32.039 17.022 12.432 1.00 92.19 451 LYS A C 1
ATOM 3659 O O . LYS A 1 451 ? -32.790 16.402 11.690 1.00 92.19 451 LYS A O 1
ATOM 3664 N N . PHE A 1 452 ? -32.249 18.277 12.822 1.00 92.31 452 PHE A N 1
ATOM 3665 C CA . PHE A 1 452 ? -33.367 19.099 12.362 1.00 92.31 452 PHE A CA 1
ATOM 3666 C C . PHE A 1 452 ? -33.336 19.289 10.840 1.00 92.31 452 PHE A C 1
ATOM 3668 O O . PHE A 1 452 ? -34.324 18.987 10.176 1.00 92.31 452 PHE A O 1
ATOM 3675 N N . ASP A 1 453 ? -32.181 19.660 10.283 1.00 88.00 453 ASP A N 1
ATOM 3676 C CA . ASP A 1 453 ? -31.997 19.843 8.840 1.00 88.00 453 ASP A CA 1
ATOM 3677 C C . ASP A 1 453 ? -32.281 18.543 8.079 1.00 88.00 453 ASP A C 1
ATOM 3679 O O . ASP A 1 453 ? -33.051 18.530 7.126 1.00 88.00 453 ASP A O 1
ATOM 3683 N N . LYS A 1 454 ? -31.743 17.410 8.549 1.00 87.44 454 LYS A N 1
ATOM 3684 C CA . LYS A 1 454 ? -31.969 16.096 7.928 1.00 87.44 454 LYS A CA 1
ATOM 3685 C C . LYS A 1 454 ? -33.434 15.647 7.986 1.00 87.44 454 LYS A C 1
ATOM 3687 O O . LYS A 1 454 ? -33.915 14.974 7.076 1.00 87.44 454 LYS A O 1
ATOM 3692 N N . GLU A 1 455 ? -34.136 15.955 9.073 1.00 89.75 455 GLU A N 1
ATOM 3693 C CA . GLU A 1 455 ? -35.571 15.685 9.188 1.00 89.75 455 GLU A CA 1
ATOM 3694 C C . GLU A 1 455 ? -36.380 16.569 8.229 1.00 89.75 455 GLU A C 1
ATOM 3696 O O . GLU A 1 455 ? -37.314 16.066 7.606 1.00 89.75 455 GLU A O 1
ATOM 3701 N N . ASN A 1 456 ? -35.991 17.833 8.040 1.00 87.56 456 ASN A N 1
ATOM 3702 C CA . ASN A 1 456 ? -36.600 18.722 7.047 1.00 87.56 456 ASN A CA 1
ATOM 3703 C C . ASN A 1 456 ? -36.318 18.279 5.607 1.00 87.56 456 ASN A C 1
ATOM 3705 O O . ASN A 1 456 ? -37.248 18.230 4.810 1.00 87.56 456 ASN A O 1
ATOM 3709 N N . GLU A 1 457 ? -35.088 17.867 5.287 1.00 84.88 457 GLU A N 1
ATOM 3710 C CA . GLU A 1 457 ? -34.746 17.282 3.983 1.00 84.88 457 GLU A CA 1
ATOM 3711 C C . GLU A 1 457 ? -35.622 16.061 3.672 1.00 84.88 457 GLU A C 1
ATOM 3713 O O . GLU A 1 457 ? -36.108 15.905 2.551 1.00 84.88 457 GLU A O 1
ATOM 3718 N N . LYS A 1 458 ? -35.848 15.195 4.670 1.00 85.38 458 LYS A N 1
ATOM 3719 C CA . LYS A 1 458 ? -36.725 14.030 4.521 1.00 85.38 458 LYS A CA 1
ATOM 3720 C C . LYS A 1 458 ? -38.182 14.449 4.301 1.00 85.38 458 LYS A C 1
ATOM 3722 O O . LYS A 1 458 ? -38.806 13.956 3.373 1.00 85.38 458 LYS A O 1
ATOM 3727 N N . ARG A 1 459 ? -38.700 15.373 5.115 1.00 86.56 459 ARG A N 1
ATOM 3728 C CA . ARG A 1 459 ? -40.063 15.910 4.976 1.00 86.56 459 ARG A CA 1
ATOM 3729 C C . ARG A 1 459 ? -40.297 16.507 3.593 1.00 86.56 459 ARG A C 1
ATOM 3731 O O . ARG A 1 459 ? -41.270 16.150 2.944 1.00 86.56 459 ARG A O 1
ATOM 3738 N N . ALA A 1 460 ? -39.370 17.333 3.113 1.00 82.88 460 ALA A N 1
ATOM 3739 C CA . ALA A 1 460 ? -39.442 17.920 1.780 1.00 82.88 460 ALA A CA 1
ATOM 3740 C C . ALA A 1 460 ? -39.460 16.846 0.676 1.00 82.88 460 ALA A C 1
ATOM 3742 O O . ALA A 1 460 ? -40.231 16.958 -0.275 1.00 82.88 460 ALA A O 1
ATOM 3743 N N . ALA A 1 461 ? -38.658 15.782 0.813 1.00 78.44 461 ALA A N 1
ATOM 3744 C CA . ALA A 1 461 ? -38.667 14.651 -0.118 1.00 78.44 461 ALA A CA 1
ATOM 3745 C C . ALA A 1 461 ? -39.983 13.849 -0.087 1.00 78.44 461 ALA A C 1
ATOM 3747 O O . ALA A 1 461 ? -40.409 13.348 -1.126 1.00 78.44 461 ALA A O 1
ATOM 3748 N N . ASP A 1 462 ? -40.628 13.766 1.077 1.00 83.56 462 ASP A N 1
ATOM 3749 C CA . ASP A 1 462 ? -41.919 13.099 1.284 1.00 83.56 462 ASP A CA 1
ATOM 3750 C C . ASP A 1 462 ? -43.121 14.019 0.931 1.00 83.56 462 ASP A C 1
ATOM 3752 O O . ASP A 1 462 ? -44.276 13.625 1.082 1.00 83.56 462 ASP A O 1
ATOM 3756 N N . GLY A 1 463 ? -42.874 15.244 0.436 1.00 84.06 463 GLY A N 1
ATOM 3757 C CA . GLY A 1 463 ? -43.911 16.231 0.094 1.00 84.06 463 GLY A CA 1
ATOM 3758 C C . GLY A 1 463 ? -44.549 16.928 1.305 1.00 84.06 463 GLY A C 1
ATOM 3759 O O . GLY A 1 463 ? -45.552 17.631 1.169 1.00 84.06 463 GLY A O 1
ATOM 3760 N N . GLU A 1 464 ? -43.979 16.746 2.495 1.00 87.62 464 GLU A N 1
ATOM 3761 C CA . GLU A 1 464 ? -44.408 17.379 3.736 1.00 87.62 464 GLU A CA 1
ATOM 3762 C C . GLU A 1 464 ? -43.779 18.769 3.917 1.00 87.62 464 GLU A C 1
ATOM 3764 O O . GLU A 1 464 ? -42.691 19.072 3.424 1.00 87.62 464 GLU A O 1
ATOM 3769 N N . LYS A 1 465 ? -44.448 19.632 4.693 1.00 84.38 465 LYS A N 1
ATOM 3770 C CA . LYS A 1 465 ? -43.891 20.936 5.076 1.00 84.38 465 LYS A CA 1
ATOM 3771 C C . LYS A 1 465 ? -42.740 20.770 6.072 1.00 84.38 465 LYS A C 1
ATOM 3773 O O . LYS A 1 465 ? -42.809 19.950 6.996 1.00 84.38 465 LYS A O 1
ATOM 3778 N N . GLU A 1 466 ? -41.727 21.619 5.919 1.00 87.81 466 GLU A N 1
ATOM 3779 C CA . GLU A 1 466 ? -40.623 21.751 6.869 1.00 87.81 466 GLU A CA 1
ATOM 3780 C C . GLU A 1 466 ? -41.124 22.109 8.277 1.00 87.81 466 GLU A C 1
ATOM 3782 O O . GLU A 1 466 ? -42.141 22.789 8.463 1.00 87.81 466 GLU A O 1
ATOM 3787 N N . MET A 1 467 ? -40.398 21.638 9.289 1.00 87.94 467 MET A N 1
ATOM 3788 C CA . MET A 1 467 ? -40.643 21.984 10.684 1.00 87.94 467 MET A CA 1
ATOM 3789 C C . MET A 1 467 ? -40.368 23.471 10.921 1.00 87.94 467 MET A C 1
ATOM 3791 O O . MET A 1 467 ? -39.479 24.073 10.320 1.00 87.94 467 MET A O 1
ATOM 3795 N N . LYS A 1 468 ? -41.126 24.077 11.839 1.00 90.50 468 LYS A N 1
ATOM 3796 C CA . LYS A 1 468 ? -41.003 25.508 12.151 1.00 90.50 468 LYS A CA 1
ATOM 3797 C C . LYS A 1 468 ? -39.673 25.798 12.853 1.00 90.50 468 LYS A C 1
ATOM 3799 O O . LYS A 1 468 ? -39.240 25.019 13.695 1.00 90.50 468 LYS A O 1
ATOM 3804 N N . ALA A 1 469 ? -39.103 26.982 12.620 1.00 88.44 469 ALA A N 1
ATOM 3805 C CA . ALA A 1 469 ? -37.892 27.449 13.310 1.00 88.44 469 ALA A CA 1
ATOM 3806 C C . ALA A 1 469 ? -38.006 27.391 14.848 1.00 88.44 469 ALA A C 1
ATOM 3808 O O . ALA A 1 469 ? -37.055 27.019 15.528 1.00 88.44 469 ALA A O 1
ATOM 3809 N N . LYS A 1 470 ? -39.206 27.641 15.391 1.00 92.12 470 LYS A N 1
ATOM 3810 C CA . LYS A 1 470 ? -39.499 27.521 16.829 1.00 92.12 470 LYS A CA 1
ATOM 3811 C C . LYS A 1 470 ? -39.219 26.119 17.391 1.00 92.12 470 LYS A C 1
ATOM 3813 O O . LYS A 1 470 ? -38.871 25.975 18.555 1.00 92.12 470 LYS A O 1
ATOM 3818 N N . GLU A 1 471 ? -39.368 25.078 16.576 1.00 90.94 471 GLU A N 1
ATOM 3819 C CA . GLU A 1 471 ? -39.068 23.708 16.993 1.00 90.94 471 GLU A CA 1
ATOM 3820 C C . GLU A 1 471 ? -37.556 23.460 17.080 1.00 90.94 471 GLU A C 1
ATOM 3822 O O . GLU A 1 471 ? -37.102 22.743 17.969 1.00 90.94 471 GLU A O 1
ATOM 3827 N N . LEU A 1 472 ? -36.757 24.101 16.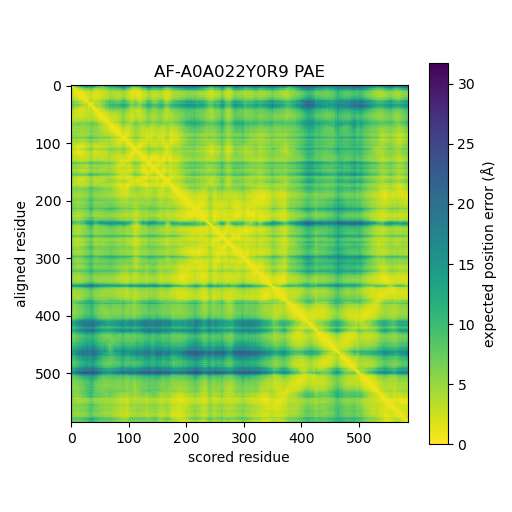218 1.00 91.69 472 LEU A N 1
ATOM 3828 C CA . LEU A 1 472 ? -35.301 24.099 16.352 1.00 91.69 472 LEU A CA 1
ATOM 3829 C C . LEU A 1 472 ? -34.860 24.854 17.612 1.00 91.69 472 LEU A C 1
ATOM 3831 O O . LEU A 1 472 ? -34.024 24.341 18.351 1.00 91.69 472 LEU A O 1
ATOM 3835 N N . GLU A 1 473 ? -35.434 26.030 17.877 1.00 91.81 473 GLU A N 1
ATOM 3836 C CA . GLU A 1 473 ? -35.160 26.810 19.094 1.00 91.81 473 GLU A CA 1
ATOM 3837 C C . GLU A 1 473 ? -35.462 26.006 20.362 1.00 91.81 473 GLU A C 1
ATOM 3839 O O . GLU A 1 473 ? -34.619 25.929 21.254 1.00 91.81 473 GLU A O 1
ATOM 3844 N N . GLU A 1 474 ? -36.617 25.336 20.421 1.00 93.75 474 GLU A N 1
ATOM 3845 C CA . GLU A 1 474 ? -36.981 24.493 21.564 1.00 93.75 474 GLU A CA 1
ATOM 3846 C C . GLU A 1 474 ? -35.989 23.343 21.760 1.00 93.75 474 GLU A C 1
ATOM 3848 O O . GLU A 1 474 ? -35.551 23.077 22.876 1.00 93.75 474 GLU A O 1
ATOM 3853 N N . ARG A 1 475 ? -35.574 22.684 20.671 1.00 93.75 475 ARG A N 1
ATOM 3854 C CA . ARG A 1 475 ? -34.575 21.609 20.739 1.00 93.75 475 ARG A CA 1
ATOM 3855 C C . ARG A 1 475 ? -33.209 22.136 21.191 1.00 93.75 475 ARG A C 1
ATOM 3857 O O . ARG A 1 475 ? -32.511 21.428 21.911 1.00 93.75 475 ARG A O 1
ATOM 3864 N N . LEU A 1 476 ? -32.824 23.352 20.787 1.00 94.19 476 LEU A N 1
ATOM 3865 C CA . LEU A 1 476 ? -31.548 23.978 21.154 1.00 94.19 476 LEU A CA 1
ATOM 3866 C C . LEU A 1 476 ? -31.444 24.314 22.646 1.00 94.19 476 LEU A C 1
ATOM 3868 O O . LEU A 1 476 ? -30.325 24.284 23.162 1.00 94.19 476 LEU A O 1
ATOM 3872 N N . LYS A 1 477 ? -32.570 24.505 23.353 1.00 94.25 477 LYS A N 1
ATOM 3873 C CA . LYS A 1 477 ? -32.576 24.712 24.814 1.00 94.25 477 LYS A CA 1
ATOM 3874 C C . LYS A 1 477 ? -31.847 23.608 25.572 1.00 94.25 477 LYS A C 1
ATOM 3876 O O . LYS A 1 477 ? -31.165 23.896 26.545 1.00 94.25 477 LYS A O 1
ATOM 3881 N N . ALA A 1 478 ? -31.899 22.363 25.093 1.00 93.75 478 ALA A N 1
ATOM 3882 C CA . ALA A 1 478 ? -31.169 21.256 25.714 1.00 93.75 478 ALA A CA 1
ATOM 3883 C C . ALA A 1 478 ? -29.646 21.501 25.769 1.00 93.75 478 ALA A C 1
ATOM 3885 O O . ALA A 1 478 ? -28.971 21.042 26.691 1.00 93.75 478 ALA A O 1
ATOM 3886 N N . ALA A 1 479 ? -29.088 22.226 24.794 1.00 93.88 479 ALA A N 1
ATOM 3887 C CA . ALA A 1 479 ? -27.680 22.609 24.809 1.00 93.88 479 ALA A CA 1
ATOM 3888 C C . ALA A 1 479 ? -27.403 23.817 25.716 1.00 93.88 479 ALA A C 1
ATOM 3890 O O . ALA A 1 479 ? -26.374 23.830 26.392 1.00 93.88 479 ALA A O 1
ATOM 3891 N N . ASP A 1 480 ? -28.322 24.787 25.777 1.00 93.75 480 ASP A N 1
ATOM 3892 C CA . ASP A 1 480 ? -28.246 25.908 26.727 1.00 93.75 480 ASP A CA 1
ATOM 3893 C C . ASP A 1 480 ? -28.289 25.415 28.182 1.00 93.75 480 ASP A C 1
ATOM 3895 O O . ASP A 1 480 ? -27.491 25.839 29.019 1.00 93.75 480 ASP A O 1
ATOM 3899 N N . GLU A 1 481 ? -29.177 24.464 28.477 1.00 94.50 481 GLU A N 1
ATOM 3900 C CA . GLU A 1 481 ? -29.297 23.812 29.782 1.00 94.50 481 GLU A CA 1
ATOM 3901 C C . GLU A 1 481 ? -28.017 23.057 30.159 1.00 94.50 481 GLU A C 1
ATOM 3903 O O . GLU A 1 481 ? -27.551 23.150 31.299 1.00 94.50 481 GLU A O 1
ATOM 3908 N N . LEU A 1 482 ? -27.406 22.349 29.201 1.00 93.62 482 LEU A N 1
ATOM 3909 C CA . LEU A 1 482 ? -26.138 21.651 29.409 1.00 93.62 482 LEU A CA 1
ATOM 3910 C C . LEU A 1 482 ? -24.996 22.626 29.731 1.00 93.62 482 LEU A C 1
ATOM 3912 O O . LEU A 1 482 ? -24.219 22.392 30.659 1.00 93.62 482 LEU A O 1
ATOM 3916 N N . GLU A 1 483 ? -24.912 23.739 29.005 1.00 94.06 483 GLU A N 1
ATOM 3917 C CA . GLU A 1 483 ? -23.908 24.776 29.240 1.00 94.06 483 GLU A CA 1
ATOM 3918 C C . GLU A 1 483 ? -24.089 25.444 30.616 1.00 94.06 483 GLU A C 1
ATOM 3920 O O . GLU A 1 483 ? -23.130 25.588 31.382 1.00 94.06 483 GLU A O 1
ATOM 3925 N N . ALA A 1 484 ? -25.326 25.810 30.969 1.00 94.19 484 ALA A N 1
ATOM 3926 C CA . ALA A 1 484 ? -25.658 26.395 32.267 1.00 94.19 484 ALA A CA 1
ATOM 3927 C C . ALA A 1 484 ? -25.318 25.441 33.422 1.00 94.19 484 ALA A C 1
ATOM 3929 O O . ALA A 1 484 ? -24.772 25.857 34.451 1.00 94.19 484 ALA A O 1
ATOM 3930 N N . LYS A 1 485 ? -25.576 24.144 33.233 1.00 92.88 485 LYS A N 1
ATOM 3931 C CA . LYS A 1 485 ? -25.216 23.098 34.185 1.00 92.88 485 LYS A CA 1
ATOM 3932 C C . LYS A 1 485 ? -23.707 23.019 34.403 1.00 92.88 485 LYS A C 1
ATOM 3934 O O . LYS A 1 485 ? -23.280 23.049 35.556 1.00 92.88 485 LYS A O 1
ATOM 3939 N N . TYR A 1 486 ? -22.895 22.981 33.346 1.00 94.06 486 TYR A N 1
ATOM 3940 C CA . TYR A 1 486 ? -21.434 22.956 33.494 1.00 94.06 486 TYR A CA 1
ATOM 3941 C C . TYR A 1 486 ? -20.895 24.209 34.191 1.00 94.06 486 TYR A C 1
ATOM 3943 O O . TYR A 1 486 ? -20.052 24.102 35.083 1.00 94.06 486 TYR A O 1
ATOM 3951 N N . LYS A 1 487 ? -21.445 25.395 33.892 1.00 92.88 487 LYS A N 1
ATOM 3952 C CA . LYS A 1 487 ? -21.109 26.634 34.620 1.00 92.88 487 LYS A CA 1
ATOM 3953 C C . LYS A 1 487 ? -21.410 26.516 36.120 1.00 92.88 487 LYS A C 1
ATOM 3955 O O . LYS A 1 487 ? -20.594 26.931 36.947 1.00 92.88 487 LYS A O 1
ATOM 3960 N N . ARG A 1 488 ? -22.549 25.919 36.488 1.00 92.50 488 ARG A N 1
ATOM 3961 C CA . ARG A 1 488 ? -22.927 25.672 37.890 1.00 92.50 488 ARG A CA 1
ATOM 3962 C C . ARG A 1 488 ? -21.995 24.666 38.573 1.00 92.50 488 ARG A C 1
ATOM 3964 O O . ARG A 1 488 ? -21.556 24.929 39.693 1.00 92.50 488 ARG A O 1
ATOM 3971 N N . GLU A 1 489 ? -21.662 23.557 37.915 1.00 91.94 489 GLU A N 1
ATOM 3972 C CA . GLU A 1 489 ? -20.720 22.548 38.433 1.00 91.94 489 GLU A CA 1
ATOM 3973 C C . GLU A 1 489 ? -19.335 23.163 38.683 1.00 91.94 489 GLU A C 1
ATOM 3975 O O . GLU A 1 489 ? -18.775 23.004 39.766 1.00 91.94 489 GLU A O 1
ATOM 3980 N N . ASN A 1 490 ? -18.829 23.968 37.744 1.00 90.19 490 ASN A N 1
ATOM 3981 C CA . ASN A 1 490 ? -17.532 24.638 37.871 1.00 90.19 490 ASN A CA 1
ATOM 3982 C C . ASN A 1 490 ? -17.496 25.664 39.012 1.00 90.19 490 ASN A C 1
ATOM 3984 O O . ASN A 1 490 ? -16.481 25.791 39.696 1.00 90.19 490 ASN A O 1
ATOM 3988 N N . LYS A 1 491 ? -18.600 26.389 39.243 1.00 90.44 491 LYS A N 1
ATOM 3989 C CA . LYS A 1 491 ? -18.710 27.364 40.341 1.00 90.44 491 LYS A CA 1
ATOM 3990 C C . LYS A 1 491 ? -18.821 26.685 41.706 1.00 90.44 491 LYS A C 1
ATOM 3992 O O . LYS A 1 491 ? -18.215 27.136 42.672 1.00 90.44 491 LYS A O 1
ATOM 3997 N N . THR A 1 492 ? -19.619 25.624 41.797 1.00 88.31 492 THR A N 1
ATOM 3998 C CA . THR A 1 492 ? -19.922 24.940 43.067 1.00 88.31 492 THR A CA 1
ATOM 3999 C C . THR A 1 492 ? -18.915 23.851 43.427 1.00 88.31 492 THR A C 1
ATOM 4001 O O . THR A 1 492 ? -18.904 23.403 44.572 1.00 88.31 492 THR A O 1
ATOM 4004 N N . LYS A 1 493 ? -18.084 23.419 42.466 1.00 85.19 493 LYS A N 1
ATOM 4005 C CA . LYS A 1 493 ? -17.196 22.248 42.560 1.00 85.19 493 LYS A CA 1
ATOM 4006 C C . LYS A 1 493 ? -17.938 20.961 42.952 1.00 85.19 493 LYS A C 1
ATOM 4008 O O . LYS A 1 493 ? -17.346 20.053 43.530 1.00 85.19 493 LYS A O 1
ATOM 4013 N N . LYS A 1 494 ? -19.242 20.887 42.664 1.00 85.56 494 LYS A N 1
ATOM 4014 C CA . LYS A 1 494 ? -20.110 19.746 42.976 1.00 85.56 494 LYS A CA 1
ATOM 4015 C C . LYS A 1 494 ? -20.767 19.239 41.701 1.00 85.56 494 LYS A C 1
ATOM 4017 O O . LYS A 1 494 ? -21.357 20.017 40.958 1.00 85.56 494 LYS A O 1
ATOM 4022 N N . VAL A 1 495 ? -20.684 17.930 41.486 1.00 89.44 495 VAL A N 1
ATOM 4023 C CA . VAL A 1 495 ? -21.368 17.233 40.393 1.00 89.44 495 VAL A CA 1
ATOM 4024 C C . VAL A 1 495 ? -22.560 16.491 40.987 1.00 89.44 495 VAL A C 1
ATOM 4026 O O . VAL A 1 495 ? -22.388 15.635 41.852 1.00 89.44 495 VAL A O 1
ATOM 4029 N N . GLU A 1 496 ? -23.767 16.829 40.544 1.00 87.00 496 GLU A N 1
ATOM 4030 C CA . GLU A 1 496 ? -24.994 16.167 40.997 1.00 87.00 496 GLU A CA 1
ATOM 4031 C C . GLU A 1 496 ? -25.151 14.793 40.335 1.00 87.00 496 GLU A C 1
ATOM 4033 O O . GLU A 1 496 ? -24.827 14.610 39.159 1.00 87.00 496 GLU A O 1
ATOM 4038 N N . ALA A 1 497 ? -25.665 13.823 41.092 1.00 86.31 497 ALA A N 1
ATOM 4039 C CA . ALA A 1 497 ? -25.934 12.489 40.581 1.00 86.31 497 ALA A CA 1
ATOM 4040 C C . ALA A 1 497 ? -27.123 12.505 39.616 1.00 86.31 497 ALA A C 1
ATOM 4042 O O . ALA A 1 497 ? -28.221 12.928 39.973 1.00 86.31 497 ALA A O 1
ATOM 4043 N N . GLU A 1 498 ? -26.911 12.010 38.399 1.00 84.38 498 GLU A N 1
ATOM 4044 C CA . GLU A 1 498 ? -27.904 12.070 37.328 1.00 84.38 498 GLU A CA 1
ATOM 4045 C C . GLU A 1 498 ? -28.178 10.713 36.666 1.00 84.38 498 GLU A C 1
ATOM 4047 O O . GLU A 1 498 ? -27.405 9.763 36.788 1.00 84.38 498 GLU A O 1
ATOM 4052 N N . GLY A 1 499 ? -29.294 10.633 35.936 1.00 81.19 499 GLY A N 1
ATOM 4053 C CA . GLY A 1 499 ? -29.762 9.423 35.259 1.00 81.19 499 GLY A CA 1
ATOM 4054 C C . GLY A 1 499 ? -30.970 8.772 35.941 1.00 81.19 499 GLY A C 1
ATOM 4055 O O . GLY A 1 499 ? -31.384 9.147 37.035 1.00 81.19 499 GLY A O 1
ATOM 4056 N N . ARG A 1 500 ? -31.583 7.787 35.272 1.00 77.31 500 ARG A N 1
ATOM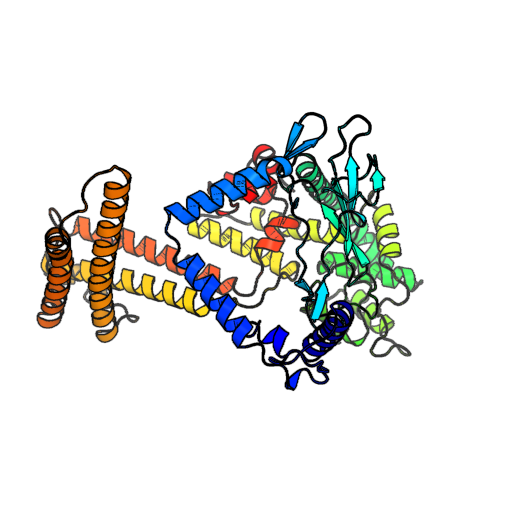 4057 C CA . ARG A 1 500 ? -32.804 7.130 35.766 1.00 77.31 500 ARG A CA 1
ATOM 4058 C C . ARG A 1 500 ? -32.478 6.160 36.912 1.00 77.31 500 ARG A C 1
ATOM 4060 O O . ARG A 1 500 ? -32.014 5.039 36.680 1.00 77.31 500 ARG A O 1
ATOM 4067 N N . GLY A 1 501 ? -32.741 6.602 38.143 1.00 81.94 501 GLY A N 1
ATOM 4068 C CA . GLY A 1 501 ? -32.474 5.861 39.380 1.00 81.94 501 GLY A CA 1
ATOM 4069 C C . GLY A 1 501 ? -30.972 5.686 39.626 1.00 81.94 501 GLY A C 1
ATOM 4070 O O . GLY A 1 501 ? -30.476 4.574 39.423 1.00 81.94 501 GLY A O 1
ATOM 4071 N N . PRO A 1 502 ? -30.241 6.762 39.973 1.00 87.44 502 PRO A N 1
ATOM 4072 C CA . PRO A 1 502 ? -28.796 6.724 40.151 1.00 87.44 502 PRO A CA 1
ATOM 4073 C C . PRO A 1 502 ? -28.436 5.949 41.426 1.00 87.44 502 PRO A C 1
ATOM 4075 O O . PRO A 1 502 ? -29.026 6.145 42.483 1.00 87.44 502 PRO A O 1
ATOM 4078 N N . THR A 1 503 ? -27.465 5.049 41.316 1.00 91.81 503 THR A N 1
ATOM 4079 C CA . THR A 1 503 ? -26.967 4.210 42.418 1.00 91.81 503 THR A CA 1
ATOM 4080 C C . THR A 1 503 ? -25.464 4.046 42.250 1.00 91.81 503 THR A C 1
ATOM 4082 O O . THR A 1 503 ? -24.999 4.006 41.107 1.00 91.81 503 THR A O 1
ATOM 4085 N N . VAL A 1 504 ? -24.726 3.860 43.347 1.00 89.69 504 VAL A N 1
ATOM 4086 C CA . VAL A 1 504 ? -23.272 3.617 43.304 1.00 89.69 504 VAL A CA 1
ATOM 4087 C C . VAL A 1 504 ? -22.924 2.456 42.365 1.00 89.69 504 VAL A C 1
ATOM 4089 O O . VAL A 1 504 ? -22.083 2.624 41.491 1.00 89.69 504 VAL A O 1
ATOM 4092 N N . GLU A 1 505 ? -23.639 1.333 42.457 1.00 91.19 505 GLU A N 1
ATOM 4093 C CA . GLU A 1 505 ? -23.398 0.139 41.633 1.00 91.19 505 GLU A CA 1
ATOM 4094 C C . GLU A 1 505 ? -23.522 0.418 40.123 1.00 91.19 505 GLU A C 1
ATOM 4096 O O . GLU A 1 505 ? -22.640 0.070 39.336 1.00 91.19 505 GLU A O 1
ATOM 4101 N N . LYS A 1 506 ? -24.579 1.128 39.698 1.00 92.00 506 LYS A N 1
ATOM 4102 C CA . LYS A 1 506 ? -24.730 1.564 38.296 1.00 92.00 506 LYS A CA 1
ATOM 4103 C C . LYS A 1 506 ? -23.561 2.427 37.825 1.00 92.00 506 LYS A C 1
ATOM 4105 O O . LYS A 1 506 ? -23.117 2.265 36.689 1.00 92.00 506 LYS A O 1
ATOM 4110 N N . PHE A 1 507 ? -23.084 3.348 38.659 1.00 93.50 507 PHE A N 1
ATOM 4111 C CA . PHE A 1 507 ? -21.958 4.211 38.313 1.00 93.50 507 PHE A CA 1
ATOM 4112 C C . PHE A 1 507 ? -20.631 3.448 38.269 1.00 93.50 507 PHE A C 1
ATOM 4114 O O . PHE A 1 507 ? -19.854 3.662 37.342 1.00 93.50 507 PHE A O 1
ATOM 4121 N N . GLU A 1 508 ? -20.399 2.497 39.175 1.00 92.56 508 GLU A N 1
ATOM 4122 C CA . GLU A 1 508 ? -19.243 1.593 39.104 1.00 92.56 508 GLU A CA 1
ATOM 4123 C C . GLU A 1 508 ? -19.265 0.757 37.813 1.00 92.56 508 GLU A C 1
ATOM 4125 O O . GLU A 1 508 ? -18.254 0.666 37.114 1.00 92.56 508 GLU A O 1
ATOM 4130 N N . GLY A 1 509 ? -20.433 0.240 37.417 1.00 94.06 509 GLY A N 1
ATOM 4131 C CA . GLY A 1 509 ? -20.604 -0.453 36.138 1.00 94.06 509 GLY A CA 1
ATOM 4132 C C . GLY A 1 509 ? -20.363 0.444 34.914 1.00 94.06 509 GLY A C 1
ATOM 4133 O O . GLY A 1 509 ? -19.857 -0.023 33.892 1.00 94.06 509 GLY A O 1
ATOM 4134 N N . GLN A 1 510 ? -20.691 1.739 34.990 1.00 94.06 510 GLN A N 1
ATOM 4135 C CA . GLN A 1 510 ? -20.357 2.706 33.937 1.00 94.06 510 GLN A CA 1
ATOM 4136 C C . GLN A 1 510 ? -18.856 3.004 33.884 1.00 94.06 510 GLN A C 1
ATOM 4138 O O . GLN A 1 510 ? -18.300 3.044 32.788 1.00 94.06 510 GLN A O 1
ATOM 4143 N N . ILE A 1 511 ? -18.202 3.170 35.039 1.00 94.94 511 ILE A N 1
ATOM 4144 C CA . ILE A 1 511 ? -16.751 3.377 35.132 1.00 94.94 511 ILE A CA 1
ATOM 4145 C C . ILE A 1 511 ? -16.012 2.191 34.513 1.00 94.94 511 ILE A C 1
ATOM 4147 O O . ILE A 1 511 ? -15.182 2.409 33.641 1.00 94.94 511 ILE A O 1
ATOM 4151 N N . SER A 1 512 ? -16.386 0.954 34.853 1.00 94.94 512 SER A N 1
ATOM 4152 C CA . SER A 1 512 ? -15.774 -0.251 34.272 1.00 94.94 512 SER A CA 1
ATOM 4153 C C . SER A 1 512 ? -15.874 -0.285 32.737 1.00 94.94 512 SER A C 1
ATOM 4155 O O . SER A 1 512 ? -14.903 -0.601 32.052 1.00 94.94 512 SER A O 1
ATOM 4157 N N . LYS A 1 513 ? -17.018 0.121 32.166 1.00 95.06 513 LYS A N 1
ATOM 4158 C CA . LYS A 1 513 ? -17.176 0.239 30.705 1.00 95.06 513 LYS A CA 1
ATOM 4159 C C . LYS A 1 513 ? -16.316 1.350 30.105 1.00 95.06 513 LYS A C 1
ATOM 4161 O O . LYS A 1 513 ? -15.869 1.217 28.968 1.00 95.06 513 LYS A O 1
ATOM 4166 N N . ILE A 1 514 ? -16.141 2.465 30.814 1.00 95.88 514 ILE A N 1
ATOM 4167 C CA . ILE A 1 514 ? -15.271 3.557 30.367 1.00 95.88 514 ILE A CA 1
ATOM 4168 C C . ILE A 1 514 ? -13.808 3.118 30.413 1.00 95.88 514 ILE A C 1
ATOM 4170 O O . ILE A 1 514 ? -13.107 3.346 29.433 1.00 95.88 514 ILE A O 1
ATOM 4174 N N . ASP A 1 515 ? -13.383 2.428 31.469 1.00 94.62 515 ASP A N 1
ATOM 4175 C CA . ASP A 1 515 ? -12.025 1.893 31.607 1.00 94.62 515 ASP A CA 1
ATOM 4176 C C . ASP A 1 515 ? -11.685 0.955 30.452 1.00 94.62 515 ASP A C 1
ATOM 4178 O O . ASP A 1 515 ? -10.729 1.200 29.720 1.00 94.62 515 ASP A O 1
ATOM 4182 N N . GLN A 1 516 ? -12.566 -0.005 30.159 1.00 92.50 516 GLN A N 1
ATOM 4183 C CA . GLN A 1 516 ? -12.392 -0.891 29.008 1.00 92.50 516 GLN A CA 1
ATOM 4184 C C . GLN A 1 516 ? -12.327 -0.122 27.674 1.00 92.50 516 GLN A C 1
ATOM 4186 O O . GLN A 1 516 ? -11.631 -0.518 26.738 1.00 92.50 516 GLN A O 1
ATOM 4191 N N . ARG A 1 517 ? -13.070 0.983 27.527 1.00 94.00 517 ARG A N 1
ATOM 4192 C CA . ARG A 1 517 ? -13.003 1.822 26.318 1.00 94.00 517 ARG A CA 1
ATOM 4193 C C . ARG A 1 517 ? -11.690 2.596 26.232 1.00 94.00 517 ARG A C 1
ATOM 4195 O O . ARG A 1 517 ? -11.158 2.694 25.130 1.00 94.00 517 ARG A O 1
ATOM 4202 N N . ILE A 1 518 ? -11.193 3.125 27.349 1.00 94.44 518 ILE A N 1
ATOM 4203 C CA . ILE A 1 518 ? -9.905 3.823 27.429 1.00 94.44 518 ILE A CA 1
ATOM 4204 C C . ILE A 1 518 ? -8.779 2.857 27.060 1.00 94.44 518 ILE A C 1
ATOM 4206 O O . ILE A 1 518 ? -8.026 3.154 26.139 1.00 94.44 518 ILE A O 1
ATOM 4210 N N . GLU A 1 519 ? -8.731 1.673 27.673 1.00 93.50 519 GLU A N 1
ATOM 4211 C CA . GLU A 1 519 ? -7.739 0.631 27.370 1.00 93.50 519 GLU A CA 1
ATOM 4212 C C . GLU A 1 519 ? -7.731 0.269 25.878 1.00 93.50 519 GLU A C 1
ATOM 4214 O O . GLU A 1 519 ? -6.688 0.287 25.225 1.00 93.50 519 GLU A O 1
ATOM 4219 N N . ASN A 1 520 ? -8.908 0.042 25.287 1.00 92.00 520 ASN A N 1
ATOM 4220 C CA . ASN A 1 520 ? -9.024 -0.242 23.855 1.00 92.00 520 ASN A CA 1
ATOM 4221 C C . ASN A 1 520 ? -8.533 0.914 22.965 1.00 92.00 520 ASN A C 1
ATOM 4223 O O . ASN A 1 520 ? -7.974 0.675 21.892 1.00 92.00 520 ASN A O 1
ATOM 4227 N N . MET A 1 521 ? -8.769 2.166 23.368 1.00 93.62 521 MET A N 1
ATOM 4228 C CA . MET A 1 521 ? -8.313 3.342 22.621 1.00 93.62 521 MET A CA 1
ATOM 4229 C C . MET A 1 521 ? -6.807 3.565 22.756 1.00 93.62 521 MET A C 1
ATOM 4231 O O . MET A 1 521 ? -6.176 3.923 21.762 1.00 93.62 521 MET A O 1
ATOM 4235 N N . LEU A 1 522 ? -6.234 3.301 23.931 1.00 93.69 522 LEU A N 1
ATOM 4236 C CA . LEU A 1 522 ? -4.790 3.323 24.160 1.00 93.69 522 LEU A CA 1
ATOM 4237 C C . LEU A 1 522 ? -4.086 2.267 23.302 1.00 93.69 522 LEU A C 1
ATOM 4239 O O . LEU A 1 522 ? -3.161 2.604 22.569 1.00 93.69 522 LEU A O 1
ATOM 4243 N N . LEU A 1 523 ? -4.598 1.032 23.278 1.00 92.88 523 LEU A N 1
ATOM 4244 C CA . LEU A 1 523 ? -4.085 -0.027 22.400 1.00 92.88 523 LEU A CA 1
ATOM 4245 C C . LEU A 1 523 ? -4.158 0.364 20.918 1.00 92.88 523 LEU A C 1
ATOM 4247 O O . LEU A 1 523 ? -3.235 0.095 20.152 1.00 92.88 523 LEU A O 1
ATOM 4251 N N . GLN A 1 524 ? -5.245 1.019 20.494 1.00 91.19 524 GLN A N 1
ATOM 4252 C CA . GLN A 1 524 ? -5.378 1.505 19.121 1.00 91.19 524 GLN A CA 1
ATOM 4253 C C . GLN A 1 524 ? -4.385 2.633 18.802 1.00 91.19 524 GLN A C 1
ATOM 4255 O O . GLN A 1 524 ? -3.886 2.703 17.676 1.00 91.19 524 GLN A O 1
ATOM 4260 N N . ALA A 1 525 ? -4.141 3.538 19.752 1.00 93.00 525 ALA A N 1
ATOM 4261 C CA . ALA A 1 525 ? -3.168 4.613 19.605 1.00 93.00 525 ALA A CA 1
ATOM 4262 C C . ALA A 1 525 ? -1.750 4.038 19.479 1.00 93.00 525 ALA A C 1
ATOM 4264 O O . ALA A 1 525 ? -1.044 4.373 18.528 1.00 93.00 525 ALA A O 1
ATOM 4265 N N . GLU A 1 526 ? -1.385 3.101 20.353 1.00 93.69 526 GLU A N 1
ATOM 4266 C CA . GLU A 1 526 ? -0.101 2.398 20.318 1.00 93.69 526 GLU A CA 1
ATOM 4267 C C . GLU A 1 526 ? 0.097 1.641 18.992 1.00 93.69 526 GLU A C 1
ATOM 4269 O O . GLU A 1 526 ? 1.110 1.819 18.319 1.00 93.69 526 GLU A O 1
ATOM 4274 N N . ASP A 1 527 ? -0.897 0.859 18.549 1.00 92.25 527 ASP A N 1
ATOM 4275 C CA . ASP A 1 527 ? -0.842 0.117 17.280 1.00 92.25 527 ASP A CA 1
ATOM 4276 C C . ASP A 1 527 ? -0.674 1.056 16.072 1.00 92.25 527 ASP A C 1
ATOM 4278 O O . ASP A 1 527 ? 0.093 0.777 15.147 1.00 92.25 527 ASP A O 1
ATOM 4282 N N . LYS A 1 528 ? -1.353 2.209 16.065 1.00 91.62 528 LYS A N 1
ATOM 4283 C CA . LYS A 1 528 ? -1.183 3.212 15.004 1.00 91.62 528 LYS A CA 1
ATOM 4284 C C . LYS A 1 528 ? 0.205 3.836 15.011 1.00 91.62 528 LYS A C 1
ATOM 4286 O O . LYS A 1 528 ? 0.775 4.026 13.934 1.00 91.62 528 LYS A O 1
ATOM 4291 N N . GLU A 1 529 ? 0.721 4.162 16.189 1.00 93.12 529 GLU A N 1
ATOM 4292 C CA . GLU A 1 529 ? 2.017 4.809 16.354 1.00 93.12 529 GLU A CA 1
ATOM 4293 C C . GLU A 1 529 ? 3.159 3.867 15.956 1.00 93.12 529 GLU A C 1
ATOM 4295 O O . GLU A 1 529 ? 3.975 4.210 15.097 1.00 93.12 529 GLU A O 1
ATOM 4300 N N . ASN A 1 530 ? 3.134 2.624 16.445 1.00 92.31 530 ASN A N 1
ATOM 4301 C CA . ASN A 1 530 ? 4.122 1.586 16.127 1.00 92.31 530 ASN A CA 1
ATOM 4302 C C . ASN A 1 530 ? 4.191 1.259 14.625 1.00 92.31 530 ASN A C 1
ATOM 4304 O O . ASN A 1 530 ? 5.227 0.814 14.115 1.00 92.31 530 ASN A O 1
ATOM 4308 N N . ASN A 1 531 ? 3.090 1.485 13.903 1.00 92.06 531 ASN A N 1
ATOM 4309 C CA . ASN A 1 531 ? 2.948 1.196 12.479 1.00 92.06 531 ASN A CA 1
ATOM 4310 C C . ASN A 1 531 ? 2.973 2.446 11.582 1.00 92.06 531 ASN A C 1
ATOM 4312 O O . ASN A 1 531 ? 2.697 2.338 10.380 1.00 92.06 531 ASN A O 1
ATOM 4316 N N . LYS A 1 532 ? 3.296 3.639 12.101 1.00 92.25 532 LYS A N 1
ATOM 4317 C CA . LYS A 1 532 ? 3.245 4.888 11.315 1.00 92.25 532 LYS A CA 1
ATOM 4318 C C . LYS A 1 532 ? 4.151 4.852 10.074 1.00 92.25 532 LYS A C 1
ATOM 4320 O O . LYS A 1 532 ? 3.726 5.279 9.002 1.00 92.25 532 LYS A O 1
ATOM 4325 N N . GLU A 1 533 ? 5.307 4.195 10.169 1.00 92.75 533 GLU A N 1
ATOM 4326 C CA . GLU A 1 533 ? 6.296 4.063 9.080 1.00 92.75 533 GLU A CA 1
ATOM 4327 C C . GLU A 1 533 ? 6.241 2.714 8.340 1.00 92.75 533 GLU A C 1
ATOM 4329 O O . GLU A 1 533 ? 6.992 2.481 7.391 1.00 92.75 533 GLU A O 1
ATOM 4334 N N . VAL A 1 534 ? 5.339 1.806 8.737 1.00 93.19 534 VAL A N 1
ATOM 4335 C CA . VAL A 1 534 ? 5.279 0.433 8.210 1.00 93.19 534 VAL A CA 1
ATOM 4336 C C . VAL A 1 534 ? 4.026 0.220 7.358 1.00 93.19 534 VAL A C 1
ATOM 4338 O O . VAL A 1 534 ? 2.894 0.495 7.757 1.00 93.19 534 VAL A O 1
ATOM 4341 N N . ALA A 1 535 ? 4.205 -0.312 6.149 1.00 92.88 535 ALA A N 1
ATOM 4342 C CA . ALA A 1 535 ? 3.130 -0.573 5.196 1.00 92.88 535 ALA A CA 1
ATOM 4343 C C . ALA A 1 535 ? 2.552 -1.996 5.341 1.00 92.88 535 ALA A C 1
ATOM 4345 O O . ALA A 1 535 ? 2.689 -2.834 4.444 1.00 92.88 535 ALA A O 1
ATOM 4346 N N . LEU A 1 536 ? 1.830 -2.246 6.440 1.00 93.75 536 LEU A N 1
ATOM 4347 C CA . LEU A 1 536 ? 1.207 -3.543 6.771 1.00 93.75 536 LEU A CA 1
ATOM 4348 C C . LEU A 1 536 ? 0.257 -4.102 5.698 1.00 93.75 536 LEU A C 1
ATOM 4350 O O . LEU A 1 536 ? 0.050 -5.313 5.597 1.00 93.75 536 LEU A O 1
ATOM 4354 N N . GLY A 1 537 ? -0.366 -3.227 4.904 1.00 93.50 537 GLY A N 1
ATOM 4355 C CA . GLY A 1 537 ? -1.253 -3.643 3.818 1.00 93.50 537 GLY A CA 1
ATOM 4356 C C . GLY A 1 537 ? -0.504 -4.385 2.710 1.00 93.50 537 GLY A C 1
ATOM 4357 O O . GLY A 1 537 ? -1.029 -5.343 2.150 1.00 93.50 537 GLY A O 1
ATOM 4358 N N . THR A 1 538 ? 0.735 -3.982 2.418 1.00 92.38 538 THR A N 1
ATOM 4359 C CA . THR A 1 538 ? 1.522 -4.536 1.311 1.00 92.38 538 THR A CA 1
ATOM 4360 C C . THR A 1 538 ? 1.897 -5.994 1.561 1.00 92.38 538 THR A C 1
ATOM 4362 O O . THR A 1 538 ? 1.712 -6.810 0.655 1.00 92.38 538 THR A O 1
ATOM 4365 N N . SER A 1 539 ? 2.373 -6.328 2.770 1.00 93.88 539 SER A N 1
ATOM 4366 C CA . SER A 1 539 ? 2.664 -7.707 3.200 1.00 93.88 539 SER A CA 1
ATOM 4367 C C . SER A 1 539 ? 1.395 -8.556 3.202 1.00 93.88 539 SER A C 1
ATOM 4369 O O . SER A 1 539 ? 1.338 -9.558 2.486 1.00 93.88 539 SER A O 1
ATOM 4371 N N . LYS A 1 540 ? 0.352 -8.094 3.904 1.00 94.69 540 LYS A N 1
ATOM 4372 C CA . LYS A 1 540 ? -0.930 -8.800 4.059 1.00 94.69 540 LYS A CA 1
ATOM 4373 C C . LYS A 1 540 ? -1.637 -9.104 2.734 1.00 94.69 540 LYS A C 1
ATOM 4375 O O . LYS A 1 540 ? -2.257 -10.146 2.597 1.00 94.69 540 LYS A O 1
ATOM 4380 N N . LEU A 1 541 ? -1.578 -8.202 1.750 1.00 92.62 541 LEU A N 1
ATOM 4381 C CA . LEU A 1 541 ? -2.313 -8.362 0.486 1.00 92.62 541 LEU A CA 1
ATOM 4382 C C . LEU A 1 541 ? -1.615 -9.246 -0.549 1.00 92.62 541 LEU A C 1
ATOM 4384 O O . LEU A 1 541 ? -2.286 -9.737 -1.461 1.00 92.62 541 LEU A O 1
ATOM 4388 N N . ASN A 1 542 ? -0.285 -9.348 -0.492 1.00 92.25 542 ASN A N 1
ATOM 4389 C CA . ASN A 1 542 ? 0.496 -9.846 -1.626 1.00 92.25 542 ASN A CA 1
ATOM 4390 C C . ASN A 1 542 ? 1.526 -10.922 -1.271 1.00 92.25 542 ASN A C 1
ATOM 4392 O O . ASN A 1 542 ? 1.869 -11.699 -2.167 1.00 92.25 542 ASN A O 1
ATOM 4396 N N . TYR A 1 543 ? 2.023 -10.961 -0.030 1.00 96.31 543 TYR A N 1
ATOM 4397 C CA . TYR A 1 543 ? 3.167 -11.798 0.359 1.00 96.31 543 TYR A CA 1
ATOM 4398 C C . TYR A 1 543 ? 2.848 -12.809 1.459 1.00 96.31 543 TYR A C 1
ATOM 4400 O O . TYR A 1 543 ? 3.448 -13.876 1.444 1.00 96.31 543 TYR A O 1
ATOM 4408 N N . ILE A 1 544 ? 1.915 -12.498 2.362 1.00 98.19 544 ILE A N 1
ATOM 4409 C CA . ILE A 1 544 ? 1.406 -13.445 3.361 1.00 98.19 544 ILE A CA 1
ATOM 4410 C C . ILE A 1 544 ? 0.276 -14.257 2.732 1.00 98.19 544 ILE A C 1
ATOM 4412 O O . ILE A 1 544 ? -0.639 -13.674 2.146 1.00 98.19 544 ILE A O 1
ATOM 4416 N N . ASP A 1 545 ? 0.342 -15.580 2.857 1.00 98.38 545 ASP A N 1
ATOM 4417 C CA . ASP A 1 545 ? -0.746 -16.474 2.471 1.00 98.38 545 ASP A CA 1
ATOM 4418 C C . ASP A 1 545 ? -2.016 -16.135 3.270 1.00 98.38 545 ASP A C 1
ATOM 4420 O O . ASP A 1 545 ? -2.004 -16.238 4.501 1.00 98.38 545 ASP A O 1
ATOM 4424 N N . PRO A 1 546 ? -3.121 -15.725 2.617 1.00 98.12 546 PRO A N 1
ATOM 4425 C CA . PRO A 1 546 ? -4.336 -15.313 3.313 1.00 98.12 546 PRO A CA 1
ATOM 4426 C C . PRO A 1 546 ? -4.940 -16.424 4.181 1.00 98.12 546 PRO A C 1
ATOM 4428 O O . PRO A 1 546 ? -5.659 -16.107 5.129 1.00 98.12 546 PRO A O 1
ATOM 4431 N N . ARG A 1 547 ? -4.625 -17.704 3.924 1.00 98.50 547 ARG A N 1
ATOM 4432 C CA . ARG A 1 547 ? -5.033 -18.828 4.781 1.00 98.50 547 ARG A CA 1
ATOM 4433 C C . ARG A 1 547 ? -4.470 -18.715 6.196 1.00 98.50 547 ARG A C 1
ATOM 4435 O O . ARG A 1 547 ? -5.167 -19.064 7.136 1.00 98.50 547 ARG A O 1
ATOM 4442 N N . LEU A 1 548 ? -3.288 -18.120 6.380 1.00 98.38 548 LEU A N 1
ATOM 4443 C CA . LEU A 1 548 ? -2.718 -17.866 7.711 1.00 98.38 548 LEU A CA 1
ATOM 4444 C C . LEU A 1 548 ? -3.551 -16.862 8.518 1.00 98.38 548 LEU A C 1
ATOM 4446 O O . LEU A 1 548 ? -3.728 -17.015 9.724 1.00 98.38 548 LEU A O 1
ATOM 4450 N N . THR A 1 549 ? -4.117 -15.849 7.859 1.00 98.06 549 THR A N 1
ATOM 4451 C CA . THR A 1 549 ? -5.065 -14.930 8.505 1.00 98.06 549 THR A CA 1
ATOM 4452 C C . THR A 1 549 ? -6.369 -15.638 8.872 1.00 98.06 549 THR A C 1
ATOM 4454 O O . THR A 1 549 ? -6.948 -15.345 9.917 1.00 98.06 549 THR A O 1
ATOM 4457 N N . VAL A 1 550 ? -6.833 -16.572 8.034 1.00 98.12 550 VAL A N 1
ATOM 4458 C CA . VAL A 1 550 ? -8.029 -17.387 8.308 1.00 98.12 550 VAL A CA 1
ATOM 4459 C C . VAL A 1 550 ? -7.791 -18.306 9.506 1.00 98.12 550 VAL A C 1
ATOM 4461 O O . VAL A 1 550 ? -8.628 -18.328 10.404 1.00 98.12 550 VAL A O 1
ATOM 4464 N N . VAL A 1 551 ? -6.634 -18.973 9.569 1.00 98.00 551 VAL A N 1
ATOM 4465 C CA . VAL A 1 551 ? -6.199 -19.777 10.721 1.00 98.00 551 VAL A CA 1
ATOM 4466 C C . VAL A 1 551 ? -6.225 -18.941 11.996 1.00 98.00 551 VAL A C 1
ATOM 4468 O O . VAL A 1 551 ? -6.875 -19.331 12.958 1.00 98.00 551 VAL A O 1
ATOM 4471 N N . PHE A 1 552 ? -5.606 -17.753 11.996 1.00 97.69 552 PHE A N 1
ATOM 4472 C CA . PHE A 1 552 ? -5.639 -16.857 13.159 1.00 97.69 552 PHE A CA 1
ATOM 4473 C C . PHE A 1 552 ? -7.075 -16.494 13.572 1.00 97.69 552 PHE A C 1
ATOM 4475 O O . PHE A 1 552 ? -7.427 -16.551 14.749 1.00 97.69 552 PHE A O 1
ATOM 4482 N N . SER A 1 553 ? -7.909 -16.122 12.598 1.00 97.62 553 SER A N 1
ATOM 4483 C CA . SER A 1 553 ? -9.302 -15.731 12.821 1.00 97.62 553 SER A CA 1
ATOM 4484 C C . SER A 1 553 ? -10.115 -16.848 13.479 1.00 97.62 553 SER A C 1
ATOM 4486 O O . SER A 1 553 ? -10.818 -16.576 14.452 1.00 97.62 553 SER A O 1
ATOM 4488 N N . LYS A 1 554 ? -9.983 -18.089 12.993 1.00 96.56 554 LYS A N 1
ATOM 4489 C CA . LYS A 1 554 ? -10.680 -19.261 13.540 1.00 96.56 554 LYS A CA 1
ATOM 4490 C C . LYS A 1 554 ? -10.120 -19.656 14.908 1.00 96.56 554 LYS A C 1
ATOM 4492 O O . LYS A 1 554 ? -10.852 -19.588 15.891 1.00 96.56 554 LYS A O 1
ATOM 4497 N N . LYS A 1 555 ? -8.805 -19.883 14.989 1.00 95.88 555 LYS A N 1
ATOM 4498 C CA . LYS A 1 555 ? -8.101 -20.342 16.197 1.00 95.88 555 LYS A CA 1
ATOM 4499 C C . LYS A 1 555 ? -8.328 -19.451 17.418 1.00 95.88 555 LYS A C 1
ATOM 4501 O O . LYS A 1 555 ? -8.456 -19.942 18.534 1.00 95.88 555 LYS A O 1
ATOM 4506 N N . PHE A 1 556 ? -8.365 -18.130 17.230 1.00 96.50 556 PHE A N 1
ATOM 4507 C CA . PHE A 1 556 ? -8.514 -17.176 18.336 1.00 96.50 556 PHE A CA 1
ATOM 4508 C C . PHE A 1 556 ? -9.902 -16.531 18.414 1.00 96.50 556 PHE A C 1
ATOM 4510 O O . PHE A 1 556 ? -10.095 -15.598 19.205 1.00 96.50 556 PHE A O 1
ATOM 4517 N N . ASN A 1 557 ? -10.862 -17.028 17.626 1.00 96.12 557 ASN A N 1
ATOM 4518 C CA . ASN A 1 557 ? -12.237 -16.536 17.538 1.00 96.12 557 ASN A CA 1
ATOM 4519 C C . ASN A 1 557 ? -12.311 -15.007 17.348 1.00 96.12 557 ASN A C 1
ATOM 4521 O O . ASN A 1 557 ? -12.970 -14.284 18.100 1.00 96.12 557 ASN A O 1
ATOM 4525 N N . VAL A 1 558 ? -11.566 -14.498 16.362 1.00 97.00 558 VAL A N 1
ATOM 4526 C CA . VAL A 1 558 ? -11.579 -13.081 15.978 1.00 97.00 558 VAL A CA 1
ATOM 4527 C C . VAL A 1 558 ? -12.257 -12.943 14.621 1.00 97.00 558 VAL A C 1
ATOM 4529 O O . VAL A 1 558 ? -11.791 -13.562 13.664 1.00 97.00 558 VAL A O 1
ATOM 4532 N N . PRO A 1 559 ? -13.297 -12.103 14.477 1.00 97.12 559 PRO A N 1
ATOM 4533 C CA . PRO A 1 559 ? -14.004 -11.977 13.209 1.00 97.12 559 PRO A CA 1
ATOM 4534 C C . PRO A 1 559 ? -13.087 -11.540 12.056 1.00 97.12 559 PRO A C 1
ATOM 4536 O O . PRO A 1 559 ? -12.335 -10.566 12.176 1.00 97.12 559 PRO A O 1
ATOM 4539 N N . ILE A 1 560 ? -13.153 -12.242 10.920 1.00 97.00 560 ILE A N 1
ATOM 4540 C CA . ILE A 1 560 ? -12.257 -12.036 9.768 1.00 97.00 560 ILE A CA 1
ATOM 4541 C C . ILE A 1 560 ? -12.337 -10.608 9.201 1.00 97.00 560 ILE A C 1
ATOM 4543 O O . ILE A 1 560 ? -11.372 -10.097 8.628 1.00 97.00 560 ILE A O 1
ATOM 4547 N N . GLU A 1 561 ? -13.457 -9.908 9.405 1.00 96.69 561 GLU A N 1
ATOM 4548 C CA . GLU A 1 561 ? -13.642 -8.501 9.053 1.00 96.69 561 GLU A CA 1
ATOM 4549 C C . GLU A 1 561 ? -12.708 -7.533 9.770 1.00 96.69 561 GLU A C 1
ATOM 4551 O O . GLU A 1 561 ? -12.510 -6.420 9.280 1.00 96.69 561 GLU A O 1
ATOM 4556 N N . LYS A 1 562 ? -12.117 -7.943 10.897 1.00 95.69 562 LYS A N 1
ATOM 4557 C CA . LYS A 1 562 ? -11.090 -7.157 11.584 1.00 95.69 562 LYS A CA 1
ATOM 4558 C C . LYS A 1 562 ? -9.785 -7.116 10.787 1.00 95.69 562 LYS A C 1
ATOM 4560 O O . LYS A 1 562 ? -9.049 -6.138 10.883 1.00 95.69 562 LYS A O 1
ATOM 4565 N N . PHE A 1 563 ? -9.532 -8.116 9.938 1.00 95.62 563 PHE A N 1
ATOM 4566 C CA . PHE A 1 563 ? -8.305 -8.222 9.141 1.00 95.62 563 PHE A CA 1
ATOM 4567 C C . PHE A 1 563 ? -8.523 -7.910 7.664 1.00 95.62 563 PHE A C 1
ATOM 4569 O O . PHE A 1 563 ? -7.678 -7.253 7.041 1.00 95.62 563 PHE A O 1
ATOM 4576 N N . PHE A 1 564 ? -9.646 -8.360 7.103 1.00 96.12 564 PHE A N 1
ATOM 4577 C CA . PHE A 1 564 ? -9.993 -8.220 5.695 1.00 96.12 564 PHE A CA 1
ATOM 4578 C C . PHE A 1 564 ? -11.232 -7.339 5.522 1.00 96.12 564 PHE A C 1
ATOM 4580 O O . PHE A 1 564 ? -12.336 -7.676 5.957 1.00 96.12 564 PHE A O 1
ATOM 4587 N N . SER A 1 565 ? -11.057 -6.219 4.811 1.00 95.56 565 SER A N 1
ATOM 4588 C CA . SER A 1 565 ? -12.173 -5.402 4.324 1.00 95.56 565 SER A CA 1
ATOM 4589 C C . SER A 1 565 ? -13.097 -6.221 3.412 1.00 95.56 565 SER A C 1
ATOM 4591 O O . SER A 1 565 ? -12.719 -7.288 2.928 1.00 95.56 565 SER A O 1
ATOM 4593 N N . LYS A 1 566 ? -14.293 -5.703 3.101 1.00 95.50 566 LYS A N 1
ATOM 4594 C CA . LYS A 1 566 ? -15.233 -6.370 2.179 1.00 95.50 566 LYS A CA 1
ATOM 4595 C C . LYS A 1 566 ? -14.563 -6.793 0.862 1.00 95.50 566 LYS A C 1
ATOM 4597 O O . LYS A 1 566 ? -14.659 -7.949 0.473 1.00 95.50 566 LYS A O 1
ATOM 4602 N N . THR A 1 567 ? -13.817 -5.888 0.231 1.00 92.06 567 THR A N 1
ATOM 4603 C CA . THR A 1 567 ? -13.112 -6.164 -1.031 1.00 92.06 567 THR A CA 1
ATOM 4604 C C . THR A 1 567 ? -11.986 -7.188 -0.877 1.00 92.06 567 THR A C 1
ATOM 4606 O O . THR A 1 567 ? -11.731 -7.963 -1.794 1.00 92.06 567 THR A O 1
ATOM 4609 N N . MET A 1 568 ? -11.314 -7.227 0.279 1.00 93.88 568 MET A N 1
ATOM 4610 C CA . MET A 1 568 ? -10.307 -8.252 0.568 1.00 93.88 568 MET A CA 1
ATOM 4611 C C . MET A 1 568 ? -10.937 -9.625 0.792 1.00 93.88 568 MET A C 1
ATOM 4613 O O . MET A 1 568 ? -10.386 -10.610 0.317 1.00 93.88 568 MET A O 1
ATOM 4617 N N . ARG A 1 569 ? -12.091 -9.694 1.465 1.00 96.06 569 ARG A N 1
ATOM 4618 C CA . ARG A 1 569 ? -12.836 -10.949 1.624 1.00 96.06 569 ARG A CA 1
ATOM 4619 C C . ARG A 1 569 ? -13.322 -11.486 0.285 1.00 96.06 569 ARG A C 1
ATOM 4621 O O . ARG A 1 569 ? -13.200 -12.674 0.052 1.00 96.06 569 ARG A O 1
ATOM 4628 N N . GLU A 1 570 ? -13.781 -10.616 -0.614 1.00 94.56 570 GLU A N 1
ATOM 4629 C CA . GLU A 1 570 ? -14.135 -11.007 -1.986 1.00 94.56 570 GLU A CA 1
ATOM 4630 C C . GLU A 1 570 ? -12.912 -11.527 -2.765 1.00 94.56 570 GLU A C 1
ATOM 4632 O O . GLU A 1 570 ? -13.013 -12.521 -3.474 1.00 94.56 570 GLU A O 1
ATOM 4637 N N . LYS A 1 571 ? -11.738 -10.894 -2.619 1.00 94.62 571 LYS A N 1
ATOM 4638 C CA . LYS A 1 571 ? -10.483 -11.360 -3.241 1.00 94.62 571 LYS A CA 1
ATOM 4639 C C . LYS A 1 571 ? -10.027 -12.723 -2.697 1.00 94.62 571 LYS A C 1
ATOM 4641 O O . LYS A 1 571 ? -9.556 -13.563 -3.459 1.00 94.62 571 LYS A O 1
ATOM 4646 N N . PHE A 1 572 ? -10.106 -12.910 -1.382 1.00 96.62 572 PHE A N 1
ATOM 4647 C CA . PHE A 1 572 ? -9.580 -14.077 -0.670 1.00 96.62 572 PHE A CA 1
ATOM 4648 C C . PHE A 1 572 ? -10.666 -15.079 -0.267 1.00 96.62 572 PHE A C 1
ATOM 4650 O O . PHE A 1 572 ? -10.445 -15.893 0.627 1.00 96.62 572 PHE A O 1
ATOM 4657 N N . ASP A 1 573 ? -11.820 -15.049 -0.933 1.00 95.81 573 ASP A N 1
ATOM 4658 C CA . ASP A 1 573 ? -12.934 -15.967 -0.673 1.00 95.81 573 ASP A CA 1
ATOM 4659 C C . ASP A 1 573 ? -12.490 -17.434 -0.791 1.00 95.81 573 ASP A C 1
ATOM 4661 O O . ASP A 1 573 ? -12.833 -18.261 0.054 1.00 95.81 573 ASP A O 1
ATOM 4665 N N . TRP A 1 574 ? -11.617 -17.726 -1.764 1.00 95.81 574 TRP A N 1
ATOM 4666 C CA . TRP A 1 574 ? -10.999 -19.042 -1.929 1.00 95.81 574 TRP A CA 1
ATOM 4667 C C . TRP A 1 574 ? -10.247 -19.494 -0.671 1.00 95.81 574 TRP A C 1
ATOM 4669 O O . TRP A 1 574 ? -10.368 -20.645 -0.273 1.00 95.81 574 TRP A O 1
ATOM 4679 N N . ALA A 1 575 ? -9.513 -18.594 -0.012 1.00 97.06 575 ALA A N 1
ATOM 4680 C CA . ALA A 1 575 ? -8.739 -18.917 1.181 1.00 97.06 575 ALA A CA 1
ATOM 4681 C C . ALA A 1 575 ? -9.661 -19.140 2.380 1.00 97.06 575 ALA A C 1
ATOM 4683 O O . ALA A 1 575 ? -9.531 -20.151 3.066 1.00 97.06 575 ALA A O 1
ATOM 4684 N N . ILE A 1 576 ? -10.632 -18.238 2.574 1.00 97.00 576 ILE A N 1
ATOM 4685 C CA . ILE A 1 576 ? -11.611 -18.272 3.674 1.00 97.00 576 ILE A CA 1
ATOM 4686 C C . ILE A 1 576 ? -12.390 -19.593 3.688 1.00 97.00 576 ILE A C 1
ATOM 4688 O O . ILE A 1 576 ? -12.650 -20.139 4.760 1.00 97.00 576 ILE A O 1
ATOM 4692 N N . LYS A 1 577 ? -12.733 -20.119 2.508 1.00 95.44 577 LYS A N 1
ATOM 4693 C CA . LYS A 1 577 ? -13.483 -21.373 2.356 1.00 95.44 577 LYS A CA 1
ATOM 4694 C C . LYS A 1 577 ? -12.620 -22.636 2.396 1.00 95.44 577 LYS A C 1
ATOM 4696 O O . LYS A 1 577 ? -13.172 -23.717 2.550 1.00 95.44 577 LYS A O 1
ATOM 4701 N N . SER A 1 578 ? -11.300 -22.520 2.232 1.00 95.50 578 SER A N 1
ATOM 4702 C CA . SER A 1 578 ? -10.425 -23.679 1.977 1.00 95.50 578 SER A CA 1
ATOM 4703 C C . SER A 1 578 ? -9.737 -24.287 3.199 1.00 95.50 578 SER A C 1
ATOM 4705 O O . SER A 1 578 ? -9.194 -25.380 3.076 1.00 95.50 578 SER A O 1
ATOM 4707 N N . VAL A 1 579 ? -9.697 -23.591 4.339 1.00 96.56 579 VAL A N 1
ATOM 4708 C CA . VAL A 1 579 ? -8.901 -24.012 5.508 1.00 96.56 579 VAL A CA 1
ATOM 4709 C C . VAL A 1 579 ? -9.644 -23.825 6.819 1.00 96.56 579 VAL A C 1
ATOM 4711 O O . VAL A 1 579 ? -10.488 -22.934 6.927 1.00 96.56 579 VAL A O 1
ATOM 4714 N N . ASP A 1 580 ? -9.311 -24.634 7.817 1.00 95.12 580 ASP A N 1
ATOM 4715 C CA . ASP A 1 580 ? -9.726 -24.516 9.216 1.00 95.12 580 ASP A CA 1
ATOM 4716 C C . ASP A 1 580 ? -8.611 -23.892 10.082 1.00 95.12 580 ASP A C 1
ATOM 4718 O O . ASP A 1 580 ? -7.752 -23.173 9.568 1.00 95.12 580 ASP A O 1
ATOM 4722 N N . GLU A 1 581 ? -8.691 -24.068 11.400 1.00 94.88 581 GLU A N 1
ATOM 4723 C CA . GLU A 1 581 ? -7.723 -23.550 12.374 1.00 94.88 581 GLU A CA 1
ATOM 4724 C C . GLU A 1 581 ? -6.431 -24.369 12.491 1.00 94.88 581 GLU A C 1
ATOM 4726 O O . GLU A 1 581 ? -5.446 -23.849 13.018 1.00 94.88 581 GLU A O 1
ATOM 4731 N N . ASP A 1 582 ? -6.405 -25.589 11.951 1.00 95.00 582 ASP A N 1
ATOM 4732 C CA . ASP A 1 582 ? -5.273 -26.519 12.043 1.00 95.00 582 ASP A CA 1
ATOM 4733 C C . ASP A 1 582 ? -4.406 -26.520 10.776 1.00 95.00 582 ASP A C 1
ATOM 4735 O O . ASP A 1 582 ? -3.371 -27.186 10.701 1.00 95.00 582 ASP A O 1
ATOM 4739 N N . TRP A 1 583 ? -4.804 -25.755 9.758 1.00 97.25 583 TRP A N 1
ATOM 4740 C CA . TRP A 1 583 ? -4.059 -25.673 8.512 1.00 97.25 583 TRP A CA 1
ATOM 4741 C C . TRP A 1 583 ? -2.654 -25.083 8.692 1.00 97.25 583 TRP A C 1
ATOM 4743 O O . TRP A 1 583 ? -2.457 -24.025 9.297 1.00 97.25 583 TRP A O 1
ATOM 4753 N N . GLU A 1 584 ? -1.672 -25.719 8.048 1.00 94.62 584 GLU A N 1
ATOM 4754 C CA . GLU A 1 584 ? -0.281 -25.275 8.043 1.00 94.62 584 GLU A CA 1
ATOM 4755 C C . GLU A 1 584 ? 0.243 -24.932 6.638 1.00 94.62 584 GLU A C 1
ATOM 4757 O O . GLU A 1 584 ? 0.007 -25.643 5.650 1.00 94.62 584 GLU A O 1
ATOM 4762 N N . PHE A 1 585 ? 1.019 -23.843 6.584 1.00 95.69 585 PHE A N 1
ATOM 4763 C CA . PHE A 1 585 ? 1.716 -23.370 5.386 1.00 95.69 585 PHE A CA 1
ATOM 4764 C C . PHE A 1 585 ? 2.836 -24.319 4.952 1.00 95.69 585 PHE A C 1
ATOM 4766 O O . PHE A 1 585 ? 3.747 -24.616 5.768 1.00 95.69 585 PHE A O 1
#

Organism: NCBI:txid1215331

Mean predicted aligned error: 6.68 Å

pLDDT: mean 93.75, std 4.68, range [50.31, 98.69]

InterPro domains:
  IPR001631 DNA topoisomerase I [PR00416] (107-116)
  IPR001631 DNA topoisomerase I [PR00416] (221-240)
  IPR001631 DNA topoisomerase I [PR00416] (244-258)
  IPR001631 DNA topoisomerase I [PR00416] (266-282)
  IPR001631 DNA topoisomerase I [PR00416] (325-339)
  IPR001631 DNA topoisomerase I [PR00416] (537-548)
  IPR008336 DNA topoisomerase I, DNA binding, eukaryotic-type [PF02919] (4-176)
  IPR011010 DNA breaking-rejoining enzyme, catalytic core [SSF56349] (179-584)
  IPR013030 DNA topoisomerase I, DNA binding, N-terminal domain 2 [G3DSA:2.170.11.10] (68-177)
  IPR013034 DNA topoisomerase I, DNA binding, N-terminal domain 1 [G3DSA:1.10.10.41] (1-67)
  IPR013499 DNA topoisomerase I, eukaryotic-type [SM00435] (107-557)
  IPR013500 DNA topoisomerase I, catalytic core, eukaryotic-type [PF01028] (179-405)
  IPR013500 DNA topoisomerase I, catalytic core, eukaryotic-type [cd00659] (185-377)
  IPR014711 DNA topoisomerase I, catalytic core, alpha-helical subdomain, eukaryotic-type [G3DSA:3.90.15.10] (178-376)
  IPR014727 DNA topoisomerase I, catalytic core, alpha/beta subdomain [G3DSA:1.10.132.10] (435-585)
  IPR018521 DNA topoisomerase IB, active site [PS00176] (530-548)
  IPR025834 Topoisomerase I C-terminal domain [PF14370] (516-585)
  IPR036202 DNA topoisomerase I, DNA binding, eukaryotic-type, N-terminal domain superfamily [SSF56741] (4-178)
  IPR051062 DNA topoisomerase IB [PTHR10290] (4-585)

Secondary structure (DSSP, 8-state):
-TT-HHHHT-HHHHHHHHHHHHHHHHHTT-EE-TTS-EE----GGG---HHHHHHHHHHHHHHHHS-HHHHHHHHHHHHHHHGGGSEEEETTEEEEBS--SPPPPEE---SSS-TTTT-EEPPPPGGGPEEE--TTSPPPPPSTT---SEEE--SS--EEEEEE-TTT--EEEEEB-TTSHHHHHHHHHHHHHHHHHHHHHHHHHHHHHHHTT-SSHHHHHHHHHHHHHHHH---------TTS-----STT-BGGGEEEETTTEEEEEEE-GGG-EEEEEEE--HHHHHHHHHHT-TT--TTSBTTTT--HHHHHHHHHTTSTT--HHHHHHHHHHHHHHHHHHH----S-HHHHHHHHHHHHHHHHHHTT-B-PPPTTHHHHHHHHHHHHHHHHHHHHHHHHHHHHH-TTHHHHH-SGGGSPPTT--HHHHHHHHHHHHHHHHHHHHHHHHHHHHHHHHTTPPPPPHHHHHHHHHHHHHHHHHHHHHHHHT-----SSS--HHHHHHHHHHHHHHHHHHHHHHHHHHHTTTB-HHHHHHHTS-HHHHHHHHHHTT--GGGTS-HHHHHHTHHHHHH--SS---